Protein AF-0000000068500095 (afdb_homodimer)

Nearest PDB structures (foldseek):
  3lsg-assembly1_A  TM=9.408E-01  e=8.157E-06  Fusobacterium nucleatum subsp. nucleatum
  5u93-assembly1_A  TM=7.236E-01  e=3.414E-07  Bacteria Latreille et al. 1825
  3w6v-assembly1_A  TM=9.310E-01  e=3.282E-05  Streptomyces griseus
  3oio-assembly1_A  TM=9.089E-01  e=2.484E-05  Chromobacterium violaceum
  7zyb-assembly1_A  TM=7.162E-01  e=4.250E-04  Bacteroides eggerthii DSM 20697

Structure (mmCIF, N/CA/C/O backbone):
data_AF-0000000068500095-model_v1
#
loop_
_entity.id
_entity.type
_entity.pdbx_description
1 polymer 'Transcriptional regulator, AraC family'
#
loop_
_atom_site.group_PDB
_atom_site.id
_atom_site.type_symbol
_atom_site.label_atom_id
_atom_site.label_alt_id
_atom_site.label_comp_id
_atom_site.label_asym_id
_atom_site.label_entity_id
_atom_site.label_seq_id
_atom_site.pdbx_PDB_ins_code
_atom_site.Cartn_x
_atom_site.Cartn_y
_atom_site.Cartn_z
_atom_site.occupancy
_atom_site.B_iso_or_equiv
_atom_site.auth_seq_id
_atom_site.auth_comp_id
_atom_site.auth_asym_id
_atom_site.auth_atom_id
_atom_site.pdbx_PDB_model_num
ATOM 1 N N . MET A 1 1 ? 0.725 -33.875 -20.141 1 35.28 1 MET A N 1
ATOM 2 C CA . MET A 1 1 ? -0.373 -33.281 -19.375 1 35.28 1 MET A CA 1
ATOM 3 C C . MET A 1 1 ? -0.597 -31.828 -19.781 1 35.28 1 MET A C 1
ATOM 5 O O . MET A 1 1 ? 0.359 -31.109 -20.078 1 35.28 1 MET A O 1
ATOM 9 N N . ALA A 1 2 ? -1.803 -31.484 -20.266 1 40.31 2 ALA A N 1
ATOM 10 C CA . ALA A 1 2 ? -2.148 -30.172 -20.797 1 40.31 2 ALA A CA 1
ATOM 11 C C . ALA A 1 2 ? -1.886 -29.078 -19.766 1 40.31 2 ALA A C 1
ATOM 13 O O . ALA A 1 2 ? -2.25 -29.219 -18.594 1 40.31 2 ALA A O 1
ATOM 14 N N . ILE A 1 3 ? -0.866 -28.375 -19.922 1 44.25 3 ILE A N 1
ATOM 15 C CA . ILE A 1 3 ? -0.543 -27.234 -19.094 1 44.25 3 ILE A CA 1
ATOM 16 C C . ILE A 1 3 ? -1.496 -26.078 -19.406 1 44.25 3 ILE A C 1
ATOM 18 O O . ILE A 1 3 ? -1.715 -25.75 -20.578 1 44.25 3 ILE A O 1
ATOM 22 N N . TYR A 1 4 ? -2.299 -25.734 -18.312 1 50.62 4 TYR A N 1
ATOM 23 C CA . TYR A 1 4 ? -3.332 -24.734 -18.531 1 50.62 4 TYR A CA 1
ATOM 24 C C . TYR A 1 4 ? -2.896 -23.375 -17.984 1 50.62 4 TYR A C 1
ATOM 26 O O . TYR A 1 4 ? -2.166 -23.312 -17 1 50.62 4 TYR A O 1
ATOM 34 N N . LEU A 1 5 ? -3.074 -22.359 -18.875 1 45.28 5 LEU A N 1
ATOM 35 C CA . LEU A 1 5 ? -2.998 -21 -18.328 1 45.28 5 LEU A CA 1
ATOM 36 C C . LEU A 1 5 ? -4.172 -20.719 -17.406 1 45.28 5 LEU A C 1
ATOM 38 O O . LEU A 1 5 ? -5.332 -20.906 -17.797 1 45.28 5 LEU A O 1
ATOM 42 N N . GLU A 1 6 ? -3.873 -20.5 -16.156 1 61.62 6 GLU A N 1
ATOM 43 C CA . GLU A 1 6 ? -4.879 -20.062 -15.195 1 61.62 6 GLU A CA 1
ATOM 44 C C . GLU A 1 6 ? -4.945 -18.547 -15.109 1 61.62 6 GLU A C 1
ATOM 46 O O . GLU A 1 6 ? -3.916 -17.875 -15.172 1 61.62 6 GLU A O 1
ATOM 51 N N . MET A 1 7 ? -6.098 -17.969 -15.203 1 51.09 7 MET A N 1
ATOM 52 C CA . MET A 1 7 ? -6.305 -16.547 -15.016 1 51.09 7 MET A CA 1
ATOM 53 C C . MET A 1 7 ? -7.082 -16.266 -13.727 1 51.09 7 MET A C 1
ATOM 55 O O . MET A 1 7 ? -8.312 -16.297 -13.719 1 51.09 7 MET A O 1
ATOM 59 N N . PRO A 1 8 ? -6.277 -16.062 -12.719 1 61.53 8 PRO A N 1
ATOM 60 C CA . PRO A 1 8 ? -7 -15.719 -11.492 1 61.53 8 PRO A CA 1
ATOM 61 C C . PRO A 1 8 ? -7.883 -14.484 -11.648 1 61.53 8 PRO A C 1
ATOM 63 O O . PRO A 1 8 ? -7.508 -13.539 -12.352 1 61.53 8 PRO A O 1
ATOM 66 N N . LYS A 1 9 ? -9.062 -14.516 -11.18 1 63.22 9 LYS A N 1
ATOM 67 C CA . LYS A 1 9 ? -9.984 -13.383 -11.219 1 63.22 9 LYS A CA 1
ATOM 68 C C . LYS A 1 9 ? -9.609 -12.344 -10.164 1 63.22 9 LYS A C 1
ATOM 70 O O . LYS A 1 9 ? -9.961 -12.477 -8.992 1 63.22 9 LYS A O 1
ATOM 75 N N . LEU A 1 10 ? -8.805 -11.414 -10.625 1 67.88 10 LEU A N 1
ATOM 76 C CA . LEU A 1 10 ? -8.406 -10.328 -9.734 1 67.88 10 LEU A CA 1
ATOM 77 C C . LEU A 1 10 ? -8.992 -9 -10.211 1 67.88 10 LEU A C 1
ATOM 79 O O . LEU A 1 10 ? -9.086 -8.75 -11.414 1 67.88 10 LEU A O 1
ATOM 83 N N . ILE A 1 11 ? -9.367 -8.258 -9.242 1 67.44 11 ILE A N 1
ATOM 84 C CA . ILE A 1 11 ? -9.82 -6.91 -9.562 1 67.44 11 ILE A CA 1
ATOM 85 C C . ILE A 1 11 ? -8.625 -6 -9.805 1 67.44 11 ILE A C 1
ATOM 87 O O . ILE A 1 11 ? -7.617 -6.086 -9.094 1 67.44 11 ILE A O 1
ATOM 91 N N . HIS A 1 12 ? -8.719 -5.16 -10.75 1 67.44 12 HIS A N 1
ATOM 92 C CA . HIS A 1 12 ? -7.609 -4.348 -11.219 1 67.44 12 HIS A CA 1
ATOM 93 C C . HIS A 1 12 ? -7.086 -3.432 -10.117 1 67.44 12 HIS A C 1
ATOM 95 O O . HIS A 1 12 ? -5.875 -3.258 -9.969 1 67.44 12 HIS A O 1
ATOM 101 N N . GLU A 1 13 ? -7.949 -2.875 -9.359 1 69.38 13 GLU A N 1
ATOM 102 C CA . GLU A 1 13 ? -7.574 -1.912 -8.328 1 69.38 13 GLU A CA 1
ATOM 103 C C . GLU A 1 13 ? -6.98 -2.609 -7.105 1 69.38 13 GLU A C 1
ATOM 105 O O . GLU A 1 13 ? -6.332 -1.973 -6.273 1 69.38 13 GLU A O 1
ATOM 110 N N . PHE A 1 14 ? -7.246 -3.846 -7.082 1 84.88 14 PHE A N 1
ATOM 111 C CA . PHE A 1 14 ? -6.781 -4.676 -5.977 1 84.88 14 PHE A CA 1
ATOM 112 C C . PHE A 1 14 ? -6.473 -6.09 -6.449 1 84.88 14 PHE A C 1
ATOM 114 O O . PHE A 1 14 ? -7.195 -7.035 -6.117 1 84.88 14 PHE A O 1
ATOM 121 N N . PRO A 1 15 ? -5.438 -6.227 -7.238 1 85.25 15 PRO A N 1
ATOM 122 C CA . PRO A 1 15 ? -5.164 -7.496 -7.914 1 85.25 15 PRO A CA 1
ATOM 123 C C . PRO A 1 15 ? -4.602 -8.555 -6.969 1 85.25 15 PRO A C 1
ATOM 125 O O . PRO A 1 15 ? -3.449 -8.969 -7.113 1 85.25 15 PRO A O 1
ATOM 128 N N . PHE A 1 16 ? -5.406 -8.961 -6.094 1 93.38 16 PHE A N 1
ATOM 129 C CA . PHE A 1 16 ? -5.098 -9.922 -5.035 1 93.38 16 PHE A CA 1
ATOM 130 C C . PHE A 1 16 ? -6.312 -10.789 -4.727 1 93.38 16 PHE A C 1
ATOM 132 O O . PHE A 1 16 ? -7.449 -10.32 -4.777 1 93.38 16 PHE A O 1
ATOM 139 N N . ARG A 1 17 ? -6.02 -12.062 -4.387 1 92.12 17 ARG A N 1
ATOM 140 C CA . ARG A 1 17 ? -7.047 -12.922 -3.811 1 92.12 17 ARG A CA 1
ATOM 141 C C . ARG A 1 17 ? -6.43 -14.008 -2.936 1 92.12 17 ARG A C 1
ATOM 143 O O . ARG A 1 17 ? -5.262 -14.367 -3.117 1 92.12 17 ARG A O 1
ATOM 150 N N . SER A 1 18 ? -7.211 -14.438 -1.931 1 94.75 18 SER A N 1
ATOM 151 C CA . SER A 1 18 ? -6.848 -15.602 -1.132 1 94.75 18 SER A CA 1
ATOM 152 C C . SER A 1 18 ? -7.98 -16.625 -1.092 1 94.75 18 SER A C 1
ATOM 154 O O . SER A 1 18 ? -9.148 -16.266 -1.239 1 94.75 18 SER A O 1
ATOM 156 N N . LEU A 1 19 ? -7.637 -17.859 -1.023 1 91.62 19 LEU A N 1
ATOM 157 C CA . LEU A 1 19 ? -8.633 -18.922 -0.931 1 91.62 19 LEU A CA 1
ATOM 158 C C . LEU A 1 19 ? -8.078 -20.109 -0.169 1 91.62 19 LEU A C 1
ATOM 160 O O . LEU A 1 19 ? -6.867 -20.219 0.033 1 91.62 19 LEU A O 1
ATOM 164 N N . SER A 1 20 ? -8.992 -20.859 0.329 1 92.25 20 SER A N 1
ATOM 165 C CA . SER A 1 20 ? -8.648 -22.125 0.963 1 92.25 20 SER A CA 1
ATOM 166 C C . SER A 1 20 ? -8.992 -23.312 0.066 1 92.25 20 SER A C 1
ATOM 168 O O . SER A 1 20 ? -10.078 -23.344 -0.517 1 92.25 20 SER A O 1
ATOM 170 N N . ASN A 1 21 ? -8.008 -24.156 -0.127 1 88.38 21 ASN A N 1
ATOM 171 C CA . ASN A 1 21 ? -8.219 -25.344 -0.943 1 88.38 21 ASN A CA 1
ATOM 172 C C . ASN A 1 21 ? -8.07 -26.625 -0.12 1 88.38 21 ASN A C 1
ATOM 174 O O . ASN A 1 21 ? -7.172 -26.734 0.717 1 88.38 21 ASN A O 1
ATOM 178 N N . GLU A 1 22 ? -9.031 -27.516 -0.402 1 83.06 22 GLU A N 1
ATOM 179 C CA . GLU A 1 22 ? -8.906 -28.859 0.176 1 83.06 22 GLU A CA 1
ATOM 180 C C . GLU A 1 22 ? -8.188 -29.797 -0.782 1 83.06 22 GLU A C 1
ATOM 182 O O . GLU A 1 22 ? -8.211 -29.594 -1.997 1 83.06 22 GLU A O 1
ATOM 187 N N . GLY A 1 23 ? -7.508 -30.75 -0.28 1 73.06 23 GLY A N 1
ATOM 188 C CA . GLY A 1 23 ? -6.535 -31.578 -0.968 1 73.06 23 GLY A CA 1
ATOM 189 C C . GLY A 1 23 ? -7.168 -32.562 -1.931 1 73.06 23 GLY A C 1
ATOM 190 O O . GLY A 1 23 ? -6.465 -33.281 -2.648 1 73.06 23 GLY A O 1
ATOM 191 N N . GLU A 1 24 ? -8.445 -32.594 -1.99 1 63 24 GLU A N 1
ATOM 192 C CA . GLU A 1 24 ? -9.047 -33.625 -2.832 1 63 24 GLU A CA 1
ATOM 193 C C . GLU A 1 24 ? -9.078 -33.188 -4.297 1 63 24 GLU A C 1
ATOM 195 O O . GLU A 1 24 ? -9.195 -34.031 -5.191 1 63 24 GLU A O 1
ATOM 200 N N . VAL A 1 25 ? -8.828 -32 -4.496 1 55.19 25 VAL A N 1
ATOM 201 C CA . VAL A 1 25 ? -8.977 -31.516 -5.859 1 55.19 25 VAL A CA 1
ATOM 202 C C . VAL A 1 25 ? -7.625 -31.516 -6.566 1 55.19 25 VAL A C 1
ATOM 204 O O . VAL A 1 25 ? -6.625 -31.062 -6.012 1 55.19 25 VAL A O 1
ATOM 207 N N . LEU A 1 26 ? -7.555 -32.312 -7.703 1 56.25 26 LEU A N 1
ATOM 208 C CA . LEU A 1 26 ? -6.398 -32.219 -8.586 1 56.25 26 LEU A CA 1
ATOM 209 C C . LEU A 1 26 ? -6.289 -30.844 -9.219 1 56.25 26 LEU A C 1
ATOM 211 O O . LEU A 1 26 ? -7.27 -30.328 -9.75 1 56.25 26 LEU A O 1
ATOM 215 N N . THR A 1 27 ? -5.164 -30.203 -8.891 1 68 27 THR A N 1
ATOM 216 C CA . THR A 1 27 ? -4.875 -29 -9.656 1 68 27 THR A CA 1
ATOM 217 C C . THR A 1 27 ? -4.012 -29.312 -10.867 1 68 27 THR A C 1
ATOM 219 O O . THR A 1 27 ? -2.857 -29.734 -10.727 1 68 27 THR A O 1
ATOM 222 N N . THR A 1 28 ? -4.523 -29.344 -12.094 1 66 28 THR A N 1
ATOM 223 C CA . THR A 1 28 ? -3.82 -29.641 -13.336 1 66 28 THR A CA 1
ATOM 224 C C . THR A 1 28 ? -2.658 -28.672 -13.555 1 66 28 THR A C 1
ATOM 226 O O . THR A 1 28 ? -2.676 -27.562 -13.047 1 66 28 THR A O 1
ATOM 229 N N . PRO A 1 29 ? -1.667 -29.203 -14.195 1 67.62 29 PRO A N 1
ATOM 230 C CA . PRO A 1 29 ? -0.549 -28.297 -14.492 1 67.62 29 PRO A CA 1
ATOM 231 C C . PRO A 1 29 ? -1.001 -26.984 -15.133 1 67.62 29 PRO A C 1
ATOM 233 O O . PRO A 1 29 ? -1.778 -27 -16.094 1 67.62 29 PRO A O 1
ATOM 236 N N . HIS A 1 30 ? -0.596 -25.938 -14.5 1 72.81 30 HIS A N 1
ATOM 237 C CA . HIS A 1 30 ? -0.985 -24.625 -15.008 1 72.81 30 HIS A CA 1
ATOM 238 C C . HIS A 1 30 ? 0.055 -23.562 -14.648 1 72.81 30 HIS A C 1
ATOM 240 O O . HIS A 1 30 ? 0.975 -23.828 -13.875 1 72.81 30 HIS A O 1
ATOM 246 N N . TRP A 1 31 ? -0.087 -22.453 -15.391 1 67.25 31 TRP A N 1
ATOM 247 C CA . TRP A 1 31 ? 0.732 -21.297 -15.055 1 67.25 31 TRP A CA 1
ATOM 248 C C . TRP A 1 31 ? -0.083 -20.016 -15.141 1 67.25 31 TRP A C 1
ATOM 250 O O . TRP A 1 31 ? -1.171 -20 -15.719 1 67.25 31 TRP A O 1
ATOM 260 N N . HIS A 1 32 ? 0.385 -19.016 -14.422 1 73.12 32 HIS A N 1
ATOM 261 C CA . HIS A 1 32 ? -0.17 -17.672 -14.453 1 73.12 32 HIS A CA 1
ATOM 262 C C . HIS A 1 32 ? 0.886 -16.625 -14.094 1 73.12 32 HIS A C 1
ATOM 264 O O . HIS A 1 32 ? 1.952 -16.969 -13.578 1 73.12 32 HIS A O 1
ATOM 270 N N . LYS A 1 33 ? 0.585 -15.367 -14.469 1 75.06 33 LYS A N 1
ATOM 271 C CA . LYS A 1 33 ? 1.554 -14.297 -14.25 1 75.06 33 LYS A CA 1
ATOM 272 C C . LYS A 1 33 ? 1.577 -13.875 -12.781 1 75.06 33 LYS A C 1
ATOM 274 O O . LYS A 1 33 ? 2.545 -13.266 -12.32 1 75.06 33 LYS A O 1
ATOM 279 N N . GLU A 1 34 ? 0.545 -14.156 -12.094 1 86.44 34 GLU A N 1
ATOM 280 C CA . GLU A 1 34 ? 0.456 -13.797 -10.68 1 86.44 34 GLU A CA 1
ATOM 281 C C . GLU A 1 34 ? 1.438 -14.609 -9.836 1 86.44 34 GLU A C 1
ATOM 283 O O . GLU A 1 34 ? 1.695 -15.773 -10.133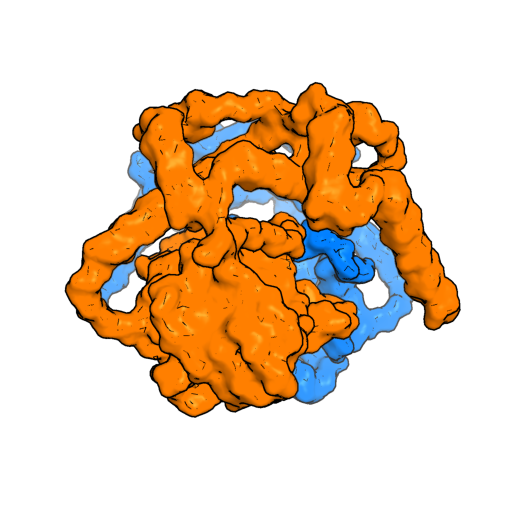 1 86.44 34 GLU A O 1
ATOM 288 N N . ILE A 1 35 ? 1.965 -13.984 -8.906 1 92.06 35 ILE A N 1
ATOM 289 C CA . ILE A 1 35 ? 2.707 -14.703 -7.879 1 92.06 35 I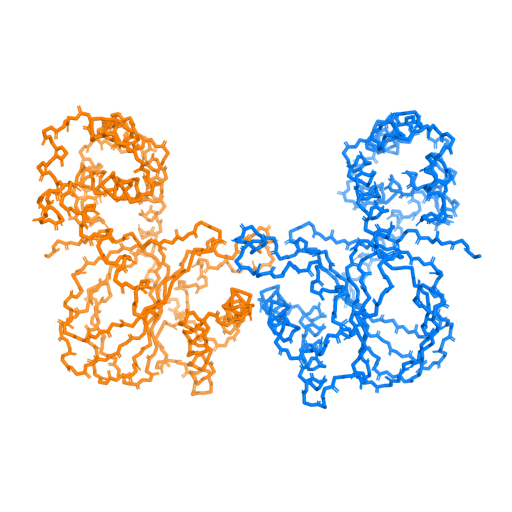LE A CA 1
ATOM 290 C C . ILE A 1 35 ? 1.736 -15.461 -6.98 1 92.06 35 ILE A C 1
ATOM 292 O O . ILE A 1 35 ? 0.631 -14.984 -6.707 1 92.06 35 ILE A O 1
ATOM 296 N N . GLU A 1 36 ? 2.158 -16.641 -6.617 1 95.12 36 GLU A N 1
ATOM 297 C CA . GLU A 1 36 ? 1.323 -17.453 -5.75 1 95.12 36 GLU A CA 1
ATOM 298 C C . GLU A 1 36 ? 2.094 -17.906 -4.512 1 95.12 36 GLU A C 1
ATOM 300 O O . GLU A 1 36 ? 3.256 -18.312 -4.613 1 95.12 36 GLU A O 1
ATOM 305 N N . ILE A 1 37 ? 1.501 -17.703 -3.338 1 97.88 37 ILE A N 1
ATOM 306 C CA . ILE A 1 37 ? 2.045 -18.219 -2.086 1 97.88 37 ILE A CA 1
ATOM 307 C C . ILE A 1 37 ? 1.128 -19.312 -1.529 1 97.88 37 ILE A C 1
ATOM 309 O O . ILE A 1 37 ? -0.087 -19.109 -1.437 1 97.88 37 ILE A O 1
ATOM 313 N N . LEU A 1 38 ? 1.692 -20.438 -1.212 1 97.12 38 LEU A N 1
ATOM 314 C CA . LEU A 1 38 ? 0.948 -21.516 -0.581 1 97.12 38 LEU A CA 1
ATOM 315 C C . LEU A 1 38 ? 1.361 -21.688 0.878 1 97.12 38 LEU A C 1
ATOM 317 O O . LEU A 1 38 ? 2.553 -21.688 1.194 1 97.12 38 LEU A O 1
ATOM 321 N N . LEU A 1 39 ? 0.423 -21.75 1.728 1 98.5 39 LEU A N 1
ATOM 322 C CA . LEU A 1 39 ? 0.614 -22.109 3.129 1 98.5 39 LEU A CA 1
ATOM 323 C C . LEU A 1 39 ? -0.143 -23.391 3.477 1 98.5 39 LEU A C 1
ATOM 325 O O . LEU A 1 39 ? -1.376 -23.406 3.445 1 98.5 39 LEU A O 1
ATOM 329 N N . ILE A 1 40 ? 0.589 -24.406 3.863 1 96.94 40 ILE A N 1
ATOM 330 C CA . ILE A 1 40 ? -0.045 -25.672 4.199 1 96.94 40 ILE A CA 1
ATOM 331 C C . ILE A 1 40 ? -0.557 -25.625 5.637 1 96.94 40 ILE A C 1
ATOM 333 O O . ILE A 1 40 ? 0.22 -25.422 6.574 1 96.94 40 ILE A O 1
ATOM 337 N N . THR A 1 41 ? -1.849 -25.812 5.766 1 96.88 41 THR A N 1
ATOM 338 C CA . THR A 1 41 ? -2.439 -25.672 7.094 1 96.88 41 THR A CA 1
ATOM 339 C C . THR A 1 41 ? -2.752 -27.047 7.691 1 96.88 41 THR A C 1
ATOM 341 O O . THR A 1 41 ? -2.941 -27.172 8.898 1 96.88 41 THR A O 1
ATOM 344 N N . GLU A 1 42 ? -2.869 -28.031 6.824 1 95.81 42 GLU A N 1
ATOM 345 C CA . GLU A 1 42 ? -3.105 -29.406 7.277 1 95.81 42 GLU A CA 1
ATOM 346 C C . GLU A 1 42 ? -2.52 -30.422 6.297 1 95.81 42 GLU A C 1
ATOM 348 O O . GLU A 1 42 ? -2.535 -30.203 5.082 1 95.81 42 GLU A O 1
ATOM 353 N N . GLY A 1 43 ? -1.982 -31.531 6.816 1 93.62 43 GLY A N 1
ATOM 354 C CA . GLY A 1 43 ? -1.585 -32.656 6 1 93.62 43 GLY A CA 1
ATOM 355 C C . GLY A 1 43 ? -0.329 -32.406 5.188 1 93.62 43 GLY A C 1
ATOM 356 O O . GLY A 1 43 ? 0.572 -31.688 5.637 1 93.62 43 GLY A O 1
ATOM 357 N N . VAL A 1 44 ? -0.294 -33.25 4.078 1 89.69 44 VAL A N 1
ATOM 358 C CA . VAL A 1 44 ? 0.867 -33.219 3.195 1 89.69 44 VAL A CA 1
ATOM 359 C C . VAL A 1 44 ? 0.422 -32.906 1.77 1 89.69 44 VAL A C 1
ATOM 361 O O . VAL A 1 44 ? -0.573 -33.438 1.288 1 89.69 44 VAL A O 1
ATOM 364 N N . VAL A 1 45 ? 1.167 -31.984 1.148 1 89.94 45 VAL A N 1
ATOM 365 C CA . VAL A 1 45 ? 0.855 -31.578 -0.222 1 89.94 45 VAL A CA 1
ATOM 366 C C . VAL A 1 45 ? 2.031 -31.922 -1.137 1 89.94 45 VAL A C 1
ATOM 368 O O . VAL A 1 45 ? 3.18 -31.609 -0.822 1 89.94 45 VAL A O 1
ATOM 371 N N . ASN A 1 46 ? 1.702 -32.625 -2.211 1 85.56 46 ASN A N 1
ATOM 372 C CA . ASN A 1 46 ? 2.697 -32.906 -3.238 1 85.56 46 ASN A CA 1
ATOM 373 C C . ASN A 1 46 ? 2.609 -31.922 -4.402 1 85.56 46 ASN A C 1
ATOM 375 O O . ASN A 1 46 ? 1.731 -32.062 -5.258 1 85.56 46 ASN A O 1
ATOM 379 N N . LEU A 1 47 ? 3.613 -31.062 -4.406 1 88.19 47 LEU A N 1
ATOM 380 C CA . LEU A 1 47 ? 3.646 -29.969 -5.363 1 88.19 47 LEU A CA 1
ATOM 381 C C . LEU A 1 47 ? 4.754 -30.172 -6.391 1 88.19 47 LEU A C 1
ATOM 383 O O . LEU A 1 47 ? 5.84 -30.641 -6.051 1 88.19 47 LEU A O 1
ATOM 387 N N . PHE A 1 48 ? 4.383 -29.891 -7.602 1 80.88 48 PHE A N 1
ATOM 388 C CA . PHE A 1 48 ? 5.379 -29.859 -8.664 1 80.88 48 PHE A CA 1
ATOM 389 C C . PHE A 1 48 ? 5.523 -28.453 -9.234 1 80.88 48 PHE A C 1
ATOM 391 O O . PHE A 1 48 ? 4.527 -27.797 -9.539 1 80.88 48 PHE A O 1
ATOM 398 N N . ILE A 1 49 ? 6.75 -27.969 -9.25 1 84.75 49 ILE A N 1
ATOM 399 C CA . ILE A 1 49 ? 7.059 -26.703 -9.898 1 84.75 49 ILE A CA 1
ATOM 400 C C . ILE A 1 49 ? 8.094 -26.922 -11 1 84.75 49 ILE A C 1
ATOM 402 O O . ILE A 1 49 ? 9.211 -27.375 -10.727 1 84.75 49 ILE A O 1
ATOM 406 N N . ASN A 1 50 ? 7.711 -26.594 -12.164 1 76.56 50 ASN A N 1
ATOM 407 C CA . ASN A 1 50 ? 8.578 -26.828 -13.312 1 76.56 50 ASN A CA 1
ATOM 408 C C . ASN A 1 50 ? 9.141 -28.25 -13.305 1 76.56 50 ASN A C 1
ATOM 410 O O . ASN A 1 50 ? 10.352 -28.438 -13.43 1 76.56 50 ASN A O 1
ATOM 414 N N . ASP A 1 51 ? 8.266 -29.141 -12.984 1 68.56 51 ASP A N 1
ATOM 415 C CA . ASP A 1 51 ? 8.484 -30.578 -13.047 1 68.56 51 ASP A CA 1
ATOM 416 C C . ASP A 1 51 ? 9.43 -31.047 -11.938 1 68.56 51 ASP A C 1
ATOM 418 O O . ASP A 1 51 ? 9.961 -32.156 -11.992 1 68.56 51 ASP A O 1
ATOM 422 N N . LYS A 1 52 ? 9.781 -30.188 -11.07 1 77.75 52 LYS A N 1
ATOM 423 C CA . LYS A 1 52 ? 10.516 -30.594 -9.875 1 77.75 52 LYS A CA 1
ATOM 424 C C . LYS A 1 52 ? 9.57 -30.812 -8.703 1 77.75 52 LYS A C 1
ATOM 426 O O . LYS A 1 52 ? 8.789 -29.938 -8.344 1 77.75 52 LYS A O 1
ATOM 431 N N . PRO A 1 53 ? 9.672 -31.984 -8.172 1 81.5 53 PRO A N 1
ATOM 432 C CA . PRO A 1 53 ? 8.742 -32.312 -7.086 1 81.5 53 PRO A CA 1
ATOM 433 C C . PRO A 1 53 ? 9.164 -31.719 -5.75 1 81.5 53 PRO A C 1
ATOM 435 O O . PRO A 1 53 ? 10.359 -31.578 -5.48 1 81.5 53 PRO A O 1
ATOM 438 N N . MET A 1 54 ? 8.172 -31.391 -4.949 1 88.75 54 MET A N 1
ATOM 439 C CA . MET A 1 54 ? 8.359 -30.891 -3.588 1 88.75 54 MET A CA 1
ATOM 440 C C . MET A 1 54 ? 7.195 -31.312 -2.693 1 88.75 54 MET A C 1
ATOM 442 O O . MET A 1 54 ? 6.031 -31.109 -3.053 1 88.75 54 MET A O 1
ATOM 446 N N . GLN A 1 55 ? 7.562 -31.922 -1.647 1 89.62 55 GLN A N 1
ATOM 447 C CA . GLN A 1 55 ? 6.539 -32.25 -0.664 1 89.62 55 GLN A CA 1
ATOM 448 C C . GLN A 1 55 ? 6.5 -31.234 0.466 1 89.62 55 GLN A C 1
ATOM 450 O O . GLN A 1 55 ? 7.535 -30.906 1.043 1 89.62 55 GLN A O 1
ATOM 455 N N . LEU A 1 56 ? 5.309 -30.734 0.76 1 94 56 LEU A N 1
ATOM 456 C CA . LEU A 1 56 ? 5.137 -29.734 1.806 1 94 56 LEU A CA 1
ATOM 457 C C . LEU A 1 56 ? 4.258 -30.266 2.932 1 94 56 LEU A C 1
ATOM 459 O O . LEU A 1 56 ? 3.275 -30.969 2.678 1 94 56 LEU A O 1
ATOM 463 N N . LYS A 1 57 ? 4.617 -29.875 4.129 1 94.62 57 LYS A N 1
ATOM 464 C CA . LYS A 1 57 ? 3.879 -30.297 5.316 1 94.62 57 LYS A CA 1
ATOM 465 C C . LYS A 1 57 ? 3.254 -29.094 6.027 1 94.62 57 LYS A C 1
ATOM 467 O O . LYS A 1 57 ? 3.543 -27.953 5.684 1 94.62 57 LYS A O 1
ATOM 472 N N . LYS A 1 58 ? 2.453 -29.453 7.039 1 96.75 58 LYS A N 1
ATOM 473 C CA . LYS A 1 58 ? 1.769 -28.438 7.824 1 96.75 58 LYS A CA 1
ATOM 474 C C . LYS A 1 58 ? 2.75 -27.375 8.32 1 96.75 58 LYS A C 1
ATOM 476 O O . LYS A 1 58 ? 3.803 -27.703 8.875 1 96.75 58 LYS A O 1
ATOM 481 N N . GLY A 1 59 ? 2.352 -26.125 8.023 1 97.12 59 GLY A N 1
ATOM 482 C CA . GLY A 1 59 ? 3.15 -25 8.508 1 97.12 59 GLY A CA 1
ATOM 483 C C . GLY A 1 59 ? 4.148 -24.5 7.484 1 97.12 59 GLY A C 1
ATOM 484 O O . GLY A 1 59 ? 4.691 -23.406 7.625 1 97.12 59 GLY A O 1
ATOM 485 N N . GLU A 1 60 ? 4.375 -25.266 6.457 1 97.12 60 GLU A N 1
ATOM 486 C CA . GLU A 1 60 ? 5.363 -24.875 5.461 1 97.12 60 GLU A CA 1
ATOM 487 C C . GLU A 1 60 ? 4.75 -23.953 4.414 1 97.12 60 GLU A C 1
ATOM 489 O O . GLU A 1 60 ? 3.547 -24 4.16 1 97.12 60 GLU A O 1
ATOM 494 N N . ILE A 1 61 ? 5.637 -23.031 3.92 1 98.56 61 ILE A N 1
ATOM 495 C CA . ILE A 1 61 ? 5.25 -22 2.967 1 98.56 61 ILE A CA 1
ATOM 496 C C . ILE A 1 61 ? 6.109 -22.125 1.708 1 98.56 61 ILE A C 1
ATOM 498 O O . ILE A 1 61 ? 7.312 -22.359 1.791 1 98.56 61 ILE A O 1
ATOM 502 N N . VAL A 1 62 ? 5.496 -21.938 0.541 1 97.88 62 VAL A N 1
ATOM 503 C CA . VAL A 1 62 ? 6.262 -21.875 -0.7 1 97.88 62 VAL A CA 1
ATOM 504 C C . VAL A 1 62 ? 5.766 -20.719 -1.561 1 97.88 62 VAL A C 1
ATOM 506 O O . VAL A 1 62 ? 4.562 -20.453 -1.623 1 97.88 62 VAL A O 1
ATOM 509 N N . ILE A 1 63 ? 6.688 -20 -2.125 1 97.31 63 ILE A N 1
ATOM 510 C CA . ILE A 1 63 ? 6.387 -18.922 -3.061 1 97.31 63 ILE A CA 1
ATOM 511 C C . ILE A 1 63 ? 6.602 -19.406 -4.492 1 97.31 63 ILE A C 1
ATOM 513 O O . ILE A 1 63 ? 7.672 -19.922 -4.824 1 97.31 63 ILE A O 1
ATOM 517 N N . ILE A 1 64 ? 5.602 -19.297 -5.289 1 92.94 64 ILE A N 1
ATOM 518 C CA . ILE A 1 64 ? 5.668 -19.672 -6.699 1 92.94 64 ILE A CA 1
ATOM 519 C C . ILE A 1 64 ? 5.703 -18.406 -7.559 1 92.94 64 ILE A C 1
ATOM 521 O O . ILE A 1 64 ? 4.766 -17.609 -7.535 1 92.94 64 ILE A O 1
ATOM 525 N N . LYS A 1 65 ? 6.777 -18.281 -8.227 1 87.56 65 LYS A N 1
ATOM 526 C CA . LYS A 1 65 ? 6.957 -17.109 -9.094 1 87.56 65 LYS A CA 1
ATOM 527 C C . LYS A 1 65 ? 5.965 -17.141 -10.25 1 87.56 65 LYS A C 1
ATOM 529 O O . LYS A 1 65 ? 5.562 -18.203 -10.719 1 87.56 65 LYS A O 1
ATOM 534 N N . GLY A 1 66 ? 5.602 -15.898 -10.609 1 81.44 66 GLY A N 1
ATOM 535 C CA . GLY A 1 66 ? 4.812 -15.836 -11.828 1 81.44 66 GLY A CA 1
ATOM 536 C C . GLY A 1 66 ? 5.508 -16.469 -13.023 1 81.44 66 GLY A C 1
ATOM 537 O O . GLY A 1 66 ? 6.715 -16.312 -13.203 1 81.44 66 GLY A O 1
ATOM 538 N N . GLY A 1 67 ? 4.672 -17.281 -13.75 1 73.12 67 GLY A N 1
ATOM 539 C CA . GLY A 1 67 ? 5.219 -17.906 -14.938 1 73.12 67 GLY A CA 1
ATOM 540 C C . GLY A 1 67 ? 5.656 -19.344 -14.703 1 73.12 67 GLY A C 1
ATOM 541 O O . GLY A 1 67 ? 5.828 -20.109 -15.648 1 73.12 67 GLY A O 1
ATOM 542 N N . ASP A 1 68 ? 5.887 -19.734 -13.5 1 79.06 68 ASP A N 1
ATOM 543 C CA . ASP A 1 68 ? 6.266 -21.109 -13.195 1 79.06 68 ASP A CA 1
ATOM 544 C C . ASP A 1 68 ? 5.082 -22.062 -13.375 1 79.06 68 ASP A C 1
ATOM 546 O O . ASP A 1 68 ? 3.979 -21.781 -12.906 1 79.06 68 ASP A O 1
ATOM 550 N N . ILE A 1 69 ? 5.32 -23.094 -14.094 1 73.25 69 ILE A N 1
ATOM 551 C CA . ILE A 1 69 ? 4.316 -24.141 -14.219 1 73.25 69 ILE A CA 1
ATOM 552 C C . ILE A 1 69 ? 4.246 -24.953 -12.922 1 73.25 69 ILE A C 1
ATOM 554 O O . ILE A 1 69 ? 5.277 -25.328 -12.359 1 73.25 69 ILE A O 1
ATOM 558 N N . HIS A 1 70 ? 2.988 -25.109 -12.438 1 83.88 70 HIS A N 1
ATOM 559 C CA . HIS A 1 70 ? 2.881 -25.875 -11.195 1 83.88 70 HIS A CA 1
ATOM 560 C C . HIS A 1 70 ? 1.552 -26.609 -11.125 1 83.88 70 HIS A C 1
ATOM 562 O O . HIS A 1 70 ? 0.603 -26.281 -11.836 1 83.88 70 HIS A O 1
ATOM 568 N N . TYR A 1 71 ? 1.613 -27.719 -10.453 1 77.62 71 TYR A N 1
ATOM 569 C CA . TYR A 1 71 ? 0.421 -28.516 -10.18 1 77.62 71 TYR A CA 1
ATOM 570 C C . TYR A 1 71 ? 0.562 -29.266 -8.867 1 77.62 71 TYR A C 1
ATOM 572 O O . TYR A 1 71 ? 1.665 -29.391 -8.328 1 77.62 71 TYR A O 1
ATOM 580 N N . ILE A 1 72 ? -0.595 -29.562 -8.336 1 82.44 72 ILE A N 1
ATOM 581 C CA . ILE A 1 72 ? -0.657 -30.281 -7.062 1 82.44 72 ILE A CA 1
ATOM 582 C C . ILE A 1 72 ? -1.369 -31.609 -7.262 1 82.44 72 ILE A C 1
ATOM 584 O O . ILE A 1 72 ? -2.457 -31.656 -7.844 1 82.44 72 ILE A O 1
ATOM 588 N N . LEU A 1 73 ? -0.705 -32.625 -6.855 1 76.38 73 LEU A N 1
ATOM 589 C CA . LEU A 1 73 ? -1.342 -33.938 -6.887 1 76.38 73 LEU A CA 1
ATOM 590 C C . LEU A 1 73 ? -2.393 -34.062 -5.789 1 76.38 73 LEU A C 1
ATOM 592 O O . LEU A 1 73 ? -2.289 -33.406 -4.75 1 76.38 73 LEU A O 1
ATOM 596 N N . PRO A 1 74 ? -3.436 -34.906 -6.074 1 68.94 74 PRO A N 1
ATOM 597 C CA . PRO A 1 74 ? -4.422 -35.125 -5.012 1 68.94 74 PRO A CA 1
ATOM 598 C C . PRO A 1 74 ? -3.785 -35.531 -3.689 1 68.94 74 PRO A C 1
ATOM 600 O O . PRO A 1 74 ? -2.943 -36.438 -3.662 1 68.94 74 PRO A O 1
ATOM 603 N N . SER A 1 75 ? -4.039 -34.812 -2.637 1 75.44 75 SER A N 1
ATOM 604 C CA . SER A 1 75 ? -3.516 -35 -1.287 1 75.44 75 SER A CA 1
ATOM 605 C C . SER A 1 75 ? -4.645 -35.062 -0.261 1 75.44 75 SER A C 1
ATOM 607 O O . SER A 1 75 ? -4.906 -34.094 0.437 1 75.44 75 SER A O 1
ATOM 609 N N . PRO A 1 76 ? -5.246 -36.219 -0.172 1 77.56 76 PRO A N 1
ATOM 610 C CA . PRO A 1 76 ? -6.379 -36.312 0.751 1 77.56 76 PRO A CA 1
ATOM 611 C C . PRO A 1 76 ? -6.016 -35.906 2.178 1 77.56 76 PRO A C 1
ATOM 613 O O . PRO A 1 76 ? -4.926 -36.219 2.656 1 77.56 76 PRO A O 1
ATOM 616 N N . GLY A 1 77 ? -6.91 -35.156 2.834 1 86.25 77 GLY A N 1
ATOM 617 C CA . GLY A 1 77 ? -6.719 -34.75 4.211 1 86.25 77 GLY A CA 1
ATOM 618 C C . GLY A 1 77 ? -5.852 -33.5 4.34 1 86.25 77 GLY A C 1
ATOM 619 O O . GLY A 1 77 ? -5.543 -33.062 5.449 1 86.25 77 GLY A O 1
ATOM 620 N N . SER A 1 78 ? -5.496 -33.031 3.184 1 89.75 78 SER A N 1
ATOM 621 C CA . SER A 1 78 ? -4.652 -31.828 3.23 1 89.75 78 SER A CA 1
ATOM 622 C C . SER A 1 78 ? -5.477 -30.562 3.025 1 89.75 78 SER A C 1
ATOM 624 O O . SER A 1 78 ? -6.578 -30.609 2.475 1 89.75 78 SER A O 1
ATOM 626 N N . GLU A 1 79 ? -5.027 -29.469 3.645 1 94.12 79 GLU A N 1
ATOM 627 C CA . GLU A 1 79 ? -5.586 -28.141 3.451 1 94.12 79 GLU A CA 1
ATOM 628 C C . GLU A 1 79 ? -4.488 -27.094 3.238 1 94.12 79 GLU A C 1
ATOM 630 O O . GLU A 1 79 ? -3.414 -27.188 3.838 1 94.12 79 GLU A O 1
ATOM 635 N N . ARG A 1 80 ? -4.785 -26.219 2.342 1 94.38 80 ARG A N 1
ATOM 636 C CA . ARG A 1 80 ? -3.812 -25.156 2.08 1 94.38 80 ARG A CA 1
ATOM 637 C C . ARG A 1 80 ? -4.508 -23.828 1.835 1 94.38 80 ARG A C 1
ATOM 639 O O . ARG A 1 80 ? -5.633 -23.797 1.327 1 94.38 80 ARG A O 1
ATOM 646 N N . LEU A 1 81 ? -3.857 -22.766 2.281 1 96.94 81 LEU A N 1
ATOM 647 C CA . LEU A 1 81 ? -4.242 -21.422 1.886 1 96.94 81 LEU A CA 1
ATOM 648 C C . LEU A 1 81 ? -3.447 -20.969 0.666 1 96.94 81 LEU A C 1
ATOM 650 O O . LEU A 1 81 ? -2.244 -21.219 0.574 1 96.94 81 LEU A O 1
ATOM 654 N N . VAL A 1 82 ? -4.18 -20.391 -0.304 1 94.94 82 VAL A N 1
ATOM 655 C CA . VAL A 1 82 ? -3.586 -19.906 -1.547 1 94.94 82 VAL A CA 1
ATOM 656 C C . VAL A 1 82 ? -3.721 -18.391 -1.63 1 94.94 82 VAL A C 1
ATOM 658 O O . VAL A 1 82 ? -4.812 -17.844 -1.453 1 94.94 82 VAL A O 1
ATOM 661 N N . PHE A 1 83 ? -2.6 -17.75 -1.786 1 96.81 83 PHE A N 1
ATOM 662 C CA . PHE A 1 83 ? -2.57 -16.312 -2.012 1 96.81 83 PHE A CA 1
ATOM 663 C C . PHE A 1 83 ? -2.043 -15.992 -3.406 1 96.81 83 PHE A C 1
ATOM 665 O O . PHE A 1 83 ? -0.932 -16.391 -3.762 1 96.81 83 PHE A O 1
ATOM 672 N N . GLN A 1 84 ? -2.848 -15.312 -4.246 1 94.31 84 GLN A N 1
ATOM 673 C CA . GLN A 1 84 ? -2.447 -14.93 -5.594 1 94.31 84 GLN A CA 1
ATOM 674 C C . GLN A 1 84 ? -2.504 -13.422 -5.777 1 94.31 84 GLN A C 1
ATOM 676 O O . GLN A 1 84 ? -3.459 -12.773 -5.34 1 94.31 84 GLN A O 1
ATOM 681 N N . PHE A 1 85 ? -1.446 -12.844 -6.34 1 92.94 85 PHE A N 1
ATOM 682 C CA . PHE A 1 85 ? -1.455 -11.406 -6.59 1 92.94 85 PHE A CA 1
ATOM 683 C C . PHE A 1 85 ? -0.584 -11.055 -7.793 1 92.94 85 PHE A C 1
ATOM 685 O O . PHE A 1 85 ? 0.395 -11.75 -8.078 1 92.94 85 PHE A O 1
ATOM 692 N N . ASP A 1 86 ? -1.006 -10.008 -8.445 1 86.12 86 ASP A N 1
ATOM 693 C CA . ASP A 1 86 ? -0.204 -9.43 -9.523 1 86.12 86 ASP A CA 1
ATOM 694 C C . ASP A 1 86 ? 0.838 -8.461 -8.969 1 86.12 86 ASP A C 1
ATOM 696 O O . ASP A 1 86 ? 0.58 -7.75 -7.996 1 86.12 86 ASP A O 1
ATOM 700 N N . ILE A 1 87 ? 1.967 -8.422 -9.617 1 85.06 87 ILE A N 1
ATOM 701 C CA . ILE A 1 87 ? 3.047 -7.555 -9.164 1 85.06 87 ILE A CA 1
ATOM 702 C C . ILE A 1 87 ? 2.576 -6.102 -9.172 1 85.06 87 ILE A C 1
ATOM 704 O O . ILE A 1 87 ? 3.082 -5.277 -8.406 1 85.06 87 ILE A O 1
ATOM 708 N N . SER A 1 88 ? 1.604 -5.785 -9.977 1 80.38 88 SER A N 1
ATOM 709 C CA . SER A 1 88 ? 1.052 -4.434 -10.055 1 80.38 88 SER A CA 1
ATOM 710 C C . SER A 1 88 ? 0.339 -4.055 -8.766 1 80.38 88 SER A C 1
ATOM 712 O O . SER A 1 88 ? 0.015 -2.883 -8.547 1 80.38 88 SER A O 1
ATOM 714 N N . PHE A 1 89 ? 0.101 -4.98 -7.941 1 88.94 89 PHE A N 1
ATOM 715 C CA . PHE A 1 89 ? -0.423 -4.734 -6.602 1 88.94 89 PHE A CA 1
ATOM 716 C C . PHE A 1 89 ? 0.456 -3.742 -5.852 1 88.94 89 PHE A C 1
ATOM 718 O O . PHE A 1 89 ? -0.025 -3.02 -4.977 1 88.94 89 PHE A O 1
ATOM 725 N N . PHE A 1 90 ? 1.739 -3.646 -6.281 1 86.81 90 PHE A N 1
ATOM 726 C CA . PHE A 1 90 ? 2.723 -2.779 -5.641 1 86.81 90 PHE A CA 1
ATOM 727 C C . PHE A 1 90 ? 3.131 -1.644 -6.574 1 86.81 90 PHE A C 1
ATOM 729 O O . PHE A 1 90 ? 4.199 -1.051 -6.402 1 86.81 90 PHE A O 1
ATOM 736 N N . ASN A 1 91 ? 2.439 -1.273 -7.516 1 74.75 91 ASN A N 1
ATOM 737 C CA . ASN A 1 91 ? 2.795 -0.387 -8.617 1 74.75 91 ASN A CA 1
ATOM 738 C C . ASN A 1 91 ? 3.23 0.986 -8.117 1 74.75 91 ASN A C 1
ATOM 740 O O . ASN A 1 91 ? 4.121 1.61 -8.695 1 74.75 91 ASN A O 1
ATOM 744 N N . ASP A 1 92 ? 2.67 1.45 -7.125 1 67.69 92 ASP A N 1
ATOM 745 C CA . ASP A 1 92 ? 3 2.789 -6.648 1 67.69 92 ASP A CA 1
ATOM 746 C C . ASP A 1 92 ? 4.496 2.92 -6.375 1 67.69 92 ASP A C 1
ATOM 748 O O . ASP A 1 92 ? 5.094 3.965 -6.641 1 67.69 92 ASP A O 1
ATOM 752 N N . LEU A 1 93 ? 5.078 1.85 -6 1 71.31 93 LEU A N 1
ATOM 753 C CA . LEU A 1 93 ? 6.469 1.939 -5.574 1 71.31 93 LEU A CA 1
ATOM 754 C C . LEU A 1 93 ? 7.406 1.455 -6.676 1 71.31 93 LEU A C 1
ATOM 756 O O . LEU A 1 93 ? 8.578 1.831 -6.711 1 71.31 93 LEU A O 1
ATOM 760 N N . ILE A 1 94 ? 6.836 0.69 -7.488 1 62 94 ILE A N 1
ATOM 761 C CA . ILE A 1 94 ? 7.664 0.223 -8.594 1 62 94 ILE A CA 1
ATOM 762 C C . ILE A 1 94 ? 8.148 1.415 -9.414 1 62 94 ILE A C 1
ATOM 764 O O . ILE A 1 94 ? 9.297 1.452 -9.852 1 62 94 ILE A O 1
ATOM 768 N N . LEU A 1 95 ? 7.355 2.383 -9.352 1 55.69 95 LEU A N 1
ATOM 769 C CA . LEU A 1 95 ? 7.668 3.566 -10.148 1 55.69 95 LEU A CA 1
ATOM 770 C C . LEU A 1 95 ? 8.711 4.43 -9.445 1 55.69 95 LEU A C 1
ATOM 772 O O . LEU A 1 95 ? 9.414 5.211 -10.094 1 55.69 95 LEU A O 1
ATOM 776 N N . LEU A 1 96 ? 8.781 4.258 -8.164 1 63.41 96 LEU A N 1
ATOM 777 C CA . LEU A 1 96 ? 9.773 5.004 -7.398 1 63.41 96 LEU A CA 1
ATOM 778 C C . LEU A 1 96 ? 11.18 4.48 -7.676 1 63.41 96 LEU A C 1
ATOM 780 O O . LEU A 1 96 ? 12.133 5.258 -7.715 1 63.41 96 LEU A O 1
ATOM 784 N N . ASN A 1 97 ? 11.312 3.23 -8.109 1 60.53 97 ASN A N 1
ATOM 785 C CA . ASN A 1 97 ? 12.539 2.555 -8.523 1 60.53 97 ASN A CA 1
ATOM 786 C C . ASN A 1 97 ? 13.695 2.854 -7.578 1 60.53 97 ASN A C 1
ATOM 788 O O . ASN A 1 97 ? 14.789 3.209 -8.023 1 60.53 97 ASN A O 1
ATOM 792 N N . GLU A 1 98 ? 13.477 2.785 -6.316 1 70.12 98 GLU A N 1
ATOM 793 C CA . GLU A 1 98 ? 14.516 3.115 -5.344 1 70.12 98 GLU A CA 1
ATOM 794 C C . GLU A 1 98 ? 15.305 1.876 -4.934 1 70.12 98 GLU A C 1
ATOM 796 O O . GLU A 1 98 ? 16.406 1.985 -4.406 1 70.12 98 GLU A O 1
ATOM 801 N N . GLU A 1 99 ? 14.781 0.746 -5.285 1 76.94 99 GLU A N 1
ATOM 802 C CA . GLU A 1 99 ? 15.43 -0.482 -4.844 1 76.94 99 GLU A CA 1
ATOM 803 C C . GLU A 1 99 ? 16.453 -0.961 -5.871 1 76.94 99 GLU A C 1
ATOM 805 O O . GLU A 1 99 ? 16.234 -0.863 -7.078 1 76.94 99 GLU A O 1
ATOM 810 N N . LYS A 1 100 ? 17.484 -1.377 -5.395 1 75.88 100 LYS A N 1
ATOM 811 C CA . LYS A 1 100 ? 18.531 -1.927 -6.262 1 75.88 100 LYS A CA 1
ATOM 812 C C . LYS A 1 100 ? 18.016 -3.145 -7.027 1 75.88 100 LYS A C 1
ATOM 814 O O . LYS A 1 100 ? 18.344 -3.326 -8.203 1 75.88 100 LYS A O 1
ATOM 819 N N . GLU A 1 101 ? 17.281 -3.896 -6.391 1 82.19 101 GLU A N 1
ATOM 820 C CA . GLU A 1 101 ? 16.688 -5.094 -6.98 1 82.19 101 GLU A CA 1
ATOM 821 C C . GLU A 1 101 ? 15.188 -4.934 -7.164 1 82.19 101 GLU A C 1
ATOM 823 O O . GLU A 1 101 ? 14.477 -4.594 -6.219 1 82.19 101 GLU A O 1
ATOM 828 N N . SER A 1 102 ? 14.758 -5.164 -8.352 1 83.44 102 SER A N 1
ATOM 829 C CA . SER A 1 102 ? 13.328 -5.09 -8.625 1 83.44 102 SER A CA 1
ATOM 830 C C . SER A 1 102 ? 12.57 -6.207 -7.918 1 83.44 102 SER A C 1
ATOM 832 O O . SER A 1 102 ? 13.164 -7.219 -7.531 1 83.44 102 SER A O 1
ATOM 834 N N . LEU A 1 103 ? 11.305 -6.008 -7.84 1 87.94 103 LEU A N 1
ATOM 835 C CA . LEU A 1 103 ? 10.484 -7.039 -7.215 1 87.94 103 LEU A CA 1
ATOM 836 C C . LEU A 1 103 ? 10.547 -8.336 -8.016 1 87.94 103 LEU A C 1
ATOM 838 O O . LEU A 1 103 ? 10.57 -9.422 -7.434 1 87.94 103 LEU A O 1
ATOM 842 N N . ILE A 1 104 ? 10.492 -8.172 -9.273 1 80.31 104 ILE A N 1
ATOM 843 C CA . ILE A 1 104 ? 10.547 -9.344 -10.141 1 80.31 104 ILE A CA 1
ATOM 844 C C . ILE A 1 104 ? 11.828 -10.125 -9.859 1 80.31 104 ILE A C 1
ATOM 846 O O . ILE A 1 104 ? 11.789 -11.352 -9.688 1 80.31 104 ILE A O 1
ATOM 850 N N . ASN A 1 105 ? 12.906 -9.445 -9.773 1 83.06 105 ASN A N 1
ATOM 851 C CA . ASN A 1 105 ? 14.188 -10.086 -9.484 1 83.06 105 ASN A CA 1
ATOM 852 C C . ASN A 1 105 ? 14.227 -10.656 -8.07 1 83.06 105 ASN A C 1
ATOM 854 O O . ASN A 1 105 ? 14.812 -11.711 -7.836 1 83.06 105 ASN A O 1
ATOM 858 N N . LEU A 1 106 ? 13.633 -9.93 -7.18 1 90.81 106 LEU A N 1
ATOM 859 C CA . LEU A 1 106 ? 13.562 -10.406 -5.801 1 90.81 106 LEU A CA 1
ATOM 860 C C . LEU A 1 106 ? 12.883 -11.766 -5.727 1 90.81 106 LEU A C 1
ATOM 862 O O . LEU A 1 106 ? 13.445 -12.719 -5.176 1 90.81 106 LEU A O 1
ATOM 866 N N . PHE A 1 107 ? 11.789 -11.883 -6.344 1 90.56 107 PHE A N 1
ATOM 867 C CA . PHE A 1 107 ? 11.008 -13.117 -6.289 1 90.56 107 PHE A CA 1
ATOM 868 C C . PHE A 1 107 ? 11.703 -14.242 -7.043 1 90.56 107 PHE A C 1
ATOM 870 O O . PHE A 1 107 ? 11.422 -15.414 -6.816 1 90.56 107 PHE A O 1
ATOM 877 N N . SER A 1 108 ? 12.594 -13.828 -7.855 1 84.44 108 SER A N 1
ATOM 878 C CA . SER A 1 108 ? 13.336 -14.836 -8.609 1 84.44 108 SER A CA 1
ATOM 879 C C . SER A 1 108 ? 14.562 -15.305 -7.832 1 84.44 108 SER A C 1
ATOM 881 O O . SER A 1 108 ? 15.016 -16.438 -8 1 84.44 108 SER A O 1
ATOM 883 N N . SER A 1 109 ? 15.07 -14.531 -6.965 1 89 109 SER A N 1
ATOM 884 C CA . SER A 1 109 ? 16.391 -14.789 -6.414 1 89 109 SER A CA 1
ATOM 885 C C . SER A 1 109 ? 16.312 -15.336 -4.992 1 89 109 SER A C 1
ATOM 887 O O . SER A 1 109 ? 17.281 -15.883 -4.469 1 89 109 SER A O 1
ATOM 889 N N . ILE A 1 110 ? 15.219 -15.219 -4.367 1 94 110 ILE A N 1
ATOM 890 C CA . ILE A 1 110 ? 15.109 -15.656 -2.979 1 94 110 ILE A CA 1
ATOM 891 C C . ILE A 1 110 ? 14.867 -17.156 -2.926 1 94 110 ILE A C 1
ATOM 893 O O . ILE A 1 110 ? 14.383 -17.75 -3.895 1 94 110 ILE A O 1
ATOM 897 N N . LYS A 1 111 ? 15.258 -17.781 -1.798 1 94.19 111 LYS A N 1
ATOM 898 C CA . LYS A 1 111 ? 14.82 -19.156 -1.524 1 94.19 111 LYS A CA 1
ATOM 899 C C . LYS A 1 111 ? 13.312 -19.219 -1.296 1 94.19 111 LYS A C 1
ATOM 901 O O . LYS A 1 111 ? 12.812 -18.688 -0.304 1 94.19 111 LYS A O 1
ATOM 906 N N . LYS A 1 112 ? 12.609 -19.953 -2.061 1 94.19 112 LYS A N 1
ATOM 907 C CA . LYS A 1 112 ? 11.156 -19.875 -2.178 1 94.19 112 LYS A CA 1
ATOM 908 C C . LYS A 1 112 ? 10.477 -20.75 -1.132 1 94.19 112 LYS A C 1
ATOM 910 O O . LYS A 1 112 ? 9.289 -20.562 -0.835 1 94.19 112 LYS A O 1
ATOM 915 N N . CYS A 1 113 ? 11.125 -21.703 -0.634 1 96.19 113 CYS A N 1
ATOM 916 C CA . CYS A 1 113 ? 10.539 -22.625 0.336 1 96.19 113 CYS A CA 1
ATOM 917 C C . CYS A 1 113 ? 10.945 -22.25 1.756 1 96.19 113 CYS A C 1
ATOM 919 O O . CYS A 1 113 ? 12.133 -22.062 2.037 1 96.19 113 CYS A O 1
ATOM 921 N N . SER A 1 114 ? 10.031 -22.234 2.674 1 97.38 114 SER A N 1
ATOM 922 C CA . SER A 1 114 ? 10.25 -21.75 4.031 1 97.38 114 SER A CA 1
ATOM 923 C C . SER A 1 114 ? 11.18 -22.672 4.805 1 97.38 114 SER A C 1
ATOM 925 O O . SER A 1 114 ? 11.703 -22.297 5.859 1 97.38 114 SER A O 1
ATOM 927 N N . ARG A 1 115 ? 11.422 -23.875 4.301 1 95.31 115 ARG A N 1
ATOM 928 C CA . ARG A 1 115 ? 12.367 -24.781 4.941 1 95.31 115 ARG A CA 1
ATOM 929 C C . ARG A 1 115 ? 13.766 -24.172 4.98 1 95.31 115 ARG A C 1
ATOM 931 O O . ARG A 1 115 ? 14.562 -24.5 5.867 1 95.31 115 ARG A O 1
ATOM 938 N N . ASP A 1 116 ? 14.008 -23.344 4.047 1 95.94 116 ASP A N 1
ATOM 939 C CA . ASP A 1 116 ? 15.328 -22.719 3.934 1 95.94 116 ASP A CA 1
ATOM 940 C C . ASP A 1 116 ? 15.398 -21.422 4.723 1 95.94 116 ASP A C 1
ATOM 942 O O . ASP A 1 116 ? 16.422 -20.719 4.695 1 95.94 116 ASP A O 1
ATOM 946 N N . TRP A 1 117 ? 14.305 -21.016 5.371 1 97.31 117 TRP A N 1
ATOM 947 C CA . TRP A 1 117 ? 14.25 -19.797 6.16 1 97.31 117 TRP A CA 1
ATOM 948 C C . TRP A 1 117 ? 14.562 -20.078 7.629 1 97.31 117 TRP A C 1
ATOM 950 O O . TRP A 1 117 ? 14.445 -21.219 8.086 1 97.31 117 TRP A O 1
ATOM 960 N N . SER A 1 118 ? 14.977 -19.062 8.367 1 96.94 118 SER A N 1
ATOM 961 C CA . SER A 1 118 ? 15.086 -19.234 9.812 1 96.94 118 SER A CA 1
ATOM 962 C C . SER A 1 118 ? 13.711 -19.469 10.445 1 96.94 118 SER A C 1
ATOM 964 O O . SER A 1 118 ? 12.695 -19.016 9.914 1 96.94 118 SER A O 1
ATOM 966 N N . ALA A 1 119 ? 13.672 -20.125 11.57 1 96.44 119 ALA A N 1
ATOM 967 C CA . ALA A 1 119 ? 12.422 -20.422 12.273 1 96.44 119 ALA A CA 1
ATOM 968 C C . ALA A 1 119 ? 11.672 -19.141 12.609 1 96.44 119 ALA A C 1
ATOM 970 O O . ALA A 1 119 ? 10.445 -19.078 12.492 1 96.44 119 ALA A O 1
ATOM 971 N N . LYS A 1 120 ? 12.406 -18.172 12.961 1 97.44 120 LYS A N 1
ATOM 972 C CA . LYS A 1 120 ? 11.812 -16.891 13.328 1 97.44 120 LYS A CA 1
ATOM 973 C C . LYS A 1 120 ? 11.109 -16.234 12.141 1 97.44 120 LYS A C 1
ATOM 975 O O . LYS A 1 120 ? 9.977 -15.766 12.266 1 97.44 120 LYS A O 1
ATOM 980 N N . ILE A 1 121 ? 11.742 -16.344 11.055 1 97.5 121 ILE A N 1
ATOM 981 C CA . ILE A 1 121 ? 11.211 -15.711 9.852 1 97.5 121 ILE A CA 1
ATOM 982 C C . ILE A 1 121 ? 10.008 -16.5 9.344 1 97.5 121 ILE A C 1
ATOM 984 O O . ILE A 1 121 ? 8.984 -15.922 8.961 1 97.5 121 ILE A O 1
ATOM 988 N N . ARG A 1 122 ? 10.141 -17.75 9.398 1 97.44 122 ARG A N 1
ATOM 989 C CA . ARG A 1 122 ? 9.023 -18.609 9 1 97.44 122 ARG A CA 1
ATOM 990 C C . ARG A 1 122 ? 7.781 -18.312 9.82 1 97.44 122 ARG A C 1
ATOM 992 O O . ARG A 1 122 ? 6.68 -18.203 9.273 1 97.44 122 ARG A O 1
ATOM 999 N N . LYS A 1 123 ? 7.949 -18.203 11.047 1 97.81 123 LYS A N 1
ATOM 1000 C CA . LYS A 1 123 ? 6.832 -17.906 11.938 1 97.81 123 LYS A CA 1
ATOM 1001 C C . LYS A 1 123 ? 6.23 -16.547 11.633 1 97.81 123 LYS A C 1
ATOM 1003 O O . LYS A 1 123 ? 5.004 -16.391 11.602 1 97.81 123 LYS A O 1
ATOM 1008 N N . SER A 1 124 ? 7.074 -15.57 11.414 1 97.62 124 SER A N 1
ATOM 1009 C CA . SER A 1 124 ? 6.617 -14.219 11.109 1 97.62 124 SER A CA 1
ATOM 1010 C C . SER A 1 124 ? 5.781 -14.195 9.836 1 97.62 124 SER A C 1
ATOM 1012 O O . SER A 1 124 ? 4.695 -13.609 9.805 1 97.62 124 SER A O 1
ATOM 1014 N N . VAL A 1 125 ? 6.293 -14.867 8.805 1 98.5 125 VAL A N 1
ATOM 1015 C CA . VAL A 1 125 ? 5.582 -14.898 7.531 1 98.5 125 VAL A CA 1
ATOM 1016 C C . VAL A 1 125 ? 4.285 -15.688 7.68 1 98.5 125 VAL A C 1
ATOM 1018 O O . VAL A 1 125 ? 3.242 -15.281 7.152 1 98.5 125 VAL A O 1
ATOM 1021 N N . PHE A 1 126 ? 4.332 -16.75 8.43 1 98.5 126 PHE A N 1
ATOM 1022 C CA . PHE A 1 126 ? 3.141 -17.531 8.719 1 98.5 126 PHE A CA 1
ATOM 1023 C C . PHE A 1 126 ? 2.059 -16.672 9.352 1 98.5 126 PHE A C 1
ATOM 1025 O O . PHE A 1 126 ? 0.914 -16.672 8.891 1 98.5 126 PHE A O 1
ATOM 1032 N N . ASP A 1 127 ? 2.398 -15.953 10.312 1 98.31 127 ASP A N 1
ATOM 1033 C CA . ASP A 1 127 ? 1.445 -15.117 11.031 1 98.31 127 ASP A CA 1
ATOM 1034 C C . ASP A 1 127 ? 0.857 -14.047 10.125 1 98.31 127 ASP A C 1
ATOM 1036 O O . ASP A 1 127 ? -0.343 -13.766 10.172 1 98.31 127 ASP A O 1
ATOM 1040 N N . ILE A 1 128 ? 1.695 -13.469 9.336 1 98.56 128 ILE A N 1
ATOM 1041 C CA . ILE A 1 128 ? 1.248 -12.43 8.414 1 98.56 128 ILE A CA 1
ATOM 1042 C C . ILE A 1 128 ? 0.234 -13.008 7.434 1 98.56 128 ILE A C 1
ATOM 1044 O O . ILE A 1 128 ? -0.817 -12.414 7.188 1 98.56 128 ILE A O 1
ATOM 1048 N N . LEU A 1 129 ? 0.536 -14.164 6.895 1 98.62 129 LEU A N 1
ATOM 1049 C CA . LEU A 1 129 ? -0.343 -14.789 5.914 1 98.62 129 LEU A CA 1
ATOM 1050 C C . LEU A 1 129 ? -1.681 -15.164 6.547 1 98.62 129 LEU A C 1
ATOM 1052 O O . LEU A 1 129 ? -2.732 -14.992 5.926 1 98.62 129 LEU A O 1
ATOM 1056 N N . ILE A 1 130 ? -1.634 -15.656 7.738 1 98.56 130 ILE A N 1
ATOM 1057 C CA . ILE A 1 130 ? -2.865 -15.992 8.445 1 98.56 130 ILE A CA 1
ATOM 1058 C C . ILE A 1 130 ? -3.705 -14.734 8.641 1 98.56 130 ILE A C 1
ATOM 1060 O O . ILE A 1 130 ? -4.918 -14.75 8.422 1 98.56 130 ILE A O 1
ATOM 1064 N N . ASP A 1 131 ? -3.078 -13.688 9.039 1 98.31 131 ASP A N 1
ATOM 1065 C CA . ASP A 1 131 ? -3.783 -12.422 9.219 1 98.31 131 ASP A CA 1
ATOM 1066 C C . ASP A 1 131 ? -4.414 -11.953 7.914 1 98.31 131 ASP A C 1
ATOM 1068 O O . ASP A 1 131 ? -5.547 -11.477 7.902 1 98.31 131 ASP A O 1
ATOM 1072 N N . ILE A 1 132 ? -3.646 -12.07 6.867 1 98.5 132 ILE A N 1
ATOM 1073 C CA . ILE A 1 132 ? -4.145 -11.664 5.555 1 98.5 132 ILE A CA 1
ATOM 1074 C C . ILE A 1 132 ? -5.387 -12.469 5.203 1 98.5 132 ILE A C 1
ATOM 1076 O O . ILE A 1 132 ? -6.402 -11.906 4.781 1 98.5 132 ILE A O 1
ATOM 1080 N N . TYR A 1 133 ? -5.281 -13.711 5.387 1 98.25 133 TYR A N 1
ATOM 1081 C CA . TYR A 1 133 ? -6.406 -14.578 5.066 1 98.25 133 TYR A CA 1
ATOM 1082 C C . TYR A 1 133 ? -7.637 -14.203 5.891 1 98.25 133 TYR A C 1
ATOM 1084 O O . TYR A 1 133 ? -8.742 -14.133 5.359 1 98.25 133 TYR A O 1
ATOM 1092 N N . ASN A 1 134 ? -7.465 -13.969 7.102 1 97.88 134 ASN A N 1
ATOM 1093 C CA . ASN A 1 134 ? -8.57 -13.609 7.98 1 97.88 134 ASN A CA 1
ATOM 1094 C C . ASN A 1 134 ? -9.203 -12.273 7.574 1 97.88 134 ASN A C 1
ATOM 1096 O O . ASN A 1 134 ? -10.422 -12.133 7.598 1 97.88 134 ASN A O 1
ATOM 1100 N N . GLU A 1 135 ? -8.359 -11.328 7.289 1 97.25 135 GLU A N 1
ATOM 1101 C CA . GLU A 1 135 ? -8.883 -10.055 6.809 1 97.25 135 GLU A CA 1
ATOM 1102 C C . GLU A 1 135 ? -9.75 -10.25 5.566 1 97.25 135 GLU A C 1
ATOM 1104 O O . GLU A 1 135 ? -10.805 -9.625 5.434 1 97.25 135 GLU A O 1
ATOM 1109 N N . ASP A 1 136 ? -9.234 -11.047 4.688 1 94.88 136 ASP A N 1
ATOM 1110 C CA . ASP A 1 136 ? -9.938 -11.281 3.426 1 94.88 136 ASP A CA 1
ATOM 1111 C C . ASP A 1 136 ? -11.227 -12.07 3.652 1 94.88 136 ASP A C 1
ATOM 1113 O O . ASP A 1 136 ? -12.219 -11.859 2.951 1 94.88 136 ASP A O 1
ATOM 1117 N N . LEU A 1 137 ? -11.195 -12.945 4.57 1 94.5 137 LEU A N 1
ATOM 1118 C CA . LEU A 1 137 ? -12.328 -13.82 4.863 1 94.5 137 LEU A CA 1
ATOM 1119 C C . LEU A 1 137 ? -13.445 -13.047 5.559 1 94.5 137 LEU A C 1
ATOM 1121 O O . LEU A 1 137 ? -14.609 -13.141 5.16 1 94.5 137 LEU A O 1
ATOM 1125 N N . TYR A 1 138 ? -13.109 -12.266 6.543 1 95.25 138 TYR A N 1
ATOM 1126 C CA . TYR A 1 138 ? -14.117 -11.648 7.391 1 95.25 138 TYR A CA 1
ATOM 1127 C C . TYR A 1 138 ? -14.461 -10.25 6.902 1 95.25 138 TYR A C 1
ATOM 1129 O O . TYR A 1 138 ? -15.516 -9.711 7.234 1 95.25 138 TYR A O 1
ATOM 1137 N N . LYS A 1 139 ? -13.547 -9.617 6.27 1 93.75 139 LYS A N 1
ATOM 1138 C CA . LYS A 1 139 ? -13.742 -8.32 5.633 1 93.75 139 LYS A CA 1
ATOM 1139 C C . LYS A 1 139 ? -14.273 -7.293 6.629 1 93.75 139 LYS A C 1
ATOM 1141 O O . LYS A 1 139 ? -15.242 -6.586 6.344 1 93.75 139 LYS A O 1
ATOM 1146 N N . ILE A 1 140 ? -13.633 -7.281 7.777 1 93.81 140 ILE A N 1
ATOM 1147 C CA . ILE A 1 140 ? -13.945 -6.27 8.781 1 93.81 140 ILE A CA 1
ATOM 1148 C C . ILE A 1 140 ? -13.539 -4.891 8.266 1 93.81 140 ILE A C 1
ATOM 1150 O O . ILE A 1 140 ? -12.656 -4.773 7.41 1 93.81 140 ILE A O 1
ATOM 1154 N N . GLU A 1 141 ? -14.156 -3.84 8.734 1 94 141 GLU A N 1
ATOM 1155 C CA . 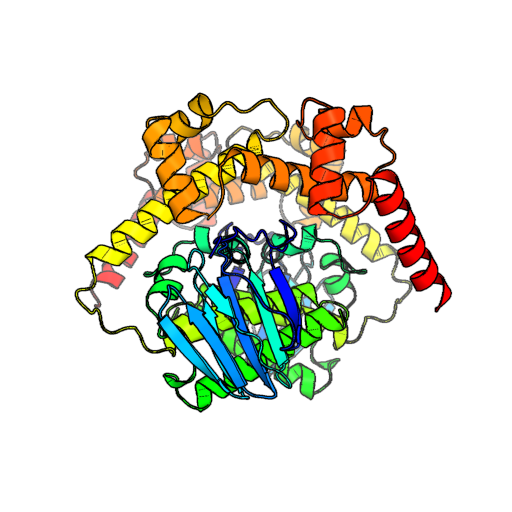GLU A 1 141 ? -13.914 -2.475 8.281 1 94 141 GLU A CA 1
ATOM 1156 C C . GLU A 1 141 ? -12.414 -2.188 8.172 1 94 141 GLU A C 1
ATOM 1158 O O . GLU A 1 141 ? -11.656 -2.459 9.109 1 94 141 GLU A O 1
ATOM 1163 N N . GLY A 1 142 ? -12.031 -1.681 6.988 1 94.44 142 GLY A N 1
ATOM 1164 C CA . GLY A 1 142 ? -10.633 -1.368 6.723 1 94.44 142 GLY A CA 1
ATOM 1165 C C . GLY A 1 142 ? -9.836 -2.566 6.25 1 94.44 142 GLY A C 1
ATOM 1166 O O . GLY A 1 142 ? -8.602 -2.52 6.211 1 94.44 142 GLY A O 1
ATOM 1167 N N . TYR A 1 143 ? -10.484 -3.637 5.883 1 94.81 143 TYR A N 1
ATOM 1168 C CA . TYR A 1 143 ? -9.789 -4.883 5.594 1 94.81 143 TYR A CA 1
ATOM 1169 C C . TYR A 1 143 ? -8.883 -4.73 4.375 1 94.81 143 TYR A C 1
ATOM 1171 O O . TYR A 1 143 ? -7.805 -5.328 4.32 1 94.81 143 TYR A O 1
ATOM 1179 N N . SER A 1 144 ? -9.32 -3.967 3.352 1 93.44 144 SER A N 1
ATOM 1180 C CA . SER A 1 144 ? -8.484 -3.803 2.166 1 93.44 144 SER A CA 1
ATOM 1181 C C . SER A 1 144 ? -7.168 -3.111 2.51 1 93.44 144 SER A C 1
ATOM 1183 O O . SER A 1 144 ? -6.109 -3.498 2.008 1 93.44 144 SER A O 1
ATOM 1185 N N . TYR A 1 145 ? -7.223 -2.148 3.432 1 94.38 145 TYR A N 1
ATOM 1186 C CA . TYR A 1 145 ? -6.012 -1.489 3.908 1 94.38 145 TYR A CA 1
ATOM 1187 C C . TYR A 1 145 ? -5.141 -2.453 4.703 1 94.38 145 TYR A C 1
ATOM 1189 O O . TYR A 1 145 ? -3.916 -2.443 4.578 1 94.38 145 TYR A O 1
ATOM 1197 N N . ALA A 1 146 ? -5.805 -3.234 5.488 1 96.62 146 ALA A N 1
ATOM 1198 C CA . ALA A 1 146 ? -5.074 -4.207 6.301 1 96.62 146 ALA A CA 1
ATOM 1199 C C . ALA A 1 146 ? -4.328 -5.207 5.418 1 96.62 146 ALA A C 1
ATOM 1201 O O . ALA A 1 146 ? -3.15 -5.484 5.648 1 96.62 146 ALA A O 1
ATOM 1202 N N . ILE A 1 147 ? -5.016 -5.688 4.461 1 96.62 147 ILE A N 1
ATOM 1203 C CA . ILE A 1 147 ? -4.398 -6.645 3.547 1 96.62 147 ILE A CA 1
ATOM 1204 C C . ILE A 1 147 ? -3.232 -5.98 2.816 1 96.62 147 ILE A C 1
ATOM 1206 O O . ILE A 1 147 ? -2.133 -6.535 2.756 1 96.62 147 ILE A O 1
ATOM 1210 N N . LYS A 1 148 ? -3.475 -4.824 2.246 1 94.69 148 LYS A N 1
ATOM 1211 C CA . LYS A 1 148 ? -2.416 -4.102 1.549 1 94.69 148 LYS A CA 1
ATOM 1212 C C . LYS A 1 148 ? -1.219 -3.863 2.465 1 94.69 148 LYS A C 1
ATOM 1214 O O . LYS A 1 148 ? -0.074 -4.098 2.072 1 94.69 148 LYS A O 1
ATOM 1219 N N . GLY A 1 149 ? -1.528 -3.438 3.666 1 96.81 149 GLY A N 1
ATOM 1220 C CA . GLY A 1 149 ? -0.462 -3.201 4.625 1 96.81 149 GLY A CA 1
ATOM 1221 C C . GLY A 1 149 ? 0.365 -4.438 4.918 1 96.81 149 GLY A C 1
ATOM 1222 O O . GLY A 1 149 ? 1.597 -4.387 4.91 1 96.81 149 GLY A O 1
ATOM 1223 N N . LYS A 1 150 ? -0.282 -5.469 5.188 1 98 150 LYS A N 1
ATOM 1224 C CA . LYS A 1 150 ? 0.404 -6.715 5.527 1 98 150 LYS A CA 1
ATOM 1225 C C . LYS A 1 150 ? 1.179 -7.258 4.328 1 98 150 LYS A C 1
ATOM 1227 O O . LYS A 1 150 ? 2.289 -7.773 4.48 1 98 150 LYS A O 1
ATOM 1232 N N . MET A 1 151 ? 0.653 -7.105 3.15 1 97.06 151 MET A N 1
ATOM 1233 C CA . MET A 1 151 ? 1.356 -7.5 1.933 1 97.06 151 MET A CA 1
ATOM 1234 C C . MET A 1 151 ? 2.615 -6.664 1.734 1 97.06 151 MET A C 1
ATOM 1236 O O . MET A 1 151 ? 3.678 -7.195 1.414 1 97.06 151 MET A O 1
ATOM 1240 N N . TYR A 1 152 ? 2.449 -5.41 1.909 1 95.75 152 TYR A N 1
ATOM 1241 C CA . TYR A 1 152 ? 3.607 -4.531 1.787 1 95.75 152 TYR A CA 1
ATOM 1242 C C . TYR A 1 152 ? 4.668 -4.879 2.826 1 95.75 152 TYR A C 1
ATOM 1244 O O . TYR A 1 152 ? 5.867 -4.82 2.545 1 95.75 152 TYR A O 1
ATOM 1252 N N . ASN A 1 153 ? 4.254 -5.242 3.959 1 97 153 ASN A N 1
ATOM 1253 C CA . ASN A 1 153 ? 5.184 -5.562 5.035 1 97 153 ASN A CA 1
ATOM 1254 C C . ASN A 1 153 ? 5.941 -6.855 4.758 1 97 153 ASN A C 1
ATOM 1256 O O . ASN A 1 153 ? 6.996 -7.102 5.348 1 97 153 ASN A O 1
ATOM 1260 N N . LEU A 1 154 ? 5.457 -7.699 3.885 1 97.5 154 LEU A N 1
ATOM 1261 C CA . LEU A 1 154 ? 6.156 -8.922 3.5 1 97.5 154 LEU A CA 1
ATOM 1262 C C . LEU A 1 154 ? 7.406 -8.594 2.688 1 97.5 154 LEU A C 1
ATOM 1264 O O . LEU A 1 154 ? 8.406 -9.312 2.762 1 97.5 154 LEU A O 1
ATOM 1268 N N . ILE A 1 155 ? 7.367 -7.516 1.969 1 96.19 155 ILE A N 1
ATOM 1269 C CA . ILE A 1 155 ? 8.375 -7.242 0.952 1 96.19 155 ILE A CA 1
ATOM 1270 C C . ILE A 1 155 ? 9.727 -6.965 1.621 1 96.19 155 ILE A C 1
ATOM 1272 O O . ILE A 1 155 ? 10.742 -7.547 1.243 1 96.19 155 ILE A O 1
ATOM 1276 N N . PRO A 1 156 ? 9.758 -6.172 2.721 1 96.5 156 PRO A N 1
ATOM 1277 C CA . PRO A 1 156 ? 11.055 -5.992 3.383 1 96.5 156 PRO A CA 1
ATOM 1278 C C . PRO A 1 156 ? 11.586 -7.285 3.996 1 96.5 156 PRO A C 1
ATOM 1280 O O . PRO A 1 156 ? 12.805 -7.488 4.055 1 96.5 156 PRO A O 1
ATOM 1283 N N . ILE A 1 157 ? 10.727 -8.125 4.465 1 97.56 157 ILE A N 1
ATOM 1284 C CA . ILE A 1 157 ? 11.164 -9.422 4.973 1 97.56 157 ILE A CA 1
ATOM 1285 C C . ILE A 1 157 ? 11.867 -10.203 3.865 1 97.56 157 ILE A C 1
ATOM 1287 O O . ILE A 1 157 ? 12.938 -10.773 4.078 1 97.56 157 ILE A O 1
ATOM 1291 N N . LEU A 1 158 ? 11.297 -10.203 2.686 1 96.56 158 LEU A N 1
ATOM 1292 C CA . LEU A 1 158 ? 11.875 -10.906 1.546 1 96.56 158 LEU A CA 1
ATOM 1293 C C . LEU A 1 158 ? 13.227 -10.305 1.161 1 96.56 158 LEU A C 1
ATOM 1295 O O . LEU A 1 158 ? 14.18 -11.031 0.869 1 96.56 158 LEU A O 1
ATOM 1299 N N . TYR A 1 159 ? 13.289 -9.047 1.224 1 95.44 159 TYR A N 1
ATOM 1300 C CA . TYR A 1 159 ? 14.516 -8.352 0.837 1 95.44 159 TYR A CA 1
ATOM 1301 C C . TYR A 1 159 ? 15.633 -8.617 1.835 1 95.44 159 TYR A C 1
ATOM 1303 O O . TYR A 1 159 ? 16.781 -8.82 1.443 1 95.44 159 TYR A O 1
ATOM 1311 N N . ARG A 1 160 ? 15.25 -8.57 3.096 1 96.69 160 ARG A N 1
ATOM 1312 C CA . ARG A 1 160 ? 16.266 -8.414 4.125 1 96.69 160 ARG A CA 1
ATOM 1313 C C . ARG A 1 160 ? 16.594 -9.75 4.781 1 96.69 160 ARG A C 1
ATOM 1315 O O . ARG A 1 160 ? 17.719 -9.945 5.273 1 96.69 160 ARG A O 1
ATOM 1322 N N . GLN A 1 161 ? 15.68 -10.68 4.773 1 97.06 161 GLN A N 1
ATOM 1323 C CA . GLN A 1 161 ? 15.852 -11.75 5.746 1 97.06 161 GLN A CA 1
ATOM 1324 C C . GLN A 1 161 ? 15.766 -13.117 5.078 1 97.06 161 GLN A C 1
ATOM 1326 O O . GLN A 1 161 ? 16.172 -14.125 5.66 1 97.06 161 GLN A O 1
ATOM 1331 N N . ILE A 1 162 ? 15.227 -13.195 3.91 1 96.75 162 ILE A N 1
ATOM 1332 C CA . ILE A 1 162 ? 15.148 -14.477 3.211 1 96.75 162 ILE A CA 1
ATOM 1333 C C . ILE A 1 162 ? 16.453 -14.727 2.443 1 96.75 162 ILE A C 1
ATOM 1335 O O . ILE A 1 162 ? 16.922 -13.852 1.706 1 96.75 162 ILE A O 1
ATOM 1339 N N . PRO A 1 163 ? 17.047 -15.922 2.645 1 96.12 163 PRO A N 1
ATOM 1340 C CA . PRO A 1 163 ? 18.281 -16.219 1.922 1 96.12 163 PRO A CA 1
ATOM 1341 C C . PRO A 1 163 ? 18.094 -16.234 0.407 1 96.12 163 PRO A C 1
ATOM 1343 O O . PRO A 1 163 ? 16.984 -16.453 -0.081 1 96.12 163 PRO A O 1
ATOM 1346 N N . ARG A 1 164 ? 19.219 -15.977 -0.235 1 93.81 164 ARG A N 1
ATOM 1347 C CA . ARG A 1 164 ? 19.203 -15.938 -1.693 1 93.81 164 ARG A CA 1
ATOM 1348 C C . ARG A 1 164 ? 19.609 -17.281 -2.281 1 93.81 164 ARG A C 1
ATOM 1350 O O . ARG A 1 164 ? 20.359 -18.047 -1.647 1 93.81 164 ARG A O 1
ATOM 1357 N N . GLU A 1 165 ? 19.031 -17.531 -3.453 1 87 165 GLU A N 1
ATOM 1358 C CA . GLU A 1 165 ? 19.469 -18.703 -4.191 1 87 165 GLU A CA 1
ATOM 1359 C C . GLU A 1 165 ? 20.922 -18.578 -4.637 1 87 165 GLU A C 1
ATOM 1361 O O . GLU A 1 165 ? 21.359 -17.484 -5 1 87 165 GLU A O 1
ATOM 1366 N N . ILE A 1 166 ? 21.828 -19.359 -4.211 1 69.62 166 ILE A N 1
ATOM 1367 C CA . ILE A 1 166 ? 23.219 -19.359 -4.66 1 69.62 166 ILE A CA 1
ATOM 1368 C C . ILE A 1 166 ? 23.266 -19.391 -6.188 1 69.62 166 ILE A C 1
ATOM 1370 O O . ILE A 1 166 ? 22.516 -20.125 -6.824 1 69.62 166 ILE A O 1
ATOM 1374 N N . GLU A 1 167 ? 23.766 -18.219 -6.855 1 55.75 167 GLU A N 1
ATOM 1375 C CA . GLU A 1 167 ? 23.922 -18.125 -8.305 1 55.75 167 GLU A CA 1
ATOM 1376 C C . GLU A 1 167 ? 24.297 -19.469 -8.914 1 55.75 167 GLU A C 1
ATOM 1378 O O . GLU A 1 167 ? 25.406 -19.969 -8.719 1 55.75 167 GLU A O 1
ATOM 1383 N N . GLU A 1 168 ? 23.75 -20.453 -8.703 1 45.41 168 GLU A N 1
ATOM 1384 C CA . GLU A 1 168 ? 24.203 -21.5 -9.617 1 45.41 168 GLU A CA 1
ATOM 1385 C C . GLU A 1 168 ? 24.141 -21.016 -11.062 1 45.41 168 GLU A C 1
ATOM 1387 O O . GLU A 1 168 ? 23.344 -20.156 -11.414 1 45.41 168 GLU A O 1
ATOM 1392 N N . ASN A 1 169 ? 25.281 -21.203 -11.859 1 38.84 169 ASN A N 1
ATOM 1393 C CA . ASN A 1 169 ? 25.469 -21.062 -13.297 1 38.84 169 ASN A CA 1
ATOM 1394 C C . ASN A 1 169 ? 24.172 -21.375 -14.055 1 38.84 169 ASN A C 1
ATOM 1396 O O . ASN A 1 169 ? 24.188 -22.172 -15 1 38.84 169 ASN A O 1
ATOM 1400 N N . THR A 1 170 ? 23.203 -21.5 -13.516 1 42.12 170 THR A N 1
ATOM 1401 C CA . THR A 1 170 ? 22.047 -21.922 -14.297 1 42.12 170 THR A CA 1
ATOM 1402 C C . THR A 1 170 ? 21.516 -20.766 -15.141 1 42.12 170 THR A C 1
ATOM 1404 O O . THR A 1 170 ? 20.547 -20.109 -14.758 1 42.12 170 THR A O 1
ATOM 1407 N N . VAL A 1 171 ? 22.281 -19.891 -15.656 1 41.69 171 VAL A N 1
ATOM 1408 C CA . VAL A 1 171 ? 22.109 -18.781 -16.578 1 41.69 171 VAL A CA 1
ATOM 1409 C C . VAL A 1 171 ? 21.109 -19.156 -17.672 1 41.69 171 VAL A C 1
ATOM 1411 O O . VAL A 1 171 ? 20.328 -18.328 -18.125 1 41.69 171 VAL A O 1
ATOM 1414 N N . GLU A 1 172 ? 21.312 -20.25 -18.266 1 39.25 172 GLU A N 1
ATOM 1415 C CA . GLU A 1 172 ? 20.672 -20.562 -19.547 1 39.25 172 GLU A CA 1
ATOM 1416 C C . GLU A 1 172 ? 19.156 -20.672 -19.391 1 39.25 172 GLU A C 1
ATOM 1418 O O . GLU A 1 172 ? 18.406 -20.156 -20.219 1 39.25 172 GLU A O 1
ATOM 1423 N N . TYR A 1 173 ? 18.703 -21.297 -18.375 1 38.16 173 TYR A N 1
ATOM 1424 C CA . TYR A 1 173 ? 17.281 -21.594 -18.281 1 38.16 173 TYR A CA 1
ATOM 1425 C C . TYR A 1 173 ? 16.5 -20.359 -17.844 1 38.16 173 TYR A C 1
ATOM 1427 O O . TYR A 1 173 ? 15.352 -20.172 -18.266 1 38.16 173 TYR A O 1
ATOM 1435 N N . GLU A 1 174 ? 17.109 -19.438 -17.141 1 44.81 174 GLU A N 1
ATOM 1436 C CA . GLU A 1 174 ? 16.453 -18.25 -16.609 1 44.81 174 GLU A CA 1
ATOM 1437 C C . GLU A 1 174 ? 16.188 -17.219 -17.703 1 44.81 174 GLU A C 1
ATOM 1439 O O . GLU A 1 174 ? 15.148 -16.562 -17.719 1 44.81 174 GLU A O 1
ATOM 1444 N N . ILE A 1 175 ? 17.25 -17.031 -18.578 1 44.34 175 ILE A N 1
ATOM 1445 C CA . ILE A 1 175 ? 17.109 -16.109 -19.703 1 44.34 175 ILE A CA 1
ATOM 1446 C C . ILE A 1 175 ? 15.906 -16.516 -20.562 1 44.34 175 ILE A C 1
ATOM 1448 O O . ILE A 1 175 ? 15.086 -15.672 -20.938 1 44.34 175 ILE A O 1
ATOM 1452 N N . ASN A 1 176 ? 15.805 -17.797 -20.828 1 50.84 176 ASN A N 1
ATOM 1453 C CA . ASN A 1 176 ? 14.734 -18.312 -21.672 1 50.84 176 ASN A CA 1
ATOM 1454 C C . ASN A 1 176 ? 13.367 -18.141 -21.016 1 50.84 176 ASN A C 1
ATOM 1456 O O . ASN A 1 176 ? 12.406 -17.734 -21.688 1 50.84 176 ASN A O 1
ATOM 1460 N N . SER A 1 177 ? 13.477 -18.172 -19.703 1 54.53 177 SER A N 1
ATOM 1461 C CA . SER A 1 177 ? 12.195 -18.094 -19.016 1 54.53 177 SER A CA 1
ATOM 1462 C C . SER A 1 177 ? 11.695 -16.641 -18.953 1 54.53 177 SER A C 1
ATOM 1464 O O . SER A 1 177 ? 10.508 -16.391 -19.156 1 54.53 177 SER A O 1
ATOM 1466 N N . LYS A 1 178 ? 12.641 -15.766 -18.781 1 56.47 178 LYS A N 1
ATOM 1467 C CA . LYS A 1 178 ? 12.266 -14.359 -18.75 1 56.47 178 LYS A CA 1
ATOM 1468 C C . LYS A 1 178 ? 11.734 -13.891 -20.094 1 56.47 178 LYS A C 1
ATOM 1470 O O . LYS A 1 178 ? 10.742 -13.164 -20.172 1 56.47 178 LYS A O 1
ATOM 1475 N N . GLU A 1 179 ? 12.539 -14.211 -21.109 1 61.97 179 GLU A N 1
ATOM 1476 C CA . GLU A 1 179 ? 12.117 -13.859 -22.469 1 61.97 179 GLU A CA 1
ATOM 1477 C C . GLU A 1 179 ? 10.758 -14.477 -22.797 1 61.97 179 GLU A C 1
ATOM 1479 O O . GLU A 1 179 ? 9.906 -13.828 -23.406 1 61.97 179 GLU A O 1
ATOM 1484 N N . ILE A 1 180 ? 10.617 -15.641 -22.391 1 62.56 180 ILE A N 1
ATOM 1485 C CA . ILE A 1 180 ? 9.352 -16.344 -22.625 1 62.56 180 ILE A CA 1
ATOM 1486 C C . ILE A 1 180 ? 8.227 -15.617 -21.891 1 62.56 180 ILE A C 1
ATOM 1488 O O . ILE A 1 180 ? 7.168 -15.359 -22.469 1 62.56 180 ILE A O 1
ATOM 1492 N N . LEU A 1 181 ? 8.547 -15.219 -20.703 1 59.69 181 LEU A N 1
ATOM 1493 C CA . LEU A 1 181 ? 7.527 -14.539 -19.906 1 59.69 181 LEU A CA 1
ATOM 1494 C C . LEU A 1 181 ? 7.188 -13.18 -20.516 1 59.69 181 LEU A C 1
ATOM 1496 O O . LEU A 1 181 ? 6.02 -12.789 -20.547 1 59.69 181 LEU A O 1
ATOM 1500 N N . GLU A 1 182 ? 8.172 -12.539 -20.891 1 66.94 182 GLU A N 1
ATOM 1501 C CA . GLU A 1 182 ? 7.945 -11.242 -21.516 1 66.94 182 GLU A CA 1
ATOM 1502 C C . GLU A 1 182 ? 7.094 -11.375 -22.781 1 66.94 182 GLU A C 1
ATOM 1504 O O . GLU A 1 182 ? 6.195 -10.57 -23.016 1 66.94 182 GLU A O 1
ATOM 1509 N N . ARG A 1 183 ? 7.418 -12.352 -23.578 1 70.69 183 ARG A N 1
ATOM 1510 C CA . ARG A 1 183 ? 6.656 -12.578 -24.797 1 70.69 183 ARG A CA 1
ATOM 1511 C C . ARG A 1 183 ? 5.215 -12.969 -24.484 1 70.69 183 ARG A C 1
ATOM 1513 O O . ARG A 1 183 ? 4.281 -12.461 -25.109 1 70.69 183 ARG A O 1
ATOM 1520 N N . LEU A 1 184 ? 5.094 -13.742 -23.484 1 73.19 184 LEU A N 1
ATOM 1521 C CA . LEU A 1 184 ? 3.746 -14.148 -23.094 1 73.19 184 LEU A CA 1
ATOM 1522 C C . LEU A 1 184 ? 2.959 -12.961 -22.547 1 73.19 184 LEU A C 1
ATOM 1524 O O . LEU A 1 184 ? 1.782 -12.789 -22.875 1 73.19 184 LEU A O 1
ATOM 1528 N N . ASN A 1 185 ? 3.605 -12.188 -21.766 1 67.69 185 ASN A N 1
ATOM 1529 C CA . ASN A 1 185 ? 2.941 -11 -21.25 1 67.69 185 ASN A CA 1
ATOM 1530 C C . ASN A 1 185 ? 2.461 -10.086 -22.375 1 67.69 185 ASN A C 1
ATOM 1532 O O . ASN A 1 185 ? 1.369 -9.516 -22.297 1 67.69 185 ASN A O 1
ATOM 1536 N N . ASN A 1 186 ? 3.232 -9.93 -23.359 1 74 186 ASN A N 1
ATOM 1537 C CA . ASN A 1 186 ? 2.842 -9.133 -24.5 1 74 186 ASN A CA 1
ATOM 1538 C C . ASN A 1 186 ? 1.621 -9.719 -25.203 1 74 186 ASN A C 1
ATOM 1540 O O . ASN A 1 186 ? 0.734 -8.984 -25.641 1 74 186 ASN A O 1
ATOM 1544 N N . ILE A 1 187 ? 1.605 -10.992 -25.297 1 78.81 187 ILE A N 1
ATOM 1545 C CA . ILE A 1 187 ? 0.48 -11.68 -25.922 1 78.81 187 ILE A CA 1
ATOM 1546 C C . ILE A 1 187 ? -0.783 -11.461 -25.094 1 78.81 187 ILE A C 1
ATOM 1548 O O . ILE A 1 187 ? -1.843 -11.141 -25.641 1 78.81 187 ILE A O 1
ATOM 1552 N N . PHE A 1 188 ? -0.599 -11.555 -23.844 1 72.25 188 PHE A N 1
ATOM 1553 C CA . PHE A 1 188 ? -1.749 -11.406 -22.953 1 72.25 188 PHE A CA 1
ATOM 1554 C C . PHE A 1 188 ? -2.289 -9.984 -23.016 1 72.25 188 PHE A C 1
ATOM 1556 O O . PHE A 1 188 ? -3.502 -9.773 -23.078 1 72.25 188 PHE A O 1
ATOM 1563 N N . LYS A 1 189 ? -1.404 -9.102 -22.984 1 73.19 189 LYS A N 1
ATOM 1564 C CA . LYS A 1 189 ? -1.81 -7.703 -23.109 1 73.19 189 LYS A CA 1
ATOM 1565 C C . LYS A 1 189 ? -2.545 -7.461 -24.422 1 73.19 189 LYS A C 1
ATOM 1567 O O . LYS A 1 189 ? -3.537 -6.73 -24.453 1 73.19 189 LYS A O 1
ATOM 1572 N N . TYR A 1 190 ? -2.043 -7.992 -25.453 1 81.69 190 TYR A N 1
ATOM 1573 C CA . TYR A 1 190 ? -2.678 -7.883 -26.766 1 81.69 190 TYR A CA 1
ATOM 1574 C C . TYR A 1 190 ? -4.105 -8.414 -26.734 1 81.69 190 TYR A C 1
ATOM 1576 O O . TYR A 1 190 ? -5.027 -7.781 -27.25 1 81.69 190 TYR A O 1
ATOM 1584 N N . VAL A 1 191 ? -4.258 -9.508 -26.141 1 81.62 191 VAL A N 1
ATOM 1585 C CA . VAL A 1 191 ? -5.574 -10.133 -26.047 1 81.62 191 VAL A CA 1
ATOM 1586 C C . VAL A 1 191 ? -6.508 -9.25 -25.219 1 81.62 191 VAL A C 1
ATOM 1588 O O . VAL A 1 191 ? -7.66 -9.031 -25.594 1 81.62 191 VAL A O 1
ATOM 1591 N N . GLU A 1 192 ? -5.965 -8.812 -24.141 1 76.69 192 GLU A N 1
ATOM 1592 C CA . GLU A 1 192 ? -6.766 -7.965 -23.266 1 76.69 192 GLU A CA 1
ATOM 1593 C C . GLU A 1 192 ? -7.285 -6.738 -24 1 76.69 192 GLU A C 1
ATOM 1595 O O . GLU A 1 192 ? -8.438 -6.336 -23.812 1 76.69 192 GLU A O 1
ATOM 1600 N N . LYS A 1 193 ? -6.484 -6.297 -24.812 1 79.81 193 LYS A N 1
ATOM 1601 C CA . LYS A 1 193 ? -6.809 -5.062 -25.516 1 79.81 193 LYS A CA 1
ATOM 1602 C C . LYS A 1 193 ? -7.691 -5.34 -26.734 1 79.81 193 LYS A C 1
ATOM 1604 O O . LYS A 1 193 ? -8.5 -4.492 -27.125 1 79.81 193 LYS A O 1
ATOM 1609 N N . ASN A 1 194 ? -7.652 -6.559 -27.297 1 86.19 194 ASN A N 1
ATOM 1610 C CA . ASN A 1 194 ? -8.203 -6.734 -28.625 1 86.19 194 ASN A CA 1
ATOM 1611 C C . ASN A 1 194 ? -9.211 -7.883 -28.672 1 86.19 194 ASN A C 1
ATOM 1613 O O . ASN A 1 194 ? -9.75 -8.195 -29.734 1 86.19 194 ASN A O 1
ATOM 1617 N N . TYR A 1 195 ? -9.586 -8.453 -27.562 1 85.38 195 TYR A N 1
ATOM 1618 C CA . TYR A 1 195 ? -10.328 -9.711 -27.562 1 85.38 195 TYR A CA 1
ATOM 1619 C C . TYR A 1 195 ? -11.727 -9.516 -28.141 1 85.38 195 TYR A C 1
ATOM 1621 O O . TYR A 1 195 ? -12.375 -10.477 -28.547 1 85.38 195 TYR A O 1
ATOM 1629 N N . LYS A 1 196 ? -12.172 -8.336 -28.156 1 89 196 LYS A N 1
ATOM 1630 C CA . LYS A 1 196 ? -13.531 -8.07 -28.625 1 89 196 LYS A CA 1
ATOM 1631 C C . LYS A 1 196 ? -13.625 -8.164 -30.141 1 89 196 LYS A C 1
ATOM 1633 O O . LYS A 1 196 ? -14.719 -8.25 -30.703 1 89 196 LYS A O 1
ATOM 1638 N N . GLN A 1 197 ? -12.531 -8.062 -30.844 1 89.12 197 GLN A N 1
ATOM 1639 C CA . GLN A 1 197 ? -12.461 -8.141 -32.312 1 89.12 197 GLN A CA 1
ATOM 1640 C C . GLN A 1 197 ? -11.867 -9.477 -32.75 1 89.12 197 GLN A C 1
ATOM 1642 O O . GLN A 1 197 ? -11.219 -10.172 -31.969 1 89.12 197 GLN A O 1
ATOM 1647 N N . PRO A 1 198 ? -12.227 -9.805 -34.094 1 88.06 198 PRO A N 1
ATOM 1648 C CA . PRO A 1 198 ? -11.555 -11.008 -34.594 1 88.06 198 PRO A CA 1
ATOM 1649 C C . PRO A 1 198 ? -10.031 -10.883 -34.562 1 88.06 198 PRO A C 1
ATOM 1651 O O . PRO A 1 198 ? -9.484 -9.859 -34.969 1 88.06 198 PRO A O 1
ATOM 1654 N N . ILE A 1 199 ? -9.43 -11.883 -33.906 1 88.69 199 ILE A N 1
ATOM 1655 C CA . ILE A 1 199 ? -7.973 -11.922 -33.844 1 88.69 199 ILE A CA 1
ATOM 1656 C C . ILE A 1 199 ? -7.449 -13.078 -34.688 1 88.69 199 ILE A C 1
ATOM 1658 O O . ILE A 1 199 ? -7.793 -14.234 -34.469 1 88.69 199 ILE A O 1
ATOM 1662 N N . LYS A 1 200 ? -6.629 -12.695 -35.688 1 88.69 200 LYS A N 1
ATOM 1663 C CA . LYS A 1 200 ? -5.973 -13.711 -36.5 1 88.69 200 LYS A CA 1
ATOM 1664 C C . LYS A 1 200 ? -4.617 -14.094 -35.906 1 88.69 200 LYS A C 1
ATOM 1666 O O . LYS A 1 200 ? -3.965 -13.273 -35.281 1 88.69 200 LYS A O 1
ATOM 1671 N N . LEU A 1 201 ? -4.301 -15.414 -36.094 1 90.31 201 LEU A N 1
ATOM 1672 C CA . LEU A 1 201 ? -3.01 -15.883 -35.625 1 90.31 201 LEU A CA 1
ATOM 1673 C C . LEU A 1 201 ? -1.873 -15.031 -36.156 1 90.31 201 LEU A C 1
ATOM 1675 O O . LEU A 1 201 ? -0.889 -14.773 -35.469 1 90.31 201 LEU A O 1
ATOM 1679 N N . GLU A 1 202 ? -2.051 -14.539 -37.375 1 90.75 202 GLU A N 1
ATOM 1680 C CA . GLU A 1 202 ? -1.041 -13.703 -38.031 1 90.75 202 GLU A CA 1
ATOM 1681 C C . GLU A 1 202 ? -0.826 -12.398 -37.281 1 90.75 202 GLU A C 1
ATOM 1683 O O . GLU A 1 202 ? 0.31 -11.945 -37.125 1 90.75 202 GLU A O 1
ATOM 1688 N N . ASP A 1 203 ? -1.894 -11.883 -36.812 1 87.88 203 ASP A N 1
ATOM 1689 C CA . ASP A 1 203 ? -1.835 -10.602 -36.125 1 87.88 203 ASP A CA 1
ATOM 1690 C C . ASP A 1 203 ? -1.065 -10.719 -34.812 1 87.88 203 ASP A C 1
ATOM 1692 O O . ASP A 1 203 ? -0.18 -9.914 -34.531 1 87.88 203 ASP A O 1
ATOM 1696 N N . VAL A 1 204 ? -1.404 -11.727 -34.062 1 86.75 204 VAL A N 1
ATOM 1697 C CA . VAL A 1 204 ? -0.798 -11.875 -32.75 1 86.75 204 VAL A CA 1
ATOM 1698 C C . VAL A 1 204 ? 0.645 -12.352 -32.875 1 86.75 204 VAL A C 1
ATOM 1700 O O . VAL A 1 204 ? 1.519 -11.945 -32.125 1 86.75 204 VAL A O 1
ATOM 1703 N N . SER A 1 205 ? 0.903 -13.188 -33.844 1 89.88 205 SER A N 1
ATOM 1704 C CA . SER A 1 205 ? 2.264 -13.656 -34.062 1 89.88 205 SER A CA 1
ATOM 1705 C C . SER A 1 205 ? 3.189 -12.5 -34.438 1 89.88 205 SER A C 1
ATOM 1707 O O . SER A 1 205 ? 4.316 -12.422 -33.969 1 89.88 205 SER A O 1
ATOM 1709 N N . TYR A 1 206 ? 2.68 -11.656 -35.25 1 86.5 206 TYR A N 1
ATOM 1710 C CA . TYR A 1 206 ? 3.451 -10.492 -35.656 1 86.5 206 TYR A CA 1
ATOM 1711 C C . TYR A 1 206 ? 3.754 -9.578 -34.469 1 86.5 206 TYR A C 1
ATOM 1713 O O . TYR A 1 206 ? 4.852 -9.023 -34.375 1 86.5 206 TYR A O 1
ATOM 1721 N N . GLU A 1 207 ? 2.797 -9.516 -33.625 1 79.56 207 GLU A N 1
ATOM 1722 C CA . GLU A 1 207 ? 2.947 -8.656 -32.438 1 79.56 207 GLU A CA 1
ATOM 1723 C C . GLU A 1 207 ? 4.148 -9.078 -31.609 1 79.56 207 GLU A C 1
ATOM 1725 O O . GLU A 1 207 ? 4.812 -8.234 -31 1 79.56 207 GLU A O 1
ATOM 1730 N N . VAL A 1 208 ? 4.492 -10.359 -31.641 1 78.12 208 VAL A N 1
ATOM 1731 C CA . VAL A 1 208 ? 5.578 -10.844 -30.781 1 78.12 208 VAL A CA 1
ATOM 1732 C C . VAL A 1 208 ? 6.781 -11.211 -31.656 1 78.12 208 VAL A C 1
ATOM 1734 O O . VAL A 1 208 ? 7.738 -11.82 -31.156 1 78.12 208 VAL A O 1
ATOM 1737 N N . GLY A 1 209 ? 6.699 -10.914 -32.969 1 85.44 209 GLY A N 1
ATOM 1738 C CA . GLY A 1 209 ? 7.816 -11.094 -33.875 1 85.44 209 GLY A CA 1
ATOM 1739 C C . GLY A 1 209 ? 8.031 -12.531 -34.312 1 85.44 209 GLY A C 1
ATOM 1740 O O . GLY A 1 209 ? 9.156 -12.938 -34.594 1 85.44 209 GLY A O 1
ATOM 1741 N N . PHE A 1 210 ? 7.027 -13.281 -34.219 1 83.38 210 PHE A N 1
ATOM 1742 C CA . PHE A 1 210 ? 7.121 -14.688 -34.562 1 83.38 210 PHE A CA 1
ATOM 1743 C C . PHE A 1 210 ? 6.426 -14.961 -35.906 1 83.38 210 PHE A C 1
ATOM 1745 O O . PHE A 1 210 ? 5.539 -14.203 -36.312 1 83.38 210 PHE A O 1
ATOM 1752 N N . SER A 1 211 ? 6.898 -15.938 -36.656 1 88.12 211 SER A N 1
ATOM 1753 C CA . SER A 1 211 ? 6.043 -16.547 -37.688 1 88.12 211 SER A CA 1
ATOM 1754 C C . SER A 1 211 ? 4.852 -17.25 -37.031 1 88.12 211 SER A C 1
ATOM 1756 O O . SER A 1 211 ? 4.875 -17.578 -35.844 1 88.12 211 SER A O 1
ATOM 1758 N N . VAL A 1 212 ? 3.842 -17.438 -37.844 1 90.62 212 VAL A N 1
ATOM 1759 C CA . VAL A 1 212 ? 2.641 -18.109 -37.344 1 90.62 212 VAL A CA 1
ATOM 1760 C C . VAL A 1 212 ? 3 -19.484 -36.812 1 90.62 212 VAL A C 1
ATOM 1762 O O . VAL A 1 212 ? 2.504 -19.906 -35.75 1 90.62 212 VAL A O 1
ATOM 1765 N N . TYR A 1 213 ? 3.893 -20.125 -37.531 1 87.25 213 TYR A N 1
ATOM 1766 C CA . TYR A 1 213 ? 4.32 -21.469 -37.156 1 87.25 213 TYR A CA 1
ATOM 1767 C C . TYR A 1 213 ? 5.008 -21.438 -35.781 1 87.25 213 TYR A C 1
ATOM 1769 O O . TYR A 1 213 ? 4.629 -22.172 -34.875 1 87.25 213 TYR A O 1
ATOM 1777 N N . TYR A 1 214 ? 5.953 -20.609 -35.625 1 86.12 214 TYR A N 1
ATOM 1778 C CA . TYR A 1 214 ? 6.711 -20.516 -34.406 1 86.12 214 TYR A CA 1
ATOM 1779 C C . TYR A 1 214 ? 5.824 -20.062 -33.25 1 86.12 214 TYR A C 1
ATOM 1781 O O . TYR A 1 214 ? 5.957 -20.547 -32.125 1 86.12 214 TYR A O 1
ATOM 1789 N N . PHE A 1 215 ? 4.938 -19.203 -33.562 1 89.5 215 PHE A N 1
ATOM 1790 C CA . PHE A 1 215 ? 4.02 -18.688 -32.562 1 89.5 215 PHE A CA 1
ATOM 1791 C C . PHE A 1 215 ? 3.166 -19.828 -32 1 89.5 215 PHE A C 1
ATOM 1793 O O . PHE A 1 215 ? 3.045 -19.969 -30.781 1 89.5 215 PHE A O 1
ATOM 1800 N N . THR A 1 216 ? 2.568 -20.547 -32.906 1 86.19 216 THR A N 1
ATOM 1801 C CA . THR A 1 216 ? 1.675 -21.609 -32.469 1 86.19 216 THR A CA 1
ATOM 1802 C C . THR A 1 216 ? 2.41 -22.625 -31.594 1 86.19 216 THR A C 1
ATOM 1804 O O . THR A 1 216 ? 1.886 -23.047 -30.562 1 86.19 216 THR A O 1
ATOM 1807 N N . LYS A 1 217 ? 3.641 -22.969 -31.922 1 81.5 217 LYS A N 1
ATOM 1808 C CA . LYS A 1 217 ? 4.441 -23.906 -31.141 1 81.5 217 LYS A CA 1
ATOM 1809 C C . LYS A 1 217 ? 4.852 -23.312 -29.812 1 81.5 217 LYS A C 1
ATOM 1811 O O . LYS A 1 217 ? 4.738 -23.953 -28.766 1 81.5 217 LYS A O 1
ATOM 1816 N N . PHE A 1 218 ? 5.293 -22.109 -29.891 1 78.75 218 PHE A N 1
ATOM 1817 C CA . PHE A 1 218 ? 5.73 -21.375 -28.719 1 78.75 218 PHE A CA 1
ATOM 1818 C C . PHE A 1 218 ? 4.605 -21.266 -27.688 1 78.75 218 PHE A C 1
ATOM 1820 O O . PHE A 1 218 ? 4.805 -21.562 -26.516 1 78.75 218 PHE A O 1
ATOM 1827 N N . PHE A 1 219 ? 3.434 -20.781 -28.219 1 81.38 219 PHE A N 1
ATOM 1828 C CA . PHE A 1 219 ? 2.309 -20.531 -27.328 1 81.38 219 PHE A CA 1
ATOM 1829 C C . PHE A 1 219 ? 1.827 -21.828 -26.688 1 81.38 219 PHE A C 1
ATOM 1831 O O . PHE A 1 219 ? 1.646 -21.891 -25.469 1 81.38 219 PHE A O 1
ATOM 1838 N N . LYS A 1 220 ? 1.672 -22.844 -27.469 1 76.81 220 LYS A N 1
ATOM 1839 C CA . LYS A 1 220 ? 1.197 -24.125 -26.953 1 76.81 220 LYS A CA 1
ATOM 1840 C C . LYS A 1 220 ? 2.199 -24.734 -25.984 1 76.81 220 LYS A C 1
ATOM 1842 O O . LYS A 1 220 ? 1.816 -25.234 -24.922 1 76.81 220 LYS A O 1
ATOM 1847 N N . LYS A 1 221 ? 3.424 -24.594 -26.344 1 69.19 221 LYS A N 1
ATOM 1848 C CA . LYS A 1 221 ? 4.488 -25.125 -25.5 1 69.19 221 LYS A CA 1
ATOM 1849 C C . LYS A 1 221 ? 4.477 -24.469 -24.125 1 69.19 221 LYS A C 1
ATOM 1851 O O . LYS A 1 221 ? 4.684 -25.141 -23.109 1 69.19 221 LYS A O 1
ATOM 1856 N N . ASN A 1 222 ? 4.133 -23.219 -24.156 1 65.31 222 ASN A N 1
ATOM 1857 C CA . ASN A 1 222 ? 4.336 -22.453 -22.938 1 65.31 222 ASN A CA 1
ATOM 1858 C C . ASN A 1 222 ? 3.031 -22.266 -22.172 1 65.31 222 ASN A C 1
ATOM 1860 O O . ASN A 1 222 ? 3.043 -21.844 -21.016 1 65.31 222 ASN A O 1
ATOM 1864 N N . THR A 1 223 ? 1.885 -22.484 -22.891 1 65.81 223 THR A N 1
ATOM 1865 C CA . THR A 1 223 ? 0.614 -22.266 -22.203 1 65.81 223 THR A CA 1
ATOM 1866 C C . THR A 1 223 ? -0.169 -23.578 -22.094 1 65.81 223 THR A C 1
ATOM 1868 O O . THR A 1 223 ? -1.128 -23.672 -21.328 1 65.81 223 THR A O 1
ATOM 1871 N N . GLY A 1 224 ? 0.213 -24.547 -22.875 1 62.69 224 GLY A N 1
ATOM 1872 C CA . GLY A 1 224 ? -0.439 -25.844 -22.844 1 62.69 224 GLY A CA 1
ATOM 1873 C C . GLY A 1 224 ? -1.669 -25.906 -23.734 1 62.69 224 GLY A C 1
ATOM 1874 O O . GLY A 1 224 ? -2.311 -26.953 -23.844 1 62.69 224 GLY A O 1
ATOM 1875 N N . LYS A 1 225 ? -1.998 -24.797 -24.328 1 69.19 225 LYS A N 1
ATOM 1876 C CA . LYS A 1 225 ? -3.164 -24.766 -25.203 1 69.19 225 LYS A CA 1
ATOM 1877 C C . LYS A 1 225 ? -2.9 -23.906 -26.438 1 69.19 225 LYS A C 1
ATOM 1879 O O . LYS A 1 225 ? -1.912 -23.172 -26.5 1 69.19 225 LYS A O 1
ATOM 1884 N N . THR A 1 226 ? -3.727 -24.109 -27.453 1 82.88 226 THR A N 1
ATOM 1885 C CA . THR A 1 226 ? -3.619 -23.281 -28.641 1 82.88 226 THR A CA 1
ATOM 1886 C C . THR A 1 226 ? -4.066 -21.844 -28.344 1 82.88 226 THR A C 1
ATOM 1888 O O . THR A 1 226 ? -4.82 -21.609 -27.391 1 82.88 226 THR A O 1
ATOM 1891 N N . PHE A 1 227 ? -3.582 -20.953 -29.125 1 86.44 227 PHE A N 1
ATOM 1892 C CA . PHE A 1 227 ? -3.963 -19.562 -28.938 1 86.44 227 PHE A CA 1
ATOM 1893 C C . PHE A 1 227 ? -5.473 -19.391 -29.078 1 86.44 227 PHE A C 1
ATOM 1895 O O . PHE A 1 227 ? -6.09 -18.656 -28.297 1 86.44 227 PHE A O 1
ATOM 1902 N N . ILE A 1 228 ? -6.051 -20.094 -29.984 1 86.94 228 ILE A N 1
ATOM 1903 C CA . ILE A 1 228 ? -7.48 -19.953 -30.219 1 86.94 228 ILE A CA 1
ATOM 1904 C C . ILE A 1 228 ? -8.258 -20.438 -29 1 86.94 228 ILE A C 1
ATOM 1906 O O . ILE A 1 228 ? -9.227 -19.797 -28.578 1 86.94 228 ILE A O 1
ATOM 1910 N N . THR A 1 229 ? -7.82 -21.562 -28.438 1 82.5 229 THR A N 1
ATOM 1911 C CA . THR A 1 229 ? -8.453 -22.062 -27.219 1 82.5 229 THR A CA 1
ATOM 1912 C C . THR A 1 229 ? -8.328 -21.047 -26.078 1 82.5 229 THR A C 1
ATOM 1914 O O . THR A 1 229 ? -9.305 -20.766 -25.391 1 82.5 229 THR A O 1
ATOM 1917 N N . PHE A 1 230 ? -7.133 -20.5 -26 1 81.69 230 PHE A N 1
ATOM 1918 C CA . PHE A 1 230 ? -6.871 -19.5 -24.969 1 81.69 230 PHE A CA 1
ATOM 1919 C C . PHE A 1 230 ? -7.773 -18.281 -25.172 1 81.69 230 PHE A C 1
ATOM 1921 O O . PHE A 1 230 ? -8.398 -17.812 -24.219 1 81.69 230 PHE A O 1
ATOM 1928 N N . LEU A 1 231 ? -7.848 -17.781 -26.375 1 85.38 231 LEU A N 1
ATOM 1929 C CA . LEU A 1 231 ? -8.656 -16.625 -26.719 1 85.38 231 LEU A CA 1
ATOM 1930 C C . LEU A 1 231 ? -10.125 -16.859 -26.391 1 85.38 231 LEU A C 1
ATOM 1932 O O . LEU A 1 231 ? -10.781 -16.016 -25.797 1 85.38 231 LEU A O 1
ATOM 1936 N N . ASN A 1 232 ? -10.602 -17.969 -26.672 1 84.69 232 ASN A N 1
ATOM 1937 C CA . ASN A 1 232 ? -12 -18.297 -26.422 1 84.69 232 ASN A CA 1
ATOM 1938 C C . ASN A 1 232 ? -12.297 -18.391 -24.922 1 84.69 232 ASN A C 1
ATOM 1940 O O . ASN A 1 232 ? -13.359 -17.969 -24.469 1 84.69 232 ASN A O 1
ATOM 1944 N N . GLU A 1 233 ? -11.359 -18.969 -24.25 1 79.56 233 GLU A N 1
ATOM 1945 C CA . GLU A 1 233 ? -11.547 -19.047 -22.812 1 79.56 233 GLU A CA 1
ATOM 1946 C C . GLU A 1 233 ? -11.57 -17.672 -22.172 1 79.56 233 GLU A C 1
ATOM 1948 O O . GLU A 1 233 ? -12.352 -17.406 -21.25 1 79.56 233 GLU A O 1
ATOM 1953 N N . TYR A 1 234 ? -10.68 -16.844 -22.625 1 78.5 234 TYR A N 1
ATOM 1954 C CA . TYR A 1 234 ? -10.656 -15.469 -22.156 1 78.5 234 TYR A CA 1
ATOM 1955 C C . TYR A 1 234 ? -11.992 -14.781 -22.406 1 78.5 234 TYR A C 1
ATOM 1957 O O . TYR A 1 234 ? -12.562 -14.156 -21.516 1 78.5 234 TYR A O 1
ATOM 1965 N N . ARG A 1 235 ? -12.477 -14.93 -23.594 1 83 235 ARG A N 1
ATOM 1966 C CA . ARG A 1 235 ? -13.75 -14.344 -24 1 83 235 ARG A CA 1
ATOM 1967 C C . ARG A 1 235 ? -14.898 -14.922 -23.188 1 83 235 ARG A C 1
ATOM 1969 O O . ARG A 1 235 ? -15.828 -14.203 -22.812 1 83 235 ARG A O 1
ATOM 1976 N N . LEU A 1 236 ? -14.773 -16.172 -22.891 1 81.44 236 LEU A N 1
ATOM 1977 C CA . LEU A 1 236 ? -15.805 -16.844 -22.109 1 81.44 236 LEU A CA 1
ATOM 1978 C C . LEU A 1 236 ? -15.883 -16.266 -20.688 1 81.44 236 LEU A C 1
ATOM 1980 O O . LEU A 1 236 ? -16.969 -16.078 -20.156 1 81.44 236 LEU A O 1
ATOM 1984 N N . GLU A 1 237 ? -14.766 -16.047 -20.172 1 73.12 237 GLU A N 1
ATOM 1985 C CA . GLU A 1 237 ? -14.742 -15.469 -18.844 1 73.12 237 GLU A CA 1
ATOM 1986 C C . GLU A 1 237 ? -15.375 -14.086 -18.828 1 73.12 237 GLU A C 1
ATOM 1988 O O . GLU A 1 237 ? -16.125 -13.75 -17.906 1 73.12 237 GLU A O 1
ATOM 1993 N N . LYS A 1 238 ? -15.078 -13.336 -19.781 1 76.12 238 LYS A N 1
ATOM 1994 C CA . LYS A 1 238 ? -15.695 -12.023 -19.922 1 76.12 238 LYS A CA 1
ATOM 1995 C C . LYS A 1 238 ? -17.203 -12.148 -20.094 1 76.12 238 LYS A C 1
ATOM 1997 O O . LYS A 1 238 ? -17.969 -11.367 -19.516 1 76.12 238 LYS A O 1
ATOM 2002 N N . ALA A 1 239 ? -17.578 -13.125 -20.781 1 81.12 239 ALA A N 1
ATOM 2003 C CA . ALA A 1 239 ? -18.984 -13.359 -21.031 1 81.12 239 ALA A CA 1
ATOM 2004 C C . ALA A 1 239 ? -19.734 -13.703 -19.75 1 81.12 239 ALA A C 1
ATOM 2006 O O . ALA A 1 239 ? -20.828 -13.203 -19.5 1 81.12 239 ALA A O 1
ATOM 2007 N N . LYS A 1 240 ? -19.078 -14.516 -19.031 1 73.5 240 LYS A N 1
ATOM 2008 C CA . LYS A 1 240 ? -19.688 -14.891 -17.75 1 73.5 240 LYS A CA 1
ATOM 2009 C C . LYS A 1 240 ? -19.938 -13.664 -16.891 1 73.5 240 LYS A C 1
ATOM 2011 O O . LYS A 1 240 ? -21.016 -13.516 -16.297 1 73.5 240 LYS A O 1
ATOM 2016 N N . TRP A 1 241 ? -18.969 -12.883 -16.859 1 67.19 241 TRP A N 1
ATOM 2017 C CA . TRP A 1 241 ? -19.078 -11.664 -16.062 1 67.19 241 TRP A CA 1
ATOM 2018 C C . TRP A 1 241 ? -20.203 -10.773 -16.562 1 67.19 241 TRP A C 1
ATOM 2020 O O . TRP A 1 241 ? -21 -10.273 -15.773 1 67.19 241 TRP A O 1
ATOM 2030 N N . ILE A 1 242 ? -20.266 -10.648 -17.844 1 74.81 242 ILE A N 1
ATOM 2031 C CA . ILE A 1 242 ? -21.266 -9.789 -18.453 1 74.81 242 ILE A CA 1
ATOM 2032 C C . ILE A 1 242 ? -22.656 -10.391 -18.219 1 74.81 242 ILE A C 1
ATOM 2034 O O . ILE A 1 242 ? -23.609 -9.672 -17.906 1 74.81 242 ILE A O 1
ATOM 2038 N N . LEU A 1 243 ? -22.734 -11.648 -18.297 1 77.5 243 LEU A N 1
ATOM 2039 C CA . LEU A 1 243 ? -24 -12.352 -18.125 1 77.5 243 LEU A CA 1
ATOM 2040 C C . LEU A 1 243 ? -24.547 -12.156 -16.719 1 77.5 243 LEU A C 1
ATOM 2042 O O . LEU A 1 243 ? -25.766 -12.039 -16.531 1 77.5 243 LEU A O 1
ATOM 2046 N N . LEU A 1 244 ? -23.641 -12.047 -15.805 1 66.81 244 LEU A N 1
ATOM 2047 C CA . LEU A 1 244 ? -24.047 -11.992 -14.406 1 66.81 244 LEU A CA 1
ATOM 2048 C C . LEU A 1 244 ? -24.344 -10.555 -13.984 1 66.81 244 LEU A C 1
ATOM 2050 O O . LEU A 1 244 ? -25.109 -10.328 -13.039 1 66.81 244 LEU A O 1
ATOM 2054 N N . ASN A 1 245 ? -23.844 -9.641 -14.742 1 62.5 245 ASN A N 1
ATOM 2055 C CA . ASN A 1 245 ? -23.906 -8.273 -14.234 1 62.5 245 ASN A CA 1
ATOM 2056 C C . ASN A 1 245 ? -24.703 -7.359 -15.148 1 62.5 245 ASN A C 1
ATOM 2058 O O . ASN A 1 245 ? -25 -6.215 -14.797 1 62.5 245 ASN A O 1
ATOM 2062 N N . ASN A 1 246 ? -25 -7.879 -16.297 1 69.19 246 ASN A N 1
ATOM 2063 C CA . ASN A 1 246 ? -25.719 -7.078 -17.281 1 69.19 246 ASN A CA 1
ATOM 2064 C C . ASN A 1 246 ? -26.938 -7.816 -17.828 1 69.19 246 ASN A C 1
ATOM 2066 O O . ASN A 1 246 ? -27 -9.047 -17.766 1 69.19 246 ASN A O 1
ATOM 2070 N N . ASN A 1 247 ? -27.969 -6.988 -18.141 1 79.19 247 ASN A N 1
ATOM 2071 C CA . ASN A 1 247 ? -29.094 -7.527 -18.891 1 79.19 247 ASN A CA 1
ATOM 2072 C C . ASN A 1 247 ? -28.875 -7.41 -20.391 1 79.19 247 ASN A C 1
ATOM 2074 O O . ASN A 1 247 ? -29.203 -6.391 -21 1 79.19 247 ASN A O 1
ATOM 2078 N N . ILE A 1 248 ? -28.234 -8.375 -21 1 82.5 248 ILE A N 1
ATOM 2079 C CA . ILE A 1 248 ? -27.828 -8.344 -22.391 1 82.5 248 ILE A CA 1
ATOM 2080 C C . ILE A 1 248 ? -28.297 -9.617 -23.094 1 82.5 248 ILE A C 1
ATOM 2082 O O . ILE A 1 248 ? -28.344 -10.688 -22.5 1 82.5 248 ILE A O 1
ATOM 2086 N N . SER A 1 249 ? -28.781 -9.367 -24.312 1 87.88 249 SER A N 1
ATOM 2087 C CA . SER A 1 249 ? -29.125 -10.555 -25.109 1 87.88 249 SER A CA 1
ATOM 2088 C C . SER A 1 249 ? -27.875 -11.375 -25.438 1 87.88 249 SER A C 1
ATOM 2090 O O . SER A 1 249 ? -26.766 -10.836 -25.5 1 87.88 249 SER A O 1
ATOM 2092 N N . ILE A 1 250 ? -28.062 -12.648 -25.656 1 88.56 250 ILE A N 1
ATOM 2093 C CA . ILE A 1 250 ? -26.938 -13.531 -25.953 1 88.56 250 ILE A CA 1
ATOM 2094 C C . ILE A 1 250 ? -26.266 -13.094 -27.266 1 88.56 250 ILE A C 1
ATOM 2096 O O . ILE A 1 250 ? -25.047 -13.133 -27.391 1 88.56 250 ILE A O 1
ATOM 2100 N N . VAL A 1 251 ? -27.109 -12.648 -28.156 1 89.31 251 VAL A N 1
ATOM 2101 C CA . VAL A 1 251 ? -26.594 -12.211 -29.453 1 89.31 251 VAL A CA 1
ATOM 2102 C C . VAL A 1 251 ? -25.672 -11.008 -29.25 1 89.31 251 VAL A C 1
ATOM 2104 O O . VAL A 1 251 ? -24.562 -10.961 -29.812 1 89.31 251 VAL A O 1
ATOM 2107 N N . ASP A 1 252 ? -26.078 -10.125 -28.484 1 91.31 252 ASP A N 1
ATOM 2108 C CA . ASP A 1 252 ? -25.281 -8.93 -28.188 1 91.31 252 ASP A CA 1
ATOM 2109 C C . ASP A 1 252 ? -24.031 -9.281 -27.391 1 91.31 252 ASP A C 1
ATOM 2111 O O . ASP A 1 252 ? -22.969 -8.711 -27.609 1 91.31 252 ASP A O 1
ATOM 2115 N N . LEU A 1 253 ? -24.234 -10.188 -26.469 1 90.38 253 LEU A N 1
ATOM 2116 C CA . LEU A 1 253 ? -23.125 -10.641 -25.641 1 90.38 253 LEU A CA 1
ATOM 2117 C C . LEU A 1 253 ? -22.031 -11.25 -26.484 1 90.38 253 LEU A C 1
ATOM 2119 O O . LEU A 1 253 ? -20.844 -10.922 -26.312 1 90.38 253 LEU A O 1
ATOM 2123 N N . VAL A 1 254 ? -22.406 -12.055 -27.406 1 91.94 254 VAL A N 1
ATOM 2124 C CA . VAL A 1 254 ? -21.469 -12.766 -28.281 1 91.94 254 VAL A CA 1
ATOM 2125 C C . VAL A 1 254 ? -20.672 -11.758 -29.109 1 91.94 254 VAL A C 1
ATOM 2127 O O . VAL A 1 254 ? -19.469 -11.906 -29.266 1 91.94 254 VAL A O 1
ATOM 2130 N N . GLU A 1 255 ? -21.344 -10.766 -29.531 1 89.12 255 GLU A N 1
ATOM 2131 C CA . GLU A 1 255 ? -20.688 -9.711 -30.281 1 89.12 255 GLU A CA 1
ATOM 2132 C C . GLU A 1 255 ? -19.766 -8.891 -29.391 1 89.12 255 GLU A C 1
ATOM 2134 O O . GLU A 1 255 ? -18.641 -8.547 -29.797 1 89.12 255 GLU A O 1
ATOM 2139 N N . GLU A 1 256 ? -20.172 -8.664 -28.25 1 88.31 256 GLU A N 1
ATOM 2140 C CA . GLU A 1 256 ? -19.453 -7.809 -27.312 1 88.31 256 GLU A CA 1
ATOM 2141 C C . GLU A 1 256 ? -18.141 -8.461 -26.875 1 88.31 256 GLU A C 1
ATOM 2143 O O . GLU A 1 256 ? -17.125 -7.773 -26.703 1 88.31 256 GLU A O 1
ATOM 2148 N N . VAL A 1 257 ? -18.234 -9.742 -26.828 1 87.56 257 VAL A N 1
ATOM 2149 C CA . VAL A 1 257 ? -17.047 -10.406 -26.297 1 87.56 257 VAL A CA 1
ATOM 2150 C C . VAL A 1 257 ? -16.188 -10.938 -27.438 1 87.56 257 VAL A C 1
ATOM 2152 O O . VAL A 1 257 ? -15.102 -11.477 -27.203 1 87.56 257 VAL A O 1
ATOM 2155 N N . GLY A 1 258 ? -16.656 -10.938 -28.688 1 90.06 258 GLY A N 1
ATOM 2156 C CA . GLY A 1 258 ? -15.805 -11.164 -29.844 1 90.06 258 GLY A CA 1
ATOM 2157 C C . GLY A 1 258 ? -15.836 -12.594 -30.344 1 90.06 258 GLY A C 1
ATOM 2158 O O . GLY A 1 258 ? -14.938 -13.023 -31.062 1 90.06 258 GLY A O 1
ATOM 2159 N N . PHE A 1 259 ? -16.719 -13.438 -30 1 88.75 259 PHE A N 1
ATOM 2160 C CA . PHE A 1 259 ? -16.797 -14.805 -30.5 1 88.75 259 PHE A CA 1
ATOM 2161 C C . PHE A 1 259 ? -17.156 -14.82 -31.984 1 88.75 259 PHE A C 1
ATOM 2163 O O . PHE A 1 259 ? -16.734 -15.711 -32.719 1 88.75 259 PHE A O 1
ATOM 2170 N N . GLY A 1 260 ? -17.844 -13.93 -32.469 1 79.5 260 GLY A N 1
ATOM 2171 C CA . GLY A 1 260 ? -18.203 -13.805 -33.844 1 79.5 260 GLY A CA 1
ATOM 2172 C C . GLY A 1 260 ? -19.328 -14.742 -34.281 1 79.5 260 GLY A C 1
ATOM 2173 O O . GLY A 1 260 ? -19.969 -14.531 -35.281 1 79.5 260 GLY A O 1
ATOM 2174 N N . SER A 1 261 ? -19.5 -15.797 -33.625 1 87.44 261 SER A N 1
ATOM 2175 C CA . SER A 1 261 ? -20.547 -16.766 -33.938 1 87.44 261 SER A CA 1
ATOM 2176 C C . SER A 1 261 ? -21.266 -17.25 -32.688 1 87.44 261 SER A C 1
ATOM 2178 O O . SER A 1 261 ? -20.641 -17.766 -31.766 1 87.44 261 SER A O 1
ATOM 2180 N N . THR A 1 262 ? -22.656 -17.109 -32.781 1 89.5 262 THR A N 1
ATOM 2181 C CA . THR A 1 262 ? -23.469 -17.578 -31.656 1 89.5 262 THR A CA 1
ATOM 2182 C C . THR A 1 262 ? -23.359 -19.094 -31.5 1 89.5 262 THR A C 1
ATOM 2184 O O . THR A 1 262 ? -23.328 -19.609 -30.391 1 89.5 262 THR A O 1
ATOM 2187 N N . LYS A 1 263 ? -23.234 -19.656 -32.625 1 90.31 263 LYS A N 1
ATOM 2188 C CA . LYS A 1 263 ? -23.094 -21.109 -32.625 1 90.31 263 LYS A CA 1
ATOM 2189 C C . LYS A 1 263 ? -21.828 -21.531 -31.891 1 90.31 263 LYS A C 1
ATOM 2191 O O . LYS A 1 263 ? -21.859 -22.406 -31.016 1 90.31 263 LYS A O 1
ATOM 2196 N N . THR A 1 264 ? -20.781 -20.953 -32.219 1 87.38 264 THR A N 1
ATOM 2197 C CA . THR A 1 264 ? -19.484 -21.25 -31.625 1 87.38 264 THR A CA 1
ATOM 2198 C C . THR A 1 264 ? -19.516 -20.938 -30.125 1 87.38 264 THR A C 1
ATOM 2200 O O . THR A 1 264 ? -18.984 -21.688 -29.312 1 87.38 264 THR A O 1
ATOM 2203 N N . PHE A 1 265 ? -20.156 -19.875 -29.828 1 92.44 265 PHE A N 1
ATOM 2204 C CA . PHE A 1 265 ? -20.25 -19.453 -28.438 1 92.44 265 PHE A CA 1
ATOM 2205 C C . PHE A 1 265 ? -20.984 -20.5 -27.609 1 92.44 265 PHE A C 1
ATOM 2207 O O . PHE A 1 265 ? -20.484 -20.922 -26.562 1 92.44 265 PHE A O 1
ATOM 2214 N N . TYR A 1 266 ? -22.078 -20.906 -28.078 1 89.31 266 TYR A N 1
ATOM 2215 C CA . TYR A 1 266 ? -22.875 -21.875 -27.344 1 89.31 266 TYR A CA 1
ATOM 2216 C C . TYR A 1 266 ? -22.094 -23.188 -27.172 1 89.31 266 TYR A C 1
ATOM 2218 O O . TYR A 1 266 ? -22.109 -23.781 -26.078 1 89.31 266 TYR A O 1
ATOM 2226 N N . ARG A 1 267 ? -21.438 -23.562 -28.203 1 88.44 267 ARG A N 1
ATOM 2227 C CA . ARG A 1 267 ? -20.672 -24.797 -28.156 1 88.44 267 ARG A CA 1
ATOM 2228 C C . ARG A 1 267 ? -19.547 -24.719 -27.141 1 88.44 267 ARG A C 1
ATOM 2230 O O . ARG A 1 267 ? -19.406 -25.594 -26.281 1 88.44 267 ARG A O 1
ATOM 2237 N N . VAL A 1 268 ? -18.812 -23.688 -27.203 1 85.5 268 VAL A N 1
ATOM 2238 C CA . VAL A 1 268 ? -17.672 -23.516 -26.328 1 85.5 268 VAL A CA 1
ATOM 2239 C C . VAL A 1 268 ? -18.141 -23.344 -24.891 1 85.5 268 VAL A C 1
ATOM 2241 O O . VAL A 1 268 ? -17.547 -23.891 -23.953 1 85.5 268 VAL A O 1
ATOM 2244 N N . PHE A 1 269 ? -19.188 -22.562 -24.672 1 87.56 269 PHE A N 1
ATOM 2245 C CA . PHE A 1 269 ? -19.734 -22.328 -23.344 1 87.56 269 PHE A CA 1
ATOM 2246 C C . PHE A 1 269 ? -20.172 -23.641 -22.703 1 87.56 269 PHE A C 1
ATOM 2248 O O . PHE A 1 269 ? -19.812 -23.938 -21.547 1 87.56 269 PHE A O 1
ATOM 2255 N N . LYS A 1 270 ? -20.812 -24.438 -23.484 1 84.31 270 LYS A N 1
ATOM 2256 C CA . LYS A 1 270 ? -21.297 -25.719 -22.984 1 84.31 270 LYS A CA 1
ATOM 2257 C C . LYS A 1 270 ? -20.141 -26.672 -22.688 1 84.31 270 LYS A C 1
ATOM 2259 O O . LYS A 1 270 ? -20.141 -27.359 -21.672 1 84.31 270 LYS A O 1
ATOM 2264 N N . GLU A 1 271 ? -19.281 -26.688 -23.547 1 81.31 271 GLU A N 1
ATOM 2265 C CA . GLU A 1 271 ? -18.109 -27.562 -23.406 1 81.31 271 GLU A CA 1
ATOM 2266 C C . GLU A 1 271 ? -17.312 -27.188 -22.156 1 81.31 271 GLU A C 1
ATOM 2268 O O . GLU A 1 271 ? -16.859 -28.078 -21.422 1 81.31 271 GLU A O 1
ATOM 2273 N N . LYS A 1 272 ? -17.234 -25.953 -21.906 1 74.44 272 LYS A N 1
ATOM 2274 C CA . LYS A 1 272 ? -16.328 -25.484 -20.844 1 74.44 272 LYS A CA 1
ATOM 2275 C C . LYS A 1 272 ? -17.062 -25.359 -19.516 1 74.44 272 LYS A C 1
ATOM 2277 O O . LYS A 1 272 ? -16.5 -25.625 -18.453 1 74.44 272 LYS A O 1
ATOM 2282 N N . ILE A 1 273 ? -18.344 -24.906 -19.5 1 70.94 273 ILE A N 1
ATOM 2283 C CA . ILE A 1 273 ? -19.078 -24.594 -18.266 1 70.94 273 ILE A CA 1
ATOM 2284 C C . ILE A 1 273 ? -20.016 -25.75 -17.938 1 70.94 273 ILE A C 1
ATOM 2286 O O . ILE A 1 273 ? -20.406 -25.922 -16.781 1 70.94 273 ILE A O 1
ATOM 2290 N N . GLY A 1 274 ? -20.344 -26.484 -18.953 1 75.56 274 GLY A N 1
ATOM 2291 C CA . GLY A 1 274 ? -21.172 -27.656 -18.75 1 75.56 274 GLY A CA 1
ATOM 2292 C C . GLY A 1 274 ? -22.656 -27.375 -18.891 1 75.56 274 GLY A C 1
ATOM 2293 O O . GLY A 1 274 ? -23.469 -28.297 -18.953 1 75.56 274 GLY A O 1
ATOM 2294 N N . VAL A 1 275 ? -23 -26.109 -18.844 1 78.06 275 VAL A N 1
ATOM 2295 C CA . VAL A 1 275 ? -24.406 -25.719 -19 1 78.06 275 VAL A CA 1
ATOM 2296 C C . VAL A 1 275 ? -24.5 -24.594 -20.031 1 78.06 275 VAL A C 1
ATOM 2298 O O . VAL A 1 275 ? -23.484 -24 -20.406 1 78.06 275 VAL A O 1
ATOM 2301 N N . SER A 1 276 ? -25.781 -24.344 -20.453 1 86.06 276 SER A N 1
ATOM 2302 C CA . SER A 1 276 ? -25.984 -23.25 -21.391 1 86.06 276 SER A CA 1
ATOM 2303 C C . SER A 1 276 ? -25.859 -21.906 -20.703 1 86.06 276 SER A C 1
ATOM 2305 O O . SER A 1 276 ? -26 -21.812 -19.484 1 86.06 276 SER A O 1
ATOM 2307 N N . PRO A 1 277 ? -25.531 -20.828 -21.484 1 85 277 PRO A N 1
ATOM 2308 C CA . PRO A 1 277 ? -25.422 -19.5 -20.906 1 85 277 PRO A CA 1
ATOM 2309 C C . PRO A 1 277 ? -26.656 -19.094 -20.109 1 85 277 PRO A C 1
ATOM 2311 O O . PRO A 1 277 ? -26.531 -18.516 -19.016 1 85 277 PRO A O 1
ATOM 2314 N N . LEU A 1 278 ? -27.797 -19.375 -20.594 1 81.94 278 LEU A N 1
ATOM 2315 C CA . LEU A 1 278 ? -29.031 -19.016 -19.922 1 81.94 278 LEU A CA 1
ATOM 2316 C C . LEU A 1 278 ? -29.203 -19.797 -18.625 1 81.94 278 LEU A C 1
ATOM 2318 O O . LEU A 1 278 ? -29.625 -19.25 -17.609 1 81.94 278 LEU A O 1
ATOM 2322 N N . GLU A 1 279 ? -28.828 -21.031 -18.672 1 80.62 279 GLU A N 1
ATOM 2323 C CA . GLU A 1 279 ? -28.875 -21.859 -17.469 1 80.62 279 GLU A CA 1
ATOM 2324 C C . GLU A 1 279 ? -27.875 -21.375 -16.422 1 80.62 279 GLU A C 1
ATOM 2326 O O . GLU A 1 279 ? -28.172 -21.375 -15.227 1 80.62 279 GLU A O 1
ATOM 2331 N N . PHE A 1 280 ? -26.719 -21.094 -16.906 1 79.56 280 PHE A N 1
ATOM 2332 C CA . PHE A 1 280 ? -25.688 -20.547 -16.031 1 79.56 280 PHE A CA 1
ATOM 2333 C C . PHE A 1 280 ? -26.188 -19.312 -15.289 1 79.56 280 PHE A C 1
ATOM 2335 O O . PHE A 1 280 ? -26.031 -19.203 -14.078 1 79.56 280 PHE A O 1
ATOM 2342 N N . LYS A 1 281 ? -26.75 -18.391 -15.984 1 77.12 281 LYS A N 1
ATOM 2343 C CA . LYS A 1 281 ? -27.297 -17.156 -15.422 1 77.12 281 LYS A CA 1
ATOM 2344 C C . LYS A 1 281 ? -28.391 -17.453 -14.398 1 77.12 281 LYS A C 1
ATOM 2346 O O . LYS A 1 281 ? -28.422 -16.844 -13.32 1 77.12 281 LYS A O 1
ATOM 2351 N N . LYS A 1 282 ? -29.219 -18.359 -14.656 1 74.81 282 LYS A N 1
ATOM 2352 C CA . LYS A 1 282 ? -30.312 -18.766 -13.773 1 74.81 282 LYS A CA 1
ATOM 2353 C C . LYS A 1 282 ? -29.781 -19.359 -12.477 1 74.81 282 LYS A C 1
ATOM 2355 O O . LYS A 1 282 ? -30.266 -19.031 -11.391 1 74.81 282 LYS A O 1
ATOM 2360 N N . ARG A 1 283 ? -28.828 -20.156 -12.609 1 67.44 283 ARG A N 1
ATOM 2361 C CA . ARG A 1 283 ? -28.25 -20.828 -11.453 1 67.44 283 ARG A CA 1
ATOM 2362 C C . ARG A 1 283 ? -27.562 -19.828 -10.531 1 67.44 283 ARG A C 1
ATOM 2364 O O . ARG A 1 283 ? -27.656 -19.938 -9.305 1 67.44 283 ARG A O 1
ATOM 2371 N N . TYR A 1 284 ? -26.859 -19 -11.117 1 61.22 284 TYR A N 1
ATOM 2372 C CA . TYR A 1 284 ? -26.141 -18 -10.336 1 61.22 284 TYR A CA 1
ATOM 2373 C C . TYR A 1 284 ? -27.109 -17.047 -9.633 1 61.22 284 TYR A C 1
ATOM 2375 O O . TYR A 1 284 ? -26.906 -16.703 -8.469 1 61.22 284 TYR A O 1
ATOM 2383 N N . ASN A 1 285 ? -28.109 -16.609 -10.352 1 59.94 285 ASN A N 1
ATOM 2384 C CA . ASN A 1 285 ? -29.125 -15.758 -9.766 1 59.94 285 ASN A CA 1
ATOM 2385 C C . ASN A 1 285 ? -29.875 -16.469 -8.641 1 59.94 285 ASN A C 1
ATOM 2387 O O . ASN A 1 285 ? -30.281 -15.852 -7.66 1 59.94 285 ASN A O 1
ATOM 2391 N N . SER A 1 286 ? -30.016 -17.656 -8.836 1 58.53 286 SER A N 1
ATOM 2392 C CA . SER A 1 286 ? -30.688 -18.438 -7.797 1 58.53 286 SER A CA 1
ATOM 2393 C C . SER A 1 286 ? -29.812 -18.578 -6.551 1 58.53 286 SER A C 1
ATOM 2395 O O . SER A 1 286 ? -30.328 -18.578 -5.43 1 58.53 286 SER A O 1
ATOM 2397 N N . LEU A 1 287 ? -28.641 -18.656 -6.746 1 50.38 287 LEU A N 1
ATOM 2398 C CA . LEU A 1 287 ? -27.719 -18.75 -5.625 1 50.38 287 LEU A CA 1
ATOM 2399 C C . LEU A 1 287 ? -27.609 -17.422 -4.887 1 50.38 287 LEU A C 1
ATOM 2401 O O . LEU A 1 287 ? -27.531 -17.391 -3.658 1 50.38 287 LEU A O 1
ATOM 2405 N N . GLU A 1 288 ? -27.453 -16.422 -5.566 1 48.75 288 GLU A N 1
ATOM 2406 C CA . GLU A 1 288 ? -27.453 -15.102 -4.941 1 48.75 288 GLU A CA 1
ATOM 2407 C C . GLU A 1 288 ? -28.75 -14.836 -4.191 1 48.75 288 GLU A C 1
ATOM 2409 O O . GLU A 1 288 ? -28.75 -14.227 -3.121 1 48.75 288 GLU A O 1
ATOM 2414 N N . LYS A 1 289 ? -29.875 -15.234 -4.73 1 46.84 289 LYS A N 1
ATOM 2415 C CA . LYS A 1 289 ? -31.141 -15.102 -4.023 1 46.84 289 LYS A CA 1
ATOM 2416 C C . LYS A 1 289 ? -31.172 -15.984 -2.781 1 46.84 289 LYS A C 1
ATOM 2418 O O . LYS A 1 289 ? -31.719 -15.594 -1.747 1 46.84 289 LYS A O 1
ATOM 2423 N N . LYS A 1 290 ? -30.734 -17.156 -2.76 1 45.81 290 LYS A N 1
ATOM 2424 C CA . LYS A 1 290 ? -30.734 -18.016 -1.579 1 45.81 290 LYS A CA 1
ATOM 2425 C C . LYS A 1 290 ? -29.75 -17.5 -0.531 1 45.81 290 LYS A C 1
ATOM 2427 O O . LYS A 1 290 ? -29.906 -17.766 0.663 1 45.81 290 LYS A O 1
ATOM 2432 N N . GLY A 1 291 ? -28.75 -16.969 -0.934 1 39.5 291 GLY A N 1
ATOM 2433 C CA . GLY A 1 291 ? -27.859 -16.344 0.042 1 39.5 291 GLY A CA 1
ATOM 2434 C C . GLY A 1 291 ? -28.469 -15.125 0.693 1 39.5 291 GLY A C 1
ATOM 2435 O O . GLY A 1 291 ? -28 -14.664 1.732 1 39.5 291 GLY A O 1
ATOM 2436 N N . SER A 1 292 ? -29.281 -14.422 0.061 1 38.41 292 SER A N 1
ATOM 2437 C CA . SER A 1 292 ? -30.016 -13.32 0.67 1 38.41 292 SER A CA 1
ATOM 2438 C C . SER A 1 292 ? -31.109 -13.828 1.596 1 38.41 292 SER A C 1
ATOM 2440 O O . SER A 1 292 ? -31.656 -13.07 2.404 1 38.41 292 SER A O 1
ATOM 2442 N N . VAL A 1 293 ? -31.719 -14.977 1.282 1 38.94 293 VAL A N 1
ATOM 2443 C CA . VAL A 1 293 ? -32.812 -15.383 2.139 1 38.94 293 VAL A CA 1
ATOM 2444 C C . VAL A 1 293 ? -32.281 -15.961 3.445 1 38.94 293 VAL A C 1
ATOM 2446 O O . VAL A 1 293 ? -33.031 -16.156 4.406 1 38.94 293 VAL A O 1
ATOM 2449 N N . SER A 1 294 ? -31.156 -16.672 3.412 1 31.33 294 SER A N 1
ATOM 2450 C CA . SER A 1 294 ? -30.766 -17.25 4.691 1 31.33 294 SER A CA 1
ATOM 2451 C C . SER A 1 294 ? -30.234 -16.188 5.641 1 31.33 294 SER A C 1
ATOM 2453 O O . SER A 1 294 ? -29.703 -16.5 6.711 1 31.33 294 SER A O 1
ATOM 2455 N N . LYS A 1 295 ? -30.266 -14.883 5.102 1 25.28 295 LYS A N 1
ATOM 2456 C CA . LYS A 1 295 ? -30.266 -14.062 6.309 1 25.28 295 LYS A CA 1
ATOM 2457 C C . LYS A 1 295 ? -31.688 -13.797 6.781 1 25.28 295 LYS A C 1
ATOM 2459 O O . LYS A 1 295 ? -32.562 -13.5 5.973 1 25.28 295 LYS A O 1
ATOM 2464 N N . MET B 1 1 ? -1.716 37.031 13.164 1 34.56 1 MET B N 1
ATOM 2465 C CA . MET B 1 1 ? -0.533 36.281 12.789 1 34.56 1 MET B CA 1
ATOM 2466 C C . MET B 1 1 ? -0.712 35.625 11.422 1 34.56 1 MET B C 1
ATOM 2468 O O . MET B 1 1 ? -1.812 35.188 11.078 1 34.56 1 MET B O 1
ATOM 2472 N N . ALA B 1 2 ? 0.166 35.938 10.438 1 39.97 2 ALA B N 1
ATOM 2473 C CA . ALA B 1 2 ? 0.077 35.5 9.047 1 39.97 2 ALA B CA 1
ATOM 2474 C C . ALA B 1 2 ? 0.017 33.969 8.945 1 39.97 2 ALA B C 1
ATOM 2476 O O . ALA B 1 2 ? 0.797 33.281 9.594 1 39.97 2 ALA B O 1
ATOM 2477 N N . ILE B 1 3 ? -1.113 33.469 8.719 1 44.25 3 ILE B N 1
ATOM 2478 C CA . ILE B 1 3 ? -1.31 32.031 8.484 1 44.25 3 ILE B CA 1
ATOM 2479 C C . ILE B 1 3 ? -0.748 31.656 7.113 1 44.25 3 ILE B C 1
ATOM 2481 O O . ILE B 1 3 ? -1.019 32.312 6.117 1 44.25 3 ILE B O 1
ATOM 2485 N N . TYR B 1 4 ? 0.338 30.781 7.18 1 49.84 4 TYR B N 1
ATOM 2486 C CA . TYR B 1 4 ? 1.039 30.438 5.949 1 49.84 4 TYR B CA 1
ATOM 2487 C C . TYR B 1 4 ? 0.601 29.062 5.434 1 49.84 4 TYR B C 1
ATOM 2489 O O . TYR B 1 4 ? 0.278 28.172 6.223 1 49.84 4 TYR B O 1
ATOM 2497 N N . LEU B 1 5 ? 0.259 29.078 4.121 1 44.44 5 LEU B N 1
ATOM 2498 C CA . LEU B 1 5 ? 0.145 27.781 3.471 1 44.44 5 LEU B CA 1
ATOM 2499 C C . LEU B 1 5 ? 1.508 27.094 3.369 1 44.44 5 LEU B C 1
ATOM 2501 O O . LEU B 1 5 ? 2.457 27.672 2.842 1 44.44 5 LEU B O 1
ATOM 2505 N N . GLU B 1 6 ? 1.642 26 4.055 1 61.44 6 GLU B N 1
ATOM 2506 C CA . GLU B 1 6 ? 2.836 25.156 3.938 1 61.44 6 GLU B CA 1
ATOM 2507 C C . GLU B 1 6 ? 2.666 24.109 2.85 1 61.44 6 GLU B C 1
ATOM 2509 O O . GLU B 1 6 ? 1.588 23.531 2.701 1 61.44 6 GLU B O 1
ATOM 2514 N N . MET B 1 7 ? 3.6 23.969 1.954 1 50.97 7 MET B N 1
ATOM 2515 C CA . MET B 1 7 ? 3.611 22.922 0.943 1 50.97 7 MET B CA 1
ATOM 2516 C C . MET B 1 7 ? 4.73 21.922 1.211 1 50.97 7 MET B C 1
ATOM 2518 O O . MET B 1 7 ? 5.875 22.141 0.805 1 50.97 7 MET B O 1
ATOM 2522 N N . PRO B 1 8 ? 4.293 20.922 1.932 1 61.03 8 PRO B N 1
ATOM 2523 C CA . PRO B 1 8 ? 5.332 19.92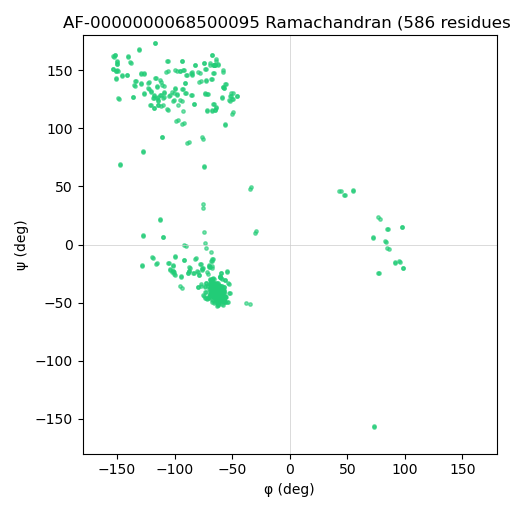2 2.137 1 61.03 8 PRO B CA 1
ATOM 2524 C C . PRO B 1 8 ? 5.883 19.359 0.825 1 61.03 8 PRO B C 1
ATOM 2526 O O . PRO B 1 8 ? 5.129 19.172 -0.136 1 61.03 8 PRO B O 1
ATOM 2529 N N . LYS B 1 9 ? 7.148 19.234 0.697 1 62.28 9 LYS B N 1
ATOM 2530 C CA . LYS B 1 9 ? 7.793 18.656 -0.484 1 62.28 9 LYS B CA 1
ATOM 2531 C C . LYS B 1 9 ? 7.656 17.141 -0.505 1 62.28 9 LYS B C 1
ATOM 2533 O O . LYS B 1 9 ? 8.43 16.438 0.147 1 62.28 9 LYS B O 1
ATOM 2538 N N . LEU B 1 10 ? 6.586 16.734 -1.148 1 67.25 10 LEU B N 1
ATOM 2539 C CA . LEU B 1 10 ? 6.359 15.305 -1.279 1 67.25 10 LEU B CA 1
ATOM 2540 C C . LEU B 1 10 ? 6.504 14.859 -2.732 1 67.25 10 LEU B C 1
ATOM 2542 O O . LEU B 1 10 ? 6.109 15.586 -3.648 1 67.25 10 LEU B O 1
ATOM 2546 N N . ILE B 1 11 ? 7.098 13.742 -2.848 1 67.25 11 ILE B N 1
ATOM 2547 C CA . ILE B 1 11 ? 7.18 13.156 -4.18 1 67.25 11 ILE B CA 1
ATOM 2548 C C . ILE B 1 11 ? 5.832 12.531 -4.555 1 67.25 11 ILE B C 1
ATOM 2550 O O . ILE B 1 11 ? 5.18 11.906 -3.717 1 67.25 11 ILE B O 1
ATOM 2554 N N . HIS B 1 12 ? 5.445 12.68 -5.75 1 67 12 HIS B N 1
ATOM 2555 C CA . HIS B 1 12 ? 4.117 12.305 -6.219 1 67 12 HIS B CA 1
ATOM 2556 C C . HIS B 1 12 ? 3.879 10.805 -6.059 1 67 12 HIS B C 1
ATOM 2558 O O . HIS B 1 12 ? 2.789 10.391 -5.66 1 67 12 HIS B O 1
ATOM 2564 N N . GLU B 1 13 ? 4.852 10.039 -6.32 1 69.25 13 GLU B N 1
ATOM 2565 C CA . GLU B 1 13 ? 4.711 8.586 -6.293 1 69.25 13 GLU B CA 1
ATOM 2566 C C . GLU B 1 13 ? 4.723 8.055 -4.863 1 69.25 13 GLU B C 1
ATOM 2568 O O . GLU B 1 13 ? 4.32 6.918 -4.613 1 69.25 13 GLU B O 1
ATOM 2573 N N . PHE B 1 14 ? 5.18 8.891 -4.035 1 84.69 14 PHE B N 1
ATOM 2574 C CA . PHE B 1 14 ? 5.285 8.555 -2.621 1 84.69 14 PHE B CA 1
ATOM 2575 C C . PHE B 1 14 ? 5.07 9.789 -1.754 1 84.69 14 PHE B C 1
ATOM 2577 O O . PHE B 1 14 ? 6.012 10.289 -1.133 1 84.69 14 PHE B O 1
ATOM 2584 N N . PRO B 1 15 ? 3.861 10.281 -1.742 1 84.94 15 PRO B N 1
ATOM 2585 C CA . PRO B 1 15 ? 3.578 11.57 -1.109 1 84.94 15 PRO B CA 1
ATOM 2586 C C . PRO B 1 15 ? 3.58 11.5 0.416 1 84.94 15 PRO B C 1
ATOM 2588 O O . PRO B 1 15 ? 2.539 11.68 1.048 1 84.94 15 PRO B O 1
ATOM 2591 N N . PHE B 1 16 ? 4.703 11.258 0.934 1 93.12 16 PHE B N 1
ATOM 2592 C CA . PHE B 1 16 ? 4.957 11.07 2.357 1 93.12 16 PHE B CA 1
ATOM 2593 C C . PHE B 1 16 ? 6.328 11.617 2.738 1 93.12 16 PHE B C 1
ATOM 2595 O O . PHE B 1 16 ? 7.277 11.531 1.955 1 93.12 16 PHE B O 1
ATOM 2602 N N . ARG B 1 17 ? 6.387 12.172 3.963 1 92.06 17 ARG B N 1
ATOM 2603 C CA . ARG B 1 17 ? 7.68 12.492 4.559 1 92.06 17 ARG B CA 1
ATOM 2604 C C . ARG B 1 17 ? 7.602 12.477 6.082 1 92.06 17 ARG B C 1
ATOM 2606 O O . ARG B 1 17 ? 6.527 12.656 6.656 1 92.06 17 ARG B O 1
ATOM 2613 N N . SER B 1 18 ? 8.75 12.148 6.699 1 94.75 18 SER B N 1
ATOM 2614 C CA . SER B 1 18 ? 8.898 12.281 8.141 1 94.75 18 SER B CA 1
ATOM 2615 C C . SER B 1 18 ? 10.125 13.117 8.5 1 94.75 18 SER B C 1
ATOM 2617 O O . SER B 1 18 ? 11.086 13.172 7.738 1 94.75 18 SER B O 1
ATOM 2619 N N . LEU B 1 19 ? 10.039 13.836 9.562 1 91.56 19 LEU B N 1
ATOM 2620 C CA . LEU B 1 19 ? 11.164 14.641 10.031 1 91.56 19 LEU B CA 1
ATOM 2621 C C . LEU B 1 19 ? 11.133 14.789 11.547 1 91.56 19 LEU B C 1
ATOM 2623 O O . LEU B 1 19 ? 10.109 14.508 12.18 1 91.56 19 LEU B O 1
ATOM 2627 N N . SER B 1 20 ? 12.281 15.062 12.047 1 92.31 20 SER B N 1
ATOM 2628 C CA . SER B 1 20 ? 12.398 15.383 13.461 1 92.31 20 SER B CA 1
ATOM 2629 C C . SER B 1 20 ? 12.594 16.875 13.68 1 92.31 20 SER B C 1
ATOM 2631 O O . SER B 1 20 ? 13.391 17.516 12.984 1 92.31 20 SER B O 1
ATOM 2633 N N . ASN B 1 21 ? 11.766 17.422 14.539 1 88.38 21 ASN B N 1
ATOM 2634 C CA . ASN B 1 21 ? 11.859 18.844 14.859 1 88.38 21 ASN B CA 1
ATOM 2635 C C . ASN B 1 21 ? 12.234 19.062 16.328 1 88.38 21 ASN B C 1
ATOM 2637 O O . ASN B 1 21 ? 11.719 18.375 17.203 1 88.38 21 ASN B O 1
ATOM 2641 N N . GLU B 1 22 ? 13.164 20 16.469 1 82.88 22 GLU B N 1
ATOM 2642 C CA . GLU B 1 22 ? 13.477 20.438 17.828 1 82.88 22 GLU B CA 1
ATOM 2643 C C . GLU B 1 22 ? 12.633 21.641 18.219 1 82.88 22 GLU B C 1
ATOM 2645 O O . GLU B 1 22 ? 12.172 22.391 17.359 1 82.88 22 GLU B O 1
ATOM 2650 N N . GLY B 1 23 ? 12.359 21.766 19.469 1 73.31 23 GLY B N 1
ATOM 2651 C CA . GLY B 1 23 ? 11.375 22.672 20.031 1 73.31 23 GLY B CA 1
ATOM 2652 C C . GLY B 1 23 ? 11.758 24.141 19.906 1 73.31 23 GLY B C 1
ATOM 2653 O O . GLY B 1 23 ? 10.961 25.031 20.203 1 73.31 23 GLY B O 1
ATOM 2654 N N . GLU B 1 24 ? 12.914 24.391 19.453 1 63 24 GLU B N 1
ATOM 2655 C CA . GLU B 1 24 ? 13.328 25.797 19.406 1 63 24 GLU B CA 1
ATOM 2656 C C . GLU B 1 24 ? 12.773 26.5 18.172 1 63 24 GLU B C 1
ATOM 2658 O O . GLU B 1 24 ? 12.711 27.734 18.125 1 63 24 GLU B O 1
ATOM 2663 N N . VAL B 1 25 ? 12.281 25.766 17.344 1 55.75 25 VAL B N 1
ATOM 2664 C CA . VAL B 1 25 ? 11.828 26.359 16.094 1 55.75 25 VAL B CA 1
ATOM 2665 C C . VAL B 1 25 ? 10.359 26.734 16.188 1 55.75 25 VAL B C 1
ATOM 2667 O O . VAL B 1 25 ? 9.523 25.922 16.594 1 55.75 25 VAL B O 1
ATOM 2670 N N . LEU B 1 26 ? 10.086 28.078 16.109 1 55.88 26 LEU B N 1
ATOM 2671 C CA . LEU B 1 26 ? 8.711 28.547 15.984 1 55.88 26 LEU B CA 1
ATOM 2672 C C . LEU B 1 26 ? 8.109 28.078 14.664 1 55.88 26 LEU B C 1
ATOM 2674 O O . LEU B 1 26 ? 8.711 28.25 13.602 1 55.88 26 LEU B O 1
ATOM 2678 N N . THR B 1 27 ? 7.059 27.266 14.82 1 67.69 27 THR B N 1
ATOM 2679 C CA . THR B 1 27 ? 6.289 26.969 13.617 1 67.69 27 THR B CA 1
ATOM 2680 C C . THR B 1 27 ? 5.117 27.938 13.484 1 67.69 27 THR B C 1
ATOM 2682 O O . THR B 1 27 ? 4.188 27.922 14.297 1 67.69 27 THR B O 1
ATOM 2685 N N . THR B 1 28 ? 5.16 28.953 12.617 1 65.81 28 THR B N 1
ATOM 2686 C CA . THR B 1 28 ? 4.125 29.953 12.383 1 65.81 28 THR B CA 1
ATOM 2687 C C . THR B 1 28 ? 2.814 29.281 11.969 1 65.81 28 THR B C 1
ATOM 2689 O O . THR B 1 28 ? 2.818 28.172 11.43 1 65.81 28 THR B O 1
ATOM 2692 N N . PRO B 1 29 ? 1.765 29.953 12.328 1 67.31 29 PRO B N 1
ATOM 2693 C CA . PRO B 1 29 ? 0.477 29.391 11.906 1 67.31 29 PRO B CA 1
ATOM 2694 C C . PRO B 1 29 ? 0.441 29.062 10.414 1 67.31 29 PRO B C 1
ATOM 2696 O O . PRO B 1 29 ? 0.819 29.906 9.586 1 67.31 29 PRO B O 1
ATOM 2699 N N . HIS B 1 30 ? 0.112 27.844 10.148 1 72.12 30 HIS B N 1
ATOM 2700 C CA . HIS B 1 30 ? 0.07 27.406 8.758 1 72.12 30 HIS B CA 1
ATOM 2701 C C . HIS B 1 30 ? -0.935 26.281 8.57 1 72.12 30 HIS B C 1
ATOM 2703 O O . HIS B 1 30 ? -1.462 25.734 9.547 1 72.12 30 HIS B O 1
ATOM 2709 N N . TRP B 1 31 ? -1.266 26.109 7.27 1 66.81 31 TRP B N 1
ATOM 2710 C CA . TRP B 1 31 ? -2.092 24.969 6.914 1 66.81 31 TRP B CA 1
ATOM 2711 C C . TRP B 1 31 ? -1.59 24.297 5.633 1 66.81 31 TRP B C 1
ATOM 2713 O O . TRP B 1 31 ? -0.8 24.891 4.891 1 66.81 31 TRP B O 1
ATOM 2723 N N . HIS B 1 32 ? -1.931 23.047 5.504 1 72.12 32 HIS B N 1
ATOM 2724 C CA . HIS B 1 32 ? -1.66 22.266 4.297 1 72.12 32 HIS B CA 1
ATOM 2725 C C . HIS B 1 32 ? -2.672 21.141 4.133 1 72.12 32 HIS B C 1
ATOM 2727 O O . HIS B 1 32 ? -3.404 20.812 5.066 1 72.12 32 HIS B O 1
ATOM 2733 N N . LYS B 1 33 ? -2.74 20.625 2.883 1 74.81 33 LYS B N 1
ATOM 2734 C CA . LYS B 1 33 ? -3.729 19.594 2.582 1 74.81 33 LYS B CA 1
ATOM 2735 C C . LYS B 1 33 ? -3.293 18.25 3.137 1 74.81 33 LYS B C 1
ATOM 2737 O O . LYS B 1 33 ? -4.117 17.344 3.309 1 74.81 33 LYS B O 1
ATOM 2742 N N . GLU B 1 34 ? -2.059 18.094 3.367 1 86.12 34 GLU B N 1
ATOM 2743 C CA . GLU B 1 34 ? -1.531 16.844 3.891 1 86.12 34 GLU B CA 1
ATOM 2744 C C . GLU B 1 34 ? -1.995 16.594 5.324 1 86.12 34 GLU B C 1
ATOM 2746 O O . GLU B 1 34 ? -2.141 17.547 6.102 1 86.12 34 GLU B O 1
ATOM 2751 N N . ILE B 1 35 ? -2.25 15.43 5.605 1 91.75 35 ILE B N 1
ATOM 2752 C CA . ILE B 1 35 ? -2.441 15.031 6.996 1 91.75 35 ILE B CA 1
ATOM 2753 C C . ILE B 1 35 ? -1.1 15.031 7.727 1 91.75 35 ILE B C 1
ATOM 2755 O O . ILE B 1 35 ? -0.067 14.703 7.137 1 91.75 35 ILE B O 1
ATOM 2759 N N . GLU B 1 36 ? -1.168 15.477 8.945 1 95 36 GLU B N 1
ATOM 2760 C CA . GLU B 1 36 ? 0.049 15.523 9.75 1 95 36 GLU B CA 1
ATOM 2761 C C . GLU B 1 36 ? -0.141 14.797 11.078 1 95 36 GLU B C 1
ATOM 2763 O O . GLU B 1 36 ? -1.178 14.945 11.727 1 95 36 GLU B O 1
ATOM 2768 N N . ILE B 1 37 ? 0.794 13.906 11.391 1 97.88 37 ILE B N 1
ATOM 2769 C CA . ILE B 1 37 ? 0.828 13.242 12.695 1 97.88 37 ILE B CA 1
ATOM 2770 C C . ILE B 1 37 ? 2.053 13.703 13.477 1 97.88 37 ILE B C 1
ATOM 2772 O O . ILE B 1 37 ? 3.168 13.711 12.953 1 97.88 37 ILE B O 1
ATOM 2776 N N . LEU B 1 38 ? 1.837 14.133 14.695 1 97.06 38 LEU B N 1
ATOM 2777 C CA . LEU B 1 38 ? 2.928 14.516 15.578 1 97.06 38 LEU B CA 1
ATOM 2778 C C . LEU B 1 38 ? 3.1 13.492 16.703 1 97.06 38 LEU B C 1
ATOM 2780 O O . LEU B 1 38 ? 2.119 13.062 17.312 1 97.06 38 LEU B O 1
ATOM 2784 N N . LEU B 1 39 ? 4.281 13.07 16.906 1 98.5 39 LEU B N 1
ATOM 2785 C CA . LEU B 1 39 ? 4.672 12.25 18.047 1 98.5 39 LEU B CA 1
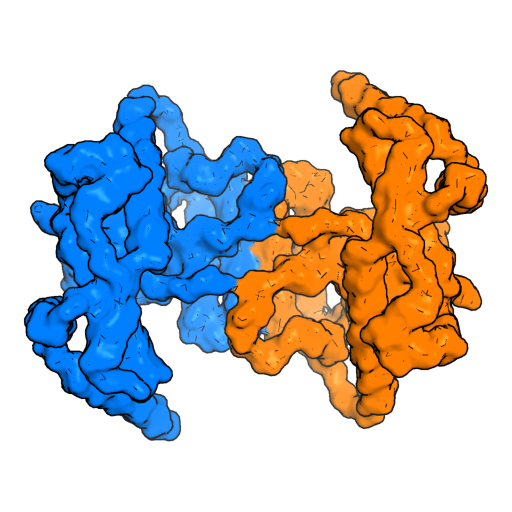ATOM 2786 C C . LEU B 1 39 ? 5.703 12.969 18.906 1 98.5 39 LEU B C 1
ATOM 2788 O O . LEU B 1 39 ? 6.828 13.211 18.469 1 98.5 39 LEU B O 1
ATOM 2792 N N . ILE B 1 40 ? 5.336 13.242 20.141 1 96.88 40 ILE B N 1
ATOM 2793 C CA . ILE B 1 40 ? 6.254 13.945 21.031 1 96.88 40 ILE B CA 1
ATOM 2794 C C . ILE B 1 40 ? 7.23 12.945 21.641 1 96.88 40 ILE B C 1
ATOM 2796 O O . ILE B 1 40 ? 6.82 12 22.328 1 96.88 40 ILE B O 1
ATOM 2800 N N . THR B 1 41 ? 8.5 13.18 21.391 1 96.88 41 THR B N 1
ATOM 2801 C CA . THR B 1 41 ? 9.5 12.219 21.844 1 96.88 41 THR B CA 1
ATOM 2802 C C . THR B 1 41 ? 10.227 12.742 23.078 1 96.88 41 THR B C 1
ATOM 2804 O O . THR B 1 41 ? 10.852 11.977 23.812 1 96.88 41 THR B O 1
ATOM 2807 N N . GLU B 1 42 ? 10.195 14.055 23.266 1 95.81 42 GLU B N 1
ATOM 2808 C CA . GLU B 1 42 ? 10.805 14.672 24.438 1 95.81 42 GLU B CA 1
ATOM 2809 C C . GLU B 1 42 ? 10.086 15.961 24.828 1 95.81 42 GLU B C 1
ATOM 2811 O O . GLU B 1 42 ? 9.633 16.703 23.953 1 95.81 42 GLU B O 1
ATOM 2816 N N . GLY B 1 43 ? 9.953 16.219 26.125 1 93.5 43 GLY B N 1
ATOM 2817 C CA . GLY B 1 43 ? 9.484 17.5 26.625 1 93.5 43 GLY B CA 1
ATOM 2818 C C . GLY B 1 43 ? 8 17.719 26.406 1 93.5 43 GLY B C 1
ATOM 2819 O O . GLY B 1 43 ? 7.215 16.781 26.469 1 93.5 43 GLY B O 1
ATOM 2820 N N . VAL B 1 44 ? 7.703 19.094 26.406 1 89.44 44 VAL B N 1
ATOM 2821 C CA . VAL B 1 44 ? 6.316 19.531 26.281 1 89.44 44 VAL B CA 1
ATOM 2822 C C . VAL B 1 44 ? 6.16 20.438 25.062 1 89.44 44 VAL B C 1
ATOM 2824 O O . VAL B 1 44 ? 6.996 21.312 24.828 1 89.44 44 VAL B O 1
ATOM 2827 N N . VAL B 1 45 ? 5.102 20.156 24.297 1 89.75 45 VAL B N 1
ATOM 2828 C CA . VAL B 1 45 ? 4.832 20.938 23.094 1 89.75 45 VAL B CA 1
ATOM 2829 C C . VAL B 1 45 ? 3.477 21.641 23.234 1 89.75 45 VAL B C 1
ATOM 2831 O O . VAL B 1 45 ? 2.482 21 23.594 1 89.75 45 VAL B O 1
ATOM 2834 N N . ASN B 1 46 ? 3.504 22.938 22.984 1 85.06 46 ASN B N 1
ATOM 2835 C CA . ASN B 1 46 ? 2.27 23.719 22.969 1 85.06 46 ASN B CA 1
ATOM 2836 C C . ASN B 1 46 ? 1.767 23.922 21.531 1 85.06 46 ASN B C 1
ATOM 2838 O O . ASN B 1 46 ? 2.277 24.781 20.812 1 85.06 46 ASN B O 1
ATOM 2842 N N . LEU B 1 47 ? 0.703 23.172 21.266 1 87.81 47 LEU B N 1
ATOM 2843 C CA . LEU B 1 47 ? 0.144 23.125 19.922 1 87.81 47 LEU B CA 1
ATOM 2844 C C . LEU B 1 47 ? -1.207 23.844 19.875 1 87.81 47 LEU B C 1
ATOM 2846 O O . LEU B 1 47 ? -2 23.734 20.812 1 87.81 47 LEU B O 1
ATOM 2850 N N . PHE B 1 48 ? -1.345 24.609 18.844 1 80.81 48 PHE B N 1
ATOM 2851 C CA . PHE B 1 48 ? -2.645 25.203 18.562 1 80.81 48 PHE B CA 1
ATOM 2852 C C . PHE B 1 48 ? -3.217 24.656 17.25 1 80.81 48 PHE B C 1
ATOM 2854 O O . PHE B 1 48 ? -2.521 24.625 16.234 1 80.81 48 PHE B O 1
ATOM 2861 N N . ILE B 1 49 ? -4.441 24.156 17.344 1 84.44 49 ILE B N 1
ATOM 2862 C CA . ILE B 1 49 ? -5.168 23.734 16.156 1 84.44 49 ILE B CA 1
ATOM 2863 C C . ILE B 1 49 ? -6.477 24.516 16.047 1 84.44 49 ILE B C 1
ATOM 2865 O O . ILE B 1 49 ? -7.328 24.438 16.938 1 84.44 49 ILE B O 1
ATOM 2869 N N . ASN B 1 50 ? -6.598 25.203 14.984 1 76.19 50 ASN B N 1
ATOM 2870 C CA . ASN B 1 50 ? -7.762 26.062 14.805 1 76.19 50 ASN B CA 1
ATOM 2871 C C . ASN B 1 50 ? -8.039 26.906 16.047 1 76.19 50 ASN B C 1
ATOM 2873 O O . ASN B 1 50 ? -9.164 26.922 16.547 1 76.19 50 ASN B O 1
ATOM 2877 N N . ASP B 1 51 ? -6.977 27.406 16.562 1 67.38 51 ASP B N 1
ATOM 2878 C CA . ASP B 1 51 ? -6.957 28.375 17.656 1 67.38 51 ASP B CA 1
ATOM 2879 C C . ASP B 1 51 ? -7.348 27.719 18.984 1 67.38 51 ASP B C 1
ATOM 2881 O O . ASP B 1 51 ? -7.668 28.406 19.953 1 67.38 51 ASP B O 1
ATOM 2885 N N . LYS B 1 52 ? -7.512 26.469 18.984 1 77.44 52 LYS B N 1
ATOM 2886 C CA . LYS B 1 52 ? -7.691 25.734 20.234 1 77.44 52 LYS B CA 1
ATOM 2887 C C . LYS B 1 52 ? -6.359 25.188 20.75 1 77.44 52 LYS B C 1
ATOM 2889 O O . LYS B 1 52 ? -5.66 24.469 20.031 1 77.44 52 LYS B O 1
ATOM 2894 N N . PRO B 1 53 ? -6.059 25.562 21.938 1 81.31 53 PRO B N 1
ATOM 2895 C CA . PRO B 1 53 ? -4.762 25.125 22.484 1 81.31 53 PRO B CA 1
ATOM 2896 C C . PRO B 1 53 ? -4.77 23.688 22.969 1 81.31 53 PRO B C 1
ATOM 2898 O O . PRO B 1 53 ? -5.797 23.203 23.453 1 81.31 53 PRO B O 1
ATOM 2901 N N . MET B 1 54 ? -3.619 23.047 22.828 1 88.19 54 MET B N 1
ATOM 2902 C CA . MET B 1 54 ? -3.387 21.688 23.328 1 88.19 54 MET B CA 1
ATOM 2903 C C . MET B 1 54 ? -1.929 21.5 23.734 1 88.19 54 MET B C 1
ATOM 2905 O O . MET B 1 54 ? -1.02 21.812 22.969 1 88.19 54 MET B O 1
ATOM 2909 N N . GLN B 1 55 ? -1.792 21.094 24.922 1 89.31 55 GLN B N 1
ATOM 2910 C CA . GLN B 1 55 ? -0.445 20.781 25.375 1 89.31 55 GLN B CA 1
ATOM 2911 C C . GLN B 1 55 ? -0.174 19.281 25.281 1 89.31 55 GLN B C 1
ATOM 2913 O O . GLN B 1 55 ? -0.976 18.469 25.734 1 89.31 55 GLN B O 1
ATOM 2918 N N . LEU B 1 56 ? 0.946 18.922 24.641 1 93.69 56 LEU B N 1
ATOM 2919 C CA . LEU B 1 56 ? 1.314 17.531 24.469 1 93.69 56 LEU B CA 1
ATOM 2920 C C . LEU B 1 56 ? 2.615 17.203 25.188 1 93.69 56 LEU B C 1
ATOM 2922 O O . LEU B 1 56 ? 3.541 18.016 25.203 1 93.69 56 LEU B O 1
ATOM 2926 N N . LYS B 1 57 ? 2.646 16.016 25.734 1 94.44 57 LYS B N 1
ATOM 2927 C CA . LYS B 1 57 ? 3.822 15.555 26.453 1 94.44 57 LYS B CA 1
ATOM 2928 C C . LYS B 1 57 ? 4.449 14.344 25.781 1 94.44 57 LYS B C 1
ATOM 2930 O O . LYS B 1 57 ? 3.867 13.773 24.844 1 94.44 57 LYS B O 1
ATOM 2935 N N . LYS B 1 58 ? 5.617 13.969 26.344 1 96.62 58 LYS B N 1
ATOM 2936 C CA . LYS B 1 58 ? 6.355 12.828 25.812 1 96.62 58 LYS B CA 1
ATOM 2937 C C . LYS B 1 58 ? 5.453 11.602 25.688 1 96.62 58 LYS B C 1
ATOM 2939 O O . LYS B 1 58 ? 4.738 11.25 26.625 1 96.62 58 LYS B O 1
ATOM 2944 N N . GLY B 1 59 ? 5.504 11.047 24.438 1 97 59 GLY B N 1
ATOM 2945 C CA . GLY B 1 59 ? 4.758 9.82 24.203 1 97 59 GLY B CA 1
ATOM 2946 C C . GLY B 1 59 ? 3.387 10.07 23.594 1 97 59 GLY B C 1
ATOM 2947 O O . GLY B 1 59 ? 2.758 9.148 23.078 1 97 59 GLY B O 1
ATOM 2948 N N . GLU B 1 60 ? 2.938 11.297 23.641 1 97 60 GLU B N 1
ATOM 2949 C CA . GLU B 1 60 ? 1.604 11.594 23.125 1 97 60 GLU B CA 1
ATOM 2950 C C . GLU B 1 60 ? 1.639 11.844 21.625 1 97 60 GLU B C 1
ATOM 2952 O O . GLU B 1 60 ? 2.664 12.258 21.078 1 97 60 GLU B O 1
ATOM 2957 N N . ILE B 1 61 ? 0.496 11.453 20.984 1 98.56 61 ILE B N 1
ATOM 2958 C CA . ILE B 1 61 ? 0.335 11.523 19.547 1 98.56 61 ILE B CA 1
ATOM 2959 C C . ILE B 1 61 ? -0.887 12.375 19.203 1 98.56 61 ILE B C 1
ATOM 2961 O O . ILE B 1 61 ? -1.923 12.273 19.859 1 98.56 61 ILE B O 1
ATOM 2965 N N . VAL B 1 62 ? -0.767 13.227 18.172 1 97.81 62 VAL B N 1
ATOM 2966 C CA . VAL B 1 62 ? -1.925 13.969 17.688 1 97.81 62 VAL B CA 1
ATOM 2967 C C . VAL B 1 62 ? -1.973 13.906 16.172 1 97.81 62 VAL B C 1
ATOM 2969 O O . VAL B 1 62 ? -0.935 13.977 15.5 1 97.81 62 VAL B O 1
ATOM 2972 N N . ILE B 1 63 ? -3.156 13.688 15.648 1 97.25 63 ILE B N 1
ATOM 2973 C CA . ILE B 1 63 ? -3.396 13.703 14.203 1 97.25 63 ILE B CA 1
ATOM 2974 C C . ILE B 1 63 ? -4.031 15.031 13.805 1 97.25 63 ILE B C 1
ATOM 2976 O O . ILE B 1 63 ? -5.047 15.438 14.367 1 97.25 63 ILE B O 1
ATOM 2980 N N . ILE B 1 64 ? -3.412 15.711 12.906 1 92.69 64 ILE B N 1
ATOM 2981 C CA . ILE B 1 64 ? -3.916 16.969 12.375 1 92.69 64 ILE B CA 1
ATOM 2982 C C . ILE B 1 64 ? -4.461 16.766 10.961 1 92.69 64 ILE B C 1
ATOM 2984 O O . ILE B 1 64 ? -3.725 16.375 10.055 1 92.69 64 ILE B O 1
ATOM 2988 N N . LYS B 1 65 ? -5.711 16.984 10.867 1 87.31 65 LYS B N 1
ATOM 2989 C CA . LYS B 1 65 ? -6.375 16.812 9.578 1 87.31 65 LYS B CA 1
ATOM 2990 C C . LYS B 1 65 ? -5.875 17.844 8.562 1 87.31 65 LYS B C 1
ATOM 2992 O O . LYS B 1 65 ? -5.492 18.953 8.93 1 87.31 65 LYS B O 1
ATOM 2997 N N . GLY B 1 66 ? -5.875 17.344 7.32 1 81.12 66 GLY B N 1
ATOM 2998 C CA . GLY B 1 66 ? -5.594 18.328 6.285 1 81.12 66 GLY B CA 1
ATOM 2999 C C . GLY B 1 66 ? -6.555 19.5 6.301 1 81.12 66 GLY B C 1
ATOM 3000 O O . GLY B 1 66 ? -7.758 19.328 6.504 1 81.12 66 GLY B O 1
ATOM 3001 N N . GLY B 1 67 ? -5.914 20.703 6.18 1 72.75 67 GLY B N 1
ATOM 3002 C CA . GLY B 1 67 ? -6.734 21.906 6.148 1 72.75 67 GLY B CA 1
ATOM 3003 C C . GLY B 1 67 ? -6.812 22.609 7.488 1 72.75 67 GLY B C 1
ATOM 3004 O O . GLY B 1 67 ? -7.184 23.781 7.559 1 72.75 67 GLY B O 1
ATOM 3005 N N . ASP B 1 68 ? -6.539 21.953 8.547 1 78.5 68 ASP B N 1
ATOM 3006 C CA . ASP B 1 68 ? -6.543 22.578 9.859 1 78.5 68 ASP B CA 1
ATOM 3007 C C . ASP B 1 68 ? -5.363 23.531 10.023 1 78.5 68 ASP B C 1
ATOM 3009 O O . ASP B 1 68 ? -4.23 23.188 9.688 1 78.5 68 ASP B O 1
ATOM 3013 N N . ILE B 1 69 ? -5.676 24.703 10.453 1 72.69 69 ILE B N 1
ATOM 3014 C CA . ILE B 1 69 ? -4.621 25.656 10.789 1 72.69 69 ILE B CA 1
ATOM 3015 C C . ILE B 1 69 ? -3.955 25.25 12.102 1 72.69 69 ILE B C 1
ATOM 3017 O O . ILE B 1 69 ? -4.641 24.922 13.078 1 72.69 69 ILE B O 1
ATOM 3021 N N . HIS B 1 70 ? -2.602 25.203 12.039 1 83.81 70 HIS B N 1
ATOM 3022 C CA . HIS B 1 70 ? -1.93 24.812 13.273 1 83.81 70 HIS B CA 1
ATOM 3023 C C . HIS B 1 70 ? -0.557 25.469 13.383 1 83.81 70 HIS B C 1
ATOM 3025 O O . HIS B 1 70 ? 0.004 25.906 12.383 1 83.81 70 HIS B O 1
ATOM 3031 N N . TYR B 1 71 ? -0.185 25.703 14.609 1 77.31 71 TYR B N 1
ATOM 3032 C CA . TYR B 1 71 ? 1.143 26.219 14.914 1 77.31 71 TYR B CA 1
ATOM 3033 C C . TYR B 1 71 ? 1.611 25.75 16.281 1 77.31 71 TYR B C 1
ATOM 3035 O O . TYR B 1 71 ? 0.813 25.25 17.078 1 77.31 71 TYR B O 1
ATOM 3043 N N . ILE B 1 72 ? 2.918 25.734 16.375 1 82.38 72 ILE B N 1
ATOM 3044 C CA . ILE B 1 72 ? 3.553 25.297 17.625 1 82.38 72 ILE B CA 1
ATOM 3045 C C . ILE B 1 72 ? 4.359 26.453 18.219 1 82.38 72 ILE B C 1
ATOM 3047 O O . ILE B 1 72 ? 5.152 27.094 17.531 1 82.38 72 ILE B O 1
ATOM 3051 N N . LEU B 1 73 ? 4.062 26.719 19.422 1 75.81 73 LEU B N 1
ATOM 3052 C CA . LEU B 1 73 ? 4.855 27.719 20.141 1 75.81 73 LEU B CA 1
ATOM 3053 C C . LEU B 1 73 ? 6.234 27.172 20.484 1 75.81 73 LEU B C 1
ATOM 3055 O O . LEU B 1 73 ? 6.398 25.953 20.656 1 75.81 73 LEU B O 1
ATOM 3059 N N . PRO B 1 74 ? 7.23 28.109 20.562 1 67.81 74 PRO B N 1
ATOM 3060 C CA . PRO B 1 74 ? 8.547 27.625 20.984 1 67.81 74 PRO B CA 1
ATOM 3061 C C . PRO B 1 74 ? 8.508 26.844 22.297 1 67.81 74 PRO B C 1
ATOM 3063 O O . PRO B 1 74 ? 7.891 27.281 23.266 1 67.81 74 PRO B O 1
ATOM 3066 N N . SER B 1 75 ? 9 25.641 22.297 1 74.81 75 SER B N 1
ATOM 3067 C CA . SER B 1 75 ? 9.031 24.703 23.406 1 74.81 75 SER B CA 1
ATOM 3068 C C . SER B 1 75 ? 10.445 24.172 23.641 1 74.81 75 SER B C 1
ATOM 3070 O O . SER B 1 75 ? 10.766 23.062 23.25 1 74.81 75 SER B O 1
ATOM 3072 N N . PRO B 1 76 ? 11.219 24.984 24.297 1 77.38 76 PRO B N 1
ATOM 3073 C CA . PRO B 1 76 ? 12.609 24.562 24.5 1 77.38 76 PRO B CA 1
ATOM 3074 C C . PRO B 1 76 ? 12.719 23.203 25.172 1 77.38 76 PRO B C 1
ATOM 3076 O O . PRO B 1 76 ? 11.945 22.891 26.078 1 77.38 76 PRO B O 1
ATOM 3079 N N . GLY B 1 77 ? 13.656 22.359 24.688 1 86.12 77 GLY B N 1
ATOM 3080 C CA . GLY B 1 77 ? 13.898 21.047 25.25 1 86.12 77 GLY B CA 1
ATOM 3081 C C . GLY B 1 77 ? 12.945 19.984 24.734 1 86.12 77 GLY B C 1
ATOM 3082 O O . GLY B 1 77 ? 13 18.828 25.156 1 86.12 77 GLY B O 1
ATOM 3083 N N . SER B 1 78 ? 12.125 20.453 23.828 1 89.62 78 SER B N 1
ATOM 3084 C CA . SER B 1 78 ? 11.172 19.484 23.297 1 89.62 78 SER B CA 1
ATOM 3085 C C . SER B 1 78 ? 11.641 18.938 21.953 1 89.62 78 SER B C 1
ATOM 3087 O O . SER B 1 78 ? 12.461 19.547 21.281 1 89.62 78 SER B O 1
ATOM 3089 N N . GLU B 1 79 ? 11.25 17.688 21.688 1 94.19 79 GLU B N 1
ATOM 3090 C CA . GLU B 1 79 ? 11.477 17.031 20.391 1 94.19 79 GLU B CA 1
ATOM 3091 C C . GLU B 1 79 ? 10.211 16.312 19.922 1 94.19 79 GLU B C 1
ATOM 3093 O O . GLU B 1 79 ? 9.461 15.766 20.719 1 94.19 79 GLU B O 1
ATOM 3098 N N . ARG B 1 80 ? 10.031 16.438 18.641 1 94.44 80 ARG B N 1
ATOM 3099 C CA . ARG B 1 80 ? 8.867 15.773 18.062 1 94.44 80 ARG B CA 1
ATOM 3100 C C . ARG B 1 80 ? 9.195 15.18 16.703 1 94.44 80 ARG B C 1
ATOM 3102 O O . ARG B 1 80 ? 10.047 15.711 15.977 1 94.44 80 ARG B O 1
ATOM 3109 N N . LEU B 1 81 ? 8.57 14.055 16.422 1 96.94 81 LEU B N 1
ATOM 3110 C CA . LEU B 1 81 ? 8.562 13.508 15.07 1 96.94 81 LEU B CA 1
ATOM 3111 C C . LEU B 1 81 ? 7.316 13.961 14.312 1 96.94 81 LEU B C 1
ATOM 3113 O O . LEU B 1 81 ? 6.219 13.992 14.875 1 96.94 81 LEU B O 1
ATOM 3117 N N . VAL B 1 82 ? 7.551 14.406 13.062 1 94.94 82 VAL B N 1
ATOM 3118 C CA . VAL B 1 82 ? 6.477 14.891 12.203 1 94.94 82 VAL B CA 1
ATOM 3119 C C . VAL B 1 82 ? 6.32 13.969 11 1 94.94 82 VAL B C 1
ATOM 3121 O O . VAL B 1 82 ? 7.297 13.656 10.312 1 94.94 82 VAL B O 1
ATOM 3124 N N . PHE B 1 83 ? 5.117 13.477 10.852 1 96.75 83 PHE B N 1
ATOM 3125 C CA . PHE B 1 83 ? 4.77 12.68 9.68 1 96.75 83 PHE B CA 1
ATOM 3126 C C . PHE B 1 83 ? 3.732 13.406 8.828 1 96.75 83 PHE B C 1
ATOM 3128 O O . PHE B 1 83 ? 2.652 13.742 9.312 1 96.75 83 PHE B O 1
ATOM 3135 N N . GLN B 1 84 ? 4.066 13.703 7.555 1 94.19 84 GLN B N 1
ATOM 3136 C CA . GLN B 1 84 ? 3.152 14.367 6.633 1 94.19 84 GLN B CA 1
ATOM 3137 C C . GLN B 1 84 ? 2.889 13.508 5.402 1 94.19 84 GLN B C 1
ATOM 3139 O O . GLN B 1 84 ? 3.814 12.914 4.844 1 94.19 84 GLN B O 1
ATOM 3144 N N . PHE B 1 85 ? 1.609 13.352 5.043 1 92.75 85 PHE B N 1
ATOM 3145 C CA . PHE B 1 85 ? 1.289 12.586 3.848 1 92.75 85 PHE B CA 1
ATOM 3146 C C . PHE B 1 85 ? -0.001 13.086 3.209 1 92.75 85 PHE B C 1
ATOM 3148 O O . PHE B 1 85 ? -0.89 13.586 3.904 1 92.75 85 PHE B O 1
ATOM 3155 N N . ASP B 1 86 ? -0.025 12.93 1.909 1 85.94 86 ASP B N 1
ATOM 3156 C CA . ASP B 1 86 ? -1.245 13.203 1.154 1 85.94 86 ASP B CA 1
ATOM 3157 C C . ASP B 1 86 ? -2.166 11.984 1.145 1 85.94 86 ASP B C 1
ATOM 3159 O O . ASP B 1 86 ? -1.697 10.844 1.107 1 85.94 86 ASP B O 1
ATOM 3163 N N . ILE B 1 87 ? -3.438 12.25 1.146 1 84.69 87 ILE B N 1
ATOM 3164 C CA . ILE B 1 87 ? -4.41 11.164 1.165 1 84.69 87 ILE B CA 1
ATOM 3165 C C . ILE B 1 87 ? -4.223 10.281 -0.067 1 84.69 87 ILE B C 1
ATOM 3167 O O . ILE B 1 87 ? -4.547 9.094 -0.042 1 84.69 87 ILE B O 1
ATOM 3171 N N . SER B 1 88 ? -3.664 10.82 -1.114 1 80.25 88 SER B N 1
ATOM 3172 C CA . SER B 1 88 ? -3.408 10.07 -2.342 1 80.25 88 SER B CA 1
ATOM 3173 C C . SER B 1 88 ? -2.352 9 -2.123 1 80.25 88 SER B C 1
ATOM 3175 O O . SER B 1 88 ? -2.17 8.117 -2.967 1 80.25 88 SER B O 1
ATOM 3177 N N . PHE B 1 89 ? -1.701 9.055 -1.06 1 88.69 89 PHE B N 1
ATOM 3178 C CA . PHE B 1 89 ? -0.779 8 -0.648 1 88.69 89 PHE B CA 1
ATOM 3179 C C . PHE B 1 89 ? -1.479 6.645 -0.618 1 88.69 89 PHE B C 1
ATOM 3181 O O . PHE B 1 89 ? -0.842 5.609 -0.813 1 88.69 89 PHE B O 1
ATOM 3188 N N . PHE B 1 90 ? -2.822 6.688 -0.48 1 86.62 90 PHE B N 1
ATOM 3189 C CA . PHE B 1 90 ? -3.639 5.48 -0.384 1 86.62 90 PHE B CA 1
ATOM 3190 C C . PHE B 1 90 ? -4.535 5.336 -1.608 1 86.62 90 PHE B C 1
ATOM 3192 O O . PHE B 1 90 ? -5.555 4.645 -1.559 1 86.62 90 PHE B O 1
ATOM 3199 N N . ASN B 1 91 ? -4.297 5.887 -2.676 1 74.44 91 ASN B N 1
ATOM 3200 C CA . ASN B 1 91 ? -5.168 6.047 -3.836 1 74.44 91 ASN B CA 1
ATOM 3201 C C . ASN B 1 91 ? -5.617 4.699 -4.391 1 74.44 91 ASN B C 1
ATOM 3203 O O . ASN B 1 91 ? -6.746 4.562 -4.867 1 74.44 91 ASN B O 1
ATOM 3207 N N . ASP B 1 92 ? -4.832 3.766 -4.359 1 67.38 92 ASP B N 1
ATOM 3208 C CA . ASP B 1 92 ? -5.184 2.475 -4.941 1 67.38 92 ASP B CA 1
ATOM 3209 C C . ASP B 1 92 ? -6.477 1.935 -4.332 1 67.38 92 ASP B C 1
ATOM 3211 O O . ASP B 1 92 ? -7.297 1.336 -5.035 1 67.38 92 ASP B O 1
ATOM 3215 N N . LEU B 1 93 ? -6.699 2.27 -3.127 1 71.31 93 LEU B N 1
ATOM 3216 C CA . LEU B 1 93 ? -7.836 1.666 -2.441 1 71.31 93 LEU B CA 1
ATOM 3217 C C . LEU B 1 93 ? -9.016 2.631 -2.391 1 71.31 93 LEU B C 1
ATOM 3219 O O . LEU B 1 93 ? -10.164 2.207 -2.25 1 71.31 93 LEU B O 1
ATOM 3223 N N . ILE B 1 94 ? -8.656 3.834 -2.516 1 62.12 94 ILE B N 1
ATOM 3224 C CA . ILE B 1 94 ? -9.742 4.809 -2.521 1 62.12 94 ILE B CA 1
ATOM 3225 C C . ILE B 1 94 ? -10.68 4.527 -3.695 1 62.12 94 ILE B C 1
ATOM 3227 O O . ILE B 1 94 ? -11.898 4.617 -3.559 1 62.12 94 ILE B O 1
ATOM 3231 N N . LEU B 1 95 ? -10.102 3.982 -4.656 1 55.88 95 LEU B N 1
ATOM 3232 C CA . LEU B 1 95 ? -10.867 3.713 -5.863 1 55.88 95 LEU B CA 1
ATOM 3233 C C . LEU B 1 95 ? -11.711 2.453 -5.703 1 55.88 95 LEU B C 1
ATOM 3235 O O . LEU B 1 95 ? -12.727 2.285 -6.387 1 55.88 95 LEU B O 1
ATOM 3239 N N . LEU B 1 96 ? -11.273 1.619 -4.816 1 63.56 96 LEU B N 1
ATOM 3240 C CA . LEU B 1 96 ? -12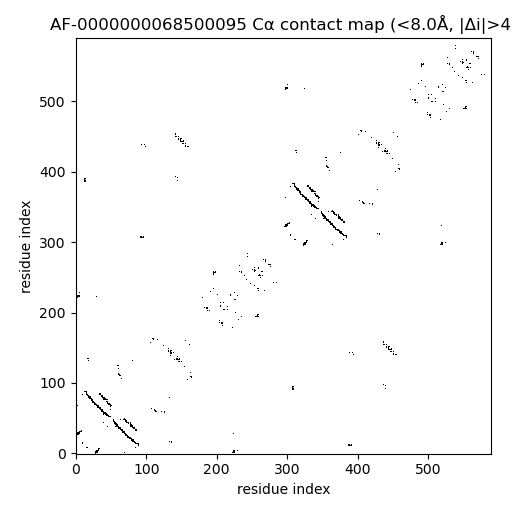.016 0.396 -4.543 1 63.56 96 LEU B CA 1
ATOM 3241 C C . LEU B 1 96 ? -13.32 0.707 -3.814 1 63.56 96 LEU B C 1
ATOM 3243 O O . LEU B 1 96 ? -14.344 0.057 -4.051 1 63.56 96 LEU B O 1
ATOM 3247 N N . ASN B 1 97 ? -13.398 1.818 -3.084 1 60.72 97 ASN B N 1
ATOM 3248 C CA . ASN B 1 97 ? -14.562 2.369 -2.396 1 60.72 97 ASN B CA 1
ATOM 3249 C C . ASN B 1 97 ? -15.328 1.285 -1.647 1 60.72 97 ASN B C 1
ATOM 3251 O O . ASN B 1 97 ? -16.547 1.186 -1.777 1 60.72 97 ASN B O 1
ATOM 3255 N N . GLU B 1 98 ? -14.664 0.459 -0.942 1 70.44 98 GLU B N 1
ATOM 3256 C CA . GLU B 1 98 ? -15.312 -0.64 -0.237 1 70.44 98 GLU B CA 1
ATOM 3257 C C . GLU B 1 98 ? -15.688 -0.237 1.186 1 70.44 98 GLU B C 1
ATOM 3259 O O . GLU B 1 98 ? -16.531 -0.879 1.816 1 70.44 98 GLU B O 1
ATOM 3264 N N . GLU B 1 99 ? -15.148 0.865 1.608 1 77.19 99 GLU B N 1
ATOM 3265 C CA . GLU B 1 99 ? -15.391 1.263 2.992 1 77.19 99 GLU B CA 1
ATOM 3266 C C . GLU B 1 99 ? -16.625 2.162 3.102 1 77.19 99 GLU B C 1
ATOM 3268 O O . GLU B 1 99 ? -16.859 3.01 2.236 1 77.19 99 GLU B O 1
ATOM 3273 N N . LYS B 1 100 ? -17.328 1.932 4.047 1 76.25 100 LYS B N 1
ATOM 3274 C CA . LYS B 1 100 ? -18.5 2.762 4.305 1 76.25 100 LYS B CA 1
ATOM 3275 C C . LYS B 1 100 ? -18.109 4.211 4.559 1 76.25 100 LYS B C 1
ATOM 3277 O O . LYS B 1 100 ? -18.781 5.137 4.113 1 76.25 100 LYS B O 1
ATOM 3282 N N . GLU B 1 101 ? -17.078 4.359 5.238 1 82.38 101 GLU B N 1
ATOM 3283 C CA . GLU B 1 101 ? -16.562 5.684 5.555 1 82.38 101 GLU B CA 1
ATOM 3284 C C . GLU B 1 101 ? -15.266 5.961 4.785 1 82.38 101 GLU B C 1
ATOM 3286 O O . GLU B 1 101 ? -14.328 5.164 4.824 1 82.38 101 GLU B O 1
ATOM 3291 N N . SER B 1 102 ? -15.266 7.055 4.109 1 82.94 102 SER B N 1
ATOM 3292 C CA . SER B 1 102 ? -14.062 7.441 3.379 1 82.94 102 SER B CA 1
ATOM 3293 C C . SER B 1 102 ? -12.922 7.793 4.332 1 82.94 102 SER B C 1
ATOM 3295 O O . SER B 1 102 ? -13.156 8.078 5.508 1 82.94 102 SER B O 1
ATOM 3297 N N . LEU B 1 103 ? -11.773 7.809 3.777 1 87.69 103 LEU B N 1
ATOM 3298 C CA . LEU B 1 103 ? -10.625 8.172 4.594 1 87.69 103 LEU B CA 1
ATOM 3299 C C . LEU B 1 103 ? -10.75 9.609 5.098 1 87.69 103 LEU B C 1
ATOM 3301 O O . LEU B 1 103 ? -10.383 9.898 6.238 1 87.69 103 LEU B O 1
ATOM 3305 N N . ILE B 1 104 ? -11.188 10.422 4.227 1 79.69 104 ILE B N 1
ATOM 3306 C CA . ILE B 1 104 ? -11.352 11.82 4.598 1 79.69 104 ILE B CA 1
ATOM 3307 C C . ILE B 1 104 ? -12.297 11.93 5.793 1 79.69 104 ILE B C 1
ATOM 3309 O O . ILE B 1 104 ? -11.992 12.625 6.77 1 79.69 104 ILE B O 1
ATOM 3313 N N . ASN B 1 105 ? -13.367 11.234 5.738 1 82.75 105 ASN B N 1
ATOM 3314 C CA . ASN B 1 105 ? -14.336 11.234 6.832 1 82.75 105 ASN B CA 1
ATOM 3315 C C . ASN B 1 105 ? -13.766 10.578 8.086 1 82.75 105 ASN B C 1
ATOM 3317 O O . ASN B 1 105 ? -14.039 11.008 9.203 1 82.75 105 ASN B O 1
ATOM 3321 N N . LEU B 1 106 ? -13.023 9.547 7.859 1 90.75 106 LEU B N 1
ATOM 3322 C CA . LEU B 1 106 ? -12.383 8.867 8.977 1 90.75 106 LEU B CA 1
ATOM 3323 C C . LEU B 1 106 ? -11.508 9.828 9.766 1 90.75 106 LEU B C 1
ATOM 3325 O O . LEU B 1 106 ? -11.664 9.961 10.984 1 90.75 106 LEU B O 1
ATOM 3329 N N . PHE B 1 107 ? -10.703 10.547 9.102 1 90.31 107 PHE B N 1
ATOM 3330 C CA . PHE B 1 107 ? -9.758 11.445 9.75 1 90.31 107 PHE B CA 1
ATOM 3331 C C . PHE B 1 107 ? -10.484 12.625 10.383 1 90.31 107 PHE B C 1
ATOM 3333 O O . PHE B 1 107 ? -9.945 13.289 11.273 1 90.31 107 PHE B O 1
ATOM 3340 N N . SER B 1 108 ? -11.656 12.797 9.945 1 84 108 SER B N 1
ATOM 3341 C CA . SER B 1 108 ? -12.445 13.891 10.508 1 84 108 SER B CA 1
ATOM 3342 C C . SER B 1 108 ? -13.211 13.43 11.75 1 84 108 SER B C 1
ATOM 3344 O O . SER B 1 108 ? -13.5 14.234 12.633 1 84 108 SER B O 1
ATOM 3346 N N . SER B 1 109 ? -13.484 12.203 11.875 1 88.81 109 SER B N 1
ATOM 3347 C CA . SER B 1 109 ? -14.461 11.758 12.859 1 88.81 109 SER B CA 1
ATOM 3348 C C . SER B 1 109 ? -13.781 11.094 14.055 1 88.81 109 SER B C 1
ATOM 3350 O O . SER B 1 109 ? -14.398 10.906 15.102 1 88.81 109 SER B O 1
ATOM 3352 N N . ILE B 1 110 ? -12.57 10.734 13.938 1 94 110 ILE B N 1
ATOM 3353 C CA . ILE B 1 110 ? -11.898 10.023 15.016 1 94 110 ILE B CA 1
ATOM 3354 C C . ILE B 1 110 ? -11.406 11.023 16.062 1 94 110 ILE B C 1
ATOM 3356 O O . ILE B 1 110 ? -11.211 12.203 15.758 1 94 110 ILE B O 1
ATOM 3360 N N . LYS B 1 111 ? -11.258 10.555 17.312 1 94.12 111 LYS B N 1
ATOM 3361 C CA . LYS B 1 111 ? -10.531 11.336 18.312 1 94.12 111 LYS B CA 1
ATOM 3362 C C . LYS B 1 111 ? -9.055 11.469 17.938 1 94.12 111 LYS B C 1
ATOM 3364 O O . LYS B 1 111 ? -8.32 10.477 17.953 1 94.12 111 LYS B O 1
ATOM 3369 N N . LYS B 1 112 ? -8.578 12.617 17.781 1 94.12 112 LYS B N 1
ATOM 3370 C CA . LYS B 1 112 ? -7.305 12.898 17.125 1 94.12 112 LYS B CA 1
ATOM 3371 C C . LYS B 1 112 ? -6.152 12.828 18.125 1 94.12 112 LYS B C 1
ATOM 3373 O O . LYS B 1 112 ? -4.992 12.688 17.734 1 94.12 112 LYS B O 1
ATOM 3378 N N . CYS B 1 113 ? -6.414 12.984 19.359 1 96.06 113 CYS B N 1
ATOM 3379 C CA . CYS B 1 113 ? -5.371 12.977 20.375 1 96.06 113 CYS B CA 1
ATOM 3380 C C . CYS B 1 113 ? -5.297 11.625 21.078 1 96.06 113 CYS B C 1
ATOM 3382 O O . CYS B 1 113 ? -6.312 11.102 21.531 1 96.06 113 CYS B O 1
ATOM 3384 N N . SER B 1 114 ? -4.125 11.102 21.25 1 97.38 114 SER B N 1
ATOM 3385 C CA . SER B 1 114 ? -3.918 9.75 21.766 1 97.38 114 SER B CA 1
ATOM 3386 C C . SER B 1 114 ? -4.34 9.648 23.234 1 97.38 114 SER B C 1
ATOM 3388 O O . SER B 1 114 ? -4.5 8.547 23.766 1 97.38 114 SER B O 1
ATOM 3390 N N . ARG B 1 115 ? -4.535 10.773 23.906 1 95.19 115 ARG B N 1
ATOM 3391 C CA . ARG B 1 115 ? -5.02 10.758 25.281 1 95.19 115 ARG B CA 1
ATOM 3392 C C . ARG B 1 115 ? -6.391 10.094 25.375 1 95.19 115 ARG B C 1
ATOM 3394 O O . ARG B 1 115 ? -6.75 9.531 26.406 1 95.19 115 ARG B O 1
ATOM 3401 N N . ASP B 1 116 ? -7.098 10.164 24.297 1 95.88 116 ASP B N 1
ATOM 3402 C CA . ASP B 1 116 ? -8.453 9.625 24.266 1 95.88 116 ASP B CA 1
ATOM 3403 C C . ASP B 1 116 ? -8.445 8.172 23.797 1 95.88 116 ASP B C 1
ATOM 3405 O O . ASP B 1 116 ? -9.508 7.559 23.641 1 95.88 116 ASP B O 1
ATOM 3409 N N . TRP B 1 117 ? -7.266 7.625 23.484 1 97.25 117 TRP B N 1
ATOM 3410 C CA . TRP B 1 117 ? -7.137 6.242 23.031 1 97.25 117 TRP B CA 1
ATOM 3411 C C . TRP B 1 117 ? -6.84 5.309 24.203 1 97.25 117 TRP B C 1
ATOM 3413 O O . TRP B 1 117 ? -6.375 5.754 25.266 1 97.25 117 TRP B O 1
ATOM 3423 N N . SER B 1 118 ? -7.129 4.039 24.047 1 96.94 118 SER B N 1
ATOM 3424 C CA . SER B 1 118 ? -6.68 3.082 25.062 1 96.94 118 SER B CA 1
ATOM 3425 C C . SER B 1 118 ? -5.156 2.998 25.094 1 96.94 118 SER B C 1
ATOM 3427 O O . SER B 1 118 ? -4.488 3.256 24.094 1 96.94 118 SER B O 1
ATOM 3429 N N . ALA B 1 119 ? -4.609 2.621 26.219 1 96.38 119 ALA B N 1
ATOM 3430 C CA . ALA B 1 119 ? -3.164 2.514 26.391 1 96.38 119 ALA B CA 1
ATOM 3431 C C . ALA B 1 119 ? -2.561 1.537 25.391 1 96.38 119 ALA B C 1
ATOM 3433 O O . ALA B 1 119 ? -1.489 1.793 24.828 1 96.38 119 ALA B O 1
ATOM 3434 N N . LYS B 1 120 ? -3.271 0.516 25.141 1 97.44 120 LYS B N 1
ATOM 3435 C CA . LYS B 1 120 ? -2.807 -0.508 24.219 1 97.44 120 LYS B CA 1
ATOM 3436 C C . LYS B 1 120 ? -2.695 0.046 22.797 1 97.44 120 LYS B C 1
ATOM 3438 O O . LYS B 1 120 ? -1.692 -0.175 22.125 1 97.44 120 LYS B O 1
ATOM 3443 N N . ILE B 1 121 ? -3.656 0.794 22.453 1 97.5 121 ILE B N 1
ATOM 3444 C CA . ILE B 1 121 ? -3.705 1.343 21.109 1 97.5 121 ILE B CA 1
ATOM 3445 C C . ILE B 1 121 ? -2.654 2.439 20.953 1 97.5 121 ILE B C 1
ATOM 3447 O O . ILE B 1 121 ? -1.953 2.504 19.938 1 97.5 121 ILE B O 1
ATOM 3451 N N . ARG B 1 122 ? -2.541 3.209 21.953 1 97.44 122 ARG B N 1
ATOM 3452 C CA . ARG B 1 122 ? -1.523 4.254 21.938 1 97.44 122 ARG B CA 1
ATOM 3453 C C . ARG B 1 122 ? -0.13 3.662 21.75 1 97.44 122 ARG B C 1
ATOM 3455 O O . ARG B 1 122 ? 0.663 4.168 20.953 1 97.44 122 ARG B O 1
ATOM 3462 N N . LYS B 1 123 ? 0.138 2.662 22.453 1 97.81 123 LYS B N 1
ATOM 3463 C CA . LYS B 1 123 ? 1.438 2.006 22.344 1 97.81 123 LYS B CA 1
ATOM 3464 C C . LYS B 1 123 ? 1.653 1.421 20.953 1 97.81 123 LYS B C 1
ATOM 3466 O O . LYS B 1 123 ? 2.738 1.547 20.375 1 97.81 123 LYS B O 1
ATOM 3471 N N . SER B 1 124 ? 0.636 0.801 20.438 1 97.62 124 SER B N 1
ATOM 3472 C CA . SER B 1 124 ? 0.719 0.204 19.109 1 97.62 124 SER B CA 1
ATOM 3473 C C . SER B 1 124 ? 1.023 1.257 18.047 1 97.62 124 SER B C 1
ATOM 3475 O O . SER B 1 124 ? 1.912 1.067 17.203 1 97.62 124 SER B O 1
ATOM 3477 N N . VAL B 1 125 ? 0.297 2.367 18.109 1 98.5 125 VAL B N 1
ATOM 3478 C CA . VAL B 1 125 ? 0.494 3.432 17.141 1 98.5 125 VAL B CA 1
ATOM 3479 C C . VAL B 1 125 ? 1.87 4.062 17.328 1 98.5 125 VAL B C 1
ATOM 3481 O O . VAL B 1 125 ? 2.57 4.352 16.359 1 98.5 125 VAL B O 1
ATOM 3484 N N . PHE B 1 126 ? 2.277 4.219 18.562 1 98.5 126 PHE B N 1
ATOM 3485 C CA . PHE B 1 126 ? 3.605 4.73 18.875 1 98.5 126 PHE B CA 1
ATOM 3486 C C . PHE B 1 126 ? 4.684 3.873 18.219 1 98.5 126 PHE B C 1
ATOM 3488 O O . PHE B 1 126 ? 5.566 4.395 17.531 1 98.5 126 PHE B O 1
ATOM 3495 N N . ASP B 1 127 ? 4.594 2.637 18.375 1 98.31 127 ASP B N 1
ATOM 3496 C CA . ASP B 1 127 ? 5.59 1.715 17.844 1 98.31 127 ASP B CA 1
ATOM 3497 C C . ASP B 1 127 ? 5.625 1.763 16.328 1 98.31 127 ASP B C 1
ATOM 3499 O O . ASP B 1 127 ? 6.699 1.74 15.719 1 98.31 127 ASP B O 1
ATOM 3503 N N . ILE B 1 128 ? 4.477 1.82 15.742 1 98.56 128 ILE B N 1
ATOM 3504 C CA . ILE B 1 128 ? 4.383 1.873 14.289 1 98.56 128 ILE B CA 1
ATOM 3505 C C . ILE B 1 128 ? 5.055 3.145 13.773 1 98.56 128 ILE B C 1
ATOM 3507 O O . ILE B 1 128 ? 5.832 3.1 12.82 1 98.56 128 ILE B O 1
ATOM 3511 N N . LEU B 1 129 ? 4.777 4.258 14.422 1 98.62 129 LEU B N 1
ATOM 3512 C CA . LEU B 1 129 ? 5.336 5.535 13.992 1 98.62 129 LEU B CA 1
ATOM 3513 C C . LEU B 1 129 ? 6.852 5.547 14.148 1 98.62 129 LEU B C 1
ATOM 3515 O O . LEU B 1 129 ? 7.566 6.059 13.281 1 98.62 129 LEU B O 1
ATOM 3519 N N . ILE B 1 130 ? 7.32 4.992 15.211 1 98.56 130 ILE B N 1
ATOM 3520 C CA . ILE B 1 130 ? 8.758 4.906 15.422 1 98.56 130 ILE B CA 1
ATOM 3521 C C . ILE B 1 130 ? 9.391 4.062 14.32 1 98.56 130 ILE B C 1
ATOM 3523 O O . ILE B 1 130 ? 10.43 4.438 13.766 1 98.56 130 ILE B O 1
ATOM 3527 N N . ASP B 1 131 ? 8.789 2.971 14.016 1 98.31 131 ASP B N 1
ATOM 3528 C CA . ASP B 1 131 ? 9.289 2.117 12.945 1 98.31 131 ASP B CA 1
ATOM 3529 C C . ASP B 1 131 ? 9.32 2.861 11.609 1 98.31 131 ASP B C 1
ATOM 3531 O O . ASP B 1 131 ? 10.281 2.74 10.844 1 98.31 131 ASP B O 1
ATOM 3535 N N . ILE B 1 132 ? 8.25 3.574 11.359 1 98.5 132 ILE B N 1
ATOM 3536 C CA . ILE B 1 132 ? 8.172 4.34 10.125 1 98.5 132 ILE B CA 1
ATOM 3537 C C . ILE B 1 132 ? 9.32 5.344 10.062 1 98.5 132 ILE B C 1
ATOM 3539 O O . ILE B 1 132 ? 10 5.449 9.039 1 98.5 132 ILE B O 1
ATOM 3543 N N . TYR B 1 133 ? 9.492 6.02 11.109 1 98.25 133 TYR B N 1
ATOM 3544 C CA . TYR B 1 133 ? 10.555 7.016 11.156 1 98.25 133 TYR B CA 1
ATOM 3545 C C . TYR B 1 133 ? 11.914 6.375 10.922 1 98.25 133 TYR B C 1
ATOM 3547 O O . TYR B 1 133 ? 12.734 6.895 10.156 1 98.25 133 TYR B O 1
ATOM 3555 N N . ASN B 1 134 ? 12.156 5.301 11.516 1 97.88 134 ASN B N 1
ATOM 3556 C CA . ASN B 1 134 ? 13.43 4.605 11.367 1 97.88 134 ASN B CA 1
ATOM 3557 C C . ASN B 1 134 ? 13.641 4.125 9.93 1 97.88 134 ASN B C 1
ATOM 3559 O O . ASN B 1 134 ? 14.75 4.215 9.398 1 97.88 134 ASN B O 1
ATOM 3563 N N . GLU B 1 135 ? 12.609 3.561 9.375 1 97.25 135 GLU B N 1
ATOM 3564 C CA . GLU B 1 135 ? 12.711 3.154 7.973 1 97.25 135 GLU B CA 1
ATOM 3565 C C . GLU B 1 135 ? 13.086 4.332 7.082 1 97.25 135 GLU B C 1
ATOM 3567 O O . GLU B 1 135 ? 13.906 4.191 6.172 1 97.25 135 GLU B O 1
ATOM 3572 N N . ASP B 1 136 ? 12.43 5.426 7.344 1 94.88 136 ASP B N 1
ATOM 3573 C CA . ASP B 1 136 ? 12.656 6.617 6.531 1 94.88 136 ASP B CA 1
ATOM 3574 C C . ASP B 1 136 ? 14.055 7.188 6.773 1 94.88 136 ASP B C 1
ATOM 3576 O O . ASP B 1 136 ? 14.68 7.727 5.859 1 94.88 136 ASP B O 1
ATOM 3580 N N . LEU B 1 137 ? 14.508 7.094 7.961 1 94.5 137 LEU B N 1
ATOM 3581 C CA . LEU B 1 137 ? 15.797 7.645 8.359 1 94.5 137 LEU B CA 1
ATOM 3582 C C . LEU B 1 137 ? 16.938 6.809 7.805 1 94.5 137 LEU B C 1
ATOM 3584 O O . LEU B 1 137 ? 17.875 7.352 7.219 1 94.5 137 LEU B O 1
ATOM 3588 N N . TYR B 1 138 ? 16.859 5.52 7.926 1 95.25 138 TYR B N 1
ATOM 3589 C CA . TYR B 1 138 ? 17.984 4.656 7.605 1 95.25 138 TYR B CA 1
ATOM 3590 C C . TYR B 1 138 ? 17.891 4.137 6.176 1 95.25 138 TYR B C 1
ATOM 3592 O O . TYR B 1 138 ? 18.891 3.717 5.598 1 95.25 138 TYR B O 1
ATOM 3600 N N . LYS B 1 139 ? 16.734 4.039 5.672 1 93.75 139 LYS B N 1
ATOM 3601 C CA . LYS B 1 139 ? 16.469 3.674 4.285 1 93.75 139 LYS B CA 1
ATOM 3602 C C . LYS B 1 139 ? 17.141 2.354 3.924 1 93.75 139 LYS B C 1
ATOM 3604 O O . LYS B 1 139 ? 17.828 2.258 2.898 1 93.75 139 LYS B O 1
ATOM 3609 N N . ILE B 1 140 ? 16.969 1.406 4.812 1 93.81 140 ILE B N 1
ATOM 3610 C CA . ILE B 1 140 ? 17.438 0.055 4.547 1 93.81 140 ILE B CA 1
ATOM 3611 C C . ILE B 1 140 ? 16.656 -0.551 3.385 1 93.81 140 ILE B C 1
ATOM 3613 O O . ILE B 1 140 ? 15.523 -0.153 3.121 1 93.81 140 ILE B O 1
ATOM 3617 N N . GLU B 1 141 ? 17.219 -1.499 2.67 1 93.94 141 GLU B N 1
ATOM 3618 C CA . GLU B 1 141 ? 16.609 -2.115 1.497 1 93.94 141 GLU B CA 1
ATOM 3619 C C . GLU B 1 141 ? 15.156 -2.479 1.763 1 93.94 141 GLU B C 1
ATOM 3621 O O . GLU B 1 141 ? 14.836 -3.102 2.777 1 93.94 141 GLU B O 1
ATOM 3626 N N . GLY B 1 142 ? 14.281 -2.004 0.842 1 94.31 142 GLY B N 1
ATOM 3627 C CA . GLY B 1 142 ? 12.859 -2.254 0.962 1 94.31 142 GLY B CA 1
ATOM 3628 C C . GLY B 1 142 ? 12.148 -1.245 1.847 1 94.31 142 GLY B C 1
ATOM 3629 O O . GLY B 1 142 ? 10.992 -1.454 2.234 1 94.31 142 GLY B O 1
ATOM 3630 N N . TYR B 1 143 ? 12.781 -0.149 2.186 1 94.81 143 TYR B N 1
ATOM 3631 C CA . TYR B 1 143 ? 12.242 0.776 3.176 1 94.81 143 TYR B CA 1
ATOM 3632 C C . TYR B 1 143 ? 10.945 1.407 2.684 1 94.81 143 TYR B C 1
ATOM 3634 O O . TYR B 1 143 ? 10.039 1.662 3.473 1 94.81 143 TYR B O 1
ATOM 3642 N N . SER B 1 144 ? 10.852 1.714 1.364 1 93.44 144 SER B N 1
ATOM 3643 C CA . SER B 1 144 ? 9.633 2.328 0.857 1 93.44 144 SER B CA 1
ATOM 3644 C C . SER B 1 144 ? 8.43 1.397 1.027 1 93.44 144 SER B C 1
ATOM 3646 O O . SER B 1 144 ? 7.344 1.841 1.399 1 93.44 144 SER B O 1
ATOM 3648 N N . TYR B 1 145 ? 8.656 0.097 0.845 1 94.38 145 TYR B N 1
ATOM 3649 C CA . TYR B 1 145 ? 7.609 -0.891 1.076 1 94.38 145 TYR B CA 1
ATOM 3650 C C . TYR B 1 145 ? 7.258 -0.976 2.557 1 94.38 145 TYR B C 1
ATOM 3652 O O . TYR B 1 145 ? 6.082 -1.093 2.916 1 94.38 145 TYR B O 1
ATOM 3660 N N . ALA B 1 146 ? 8.281 -0.92 3.342 1 96.62 146 ALA B N 1
ATOM 3661 C CA . ALA B 1 146 ? 8.062 -0.984 4.785 1 96.62 146 ALA B CA 1
ATOM 3662 C C . ALA B 1 146 ? 7.227 0.197 5.27 1 96.62 146 ALA B C 1
ATOM 3664 O O . ALA B 1 146 ? 6.273 0.019 6.027 1 96.62 146 ALA B O 1
ATOM 3665 N N . ILE B 1 147 ? 7.594 1.328 4.816 1 96.62 147 ILE B N 1
ATOM 3666 C CA . ILE B 1 147 ? 6.859 2.527 5.203 1 96.62 147 ILE B CA 1
ATOM 3667 C C . ILE B 1 147 ? 5.414 2.426 4.715 1 96.62 147 ILE B C 1
ATOM 3669 O O . ILE B 1 147 ? 4.477 2.654 5.48 1 96.62 147 ILE B O 1
ATOM 3673 N N . LYS B 1 148 ? 5.242 2.113 3.459 1 94.62 148 LYS B N 1
ATOM 3674 C CA . LYS B 1 148 ? 3.898 1.968 2.906 1 94.62 148 LYS B CA 1
ATOM 3675 C C . LYS B 1 148 ? 3.088 0.943 3.693 1 94.62 148 LYS B C 1
ATOM 3677 O O . LYS B 1 148 ? 1.934 1.197 4.047 1 94.62 148 LYS B O 1
ATOM 3682 N N . GLY B 1 149 ? 3.73 -0.159 3.971 1 96.81 149 GLY B N 1
ATOM 3683 C CA . GLY B 1 149 ? 3.055 -1.193 4.742 1 96.81 149 GLY B CA 1
ATOM 3684 C C . GLY B 1 149 ? 2.607 -0.721 6.109 1 96.81 149 GLY B C 1
ATOM 3685 O O . GLY B 1 149 ? 1.464 -0.955 6.508 1 96.81 149 GLY B O 1
ATOM 3686 N N . LYS B 1 150 ? 3.471 -0.129 6.789 1 97.94 150 LYS B N 1
ATOM 3687 C CA . LYS B 1 150 ? 3.168 0.338 8.141 1 97.94 150 LYS B CA 1
ATOM 3688 C C . LYS B 1 150 ? 2.113 1.441 8.117 1 97.94 150 LYS B C 1
ATOM 3690 O O . LYS B 1 150 ? 1.236 1.486 8.977 1 97.94 150 LYS B O 1
ATOM 3695 N N . MET B 1 151 ? 2.15 2.283 7.133 1 97.06 151 MET B N 1
ATOM 3696 C CA . MET B 1 151 ? 1.131 3.316 6.965 1 97.06 151 MET B CA 1
ATOM 3697 C C . MET B 1 151 ? -0.234 2.693 6.691 1 97.06 151 MET B C 1
ATOM 3699 O O . MET B 1 151 ? -1.237 3.104 7.277 1 97.06 151 MET B O 1
ATOM 3703 N N . TYR B 1 152 ? -0.225 1.765 5.824 1 95.75 152 TYR B N 1
ATOM 3704 C CA . TYR B 1 152 ? -1.479 1.078 5.531 1 95.75 152 TYR B CA 1
ATOM 3705 C C . TYR B 1 152 ? -2.02 0.377 6.773 1 95.75 152 TYR B C 1
ATOM 3707 O O . TYR B 1 152 ? -3.232 0.346 6.996 1 95.75 152 TYR B O 1
ATOM 3715 N N . ASN B 1 153 ? -1.174 -0.143 7.543 1 97.06 153 ASN B N 1
ATOM 3716 C CA . ASN B 1 153 ? -1.59 -0.873 8.734 1 97.06 153 ASN B CA 1
ATOM 3717 C C . ASN B 1 153 ? -2.174 0.062 9.789 1 97.06 153 ASN B C 1
ATOM 3719 O O . ASN B 1 153 ? -2.889 -0.38 10.695 1 97.06 153 ASN B O 1
ATOM 3723 N N . LEU B 1 154 ? -1.905 1.346 9.727 1 97.5 154 LEU B N 1
ATOM 3724 C CA . LEU B 1 154 ? -2.486 2.32 10.641 1 97.5 154 LEU B CA 1
ATOM 3725 C C . LEU B 1 154 ? -3.98 2.486 10.383 1 97.5 154 LEU B C 1
ATOM 3727 O O . LEU B 1 154 ? -4.75 2.744 11.305 1 97.5 154 LEU B O 1
ATOM 3731 N N . ILE B 1 155 ? -4.383 2.291 9.156 1 96.12 155 ILE B N 1
ATOM 3732 C CA . ILE B 1 155 ? -5.723 2.684 8.734 1 96.12 155 ILE B CA 1
ATOM 3733 C C . ILE B 1 155 ? -6.762 1.785 9.406 1 96.12 155 ILE B C 1
ATOM 3735 O O . ILE B 1 155 ? -7.738 2.273 9.977 1 96.12 155 ILE B O 1
ATOM 3739 N N . PRO B 1 156 ? -6.527 0.457 9.484 1 96.5 156 PRO B N 1
ATOM 3740 C CA . PRO B 1 156 ? -7.504 -0.364 10.203 1 96.5 156 PRO B CA 1
ATOM 3741 C C . PRO B 1 156 ? -7.559 -0.042 11.695 1 96.5 156 PRO B C 1
ATOM 3743 O O . PRO B 1 156 ? -8.617 -0.154 12.312 1 96.5 156 PRO B O 1
ATOM 3746 N N . ILE B 1 157 ? -6.461 0.317 12.266 1 97.56 157 ILE B N 1
ATOM 3747 C CA . ILE B 1 157 ? -6.461 0.729 13.664 1 97.56 157 ILE B CA 1
ATOM 3748 C C . ILE B 1 157 ? -7.375 1.94 13.844 1 97.56 157 ILE B C 1
ATOM 3750 O O . ILE B 1 157 ? -8.195 1.979 14.773 1 97.56 157 ILE B O 1
ATOM 3754 N N . LEU B 1 158 ? -7.281 2.904 12.961 1 96.56 158 LEU B N 1
ATOM 3755 C CA . LEU B 1 158 ? -8.109 4.105 13.023 1 96.56 158 LEU B CA 1
ATOM 3756 C C . LEU B 1 158 ? -9.586 3.762 12.852 1 96.56 158 LEU B C 1
ATOM 3758 O O . LEU B 1 158 ? -10.438 4.293 13.562 1 96.56 158 LEU B O 1
ATOM 3762 N N . TYR B 1 159 ? -9.828 2.871 11.984 1 95.5 159 TYR B N 1
ATOM 3763 C CA . TYR B 1 159 ? -11.203 2.486 11.695 1 95.5 159 TYR B CA 1
ATOM 3764 C C . TYR B 1 159 ? -11.82 1.75 12.875 1 95.5 159 TYR B C 1
ATOM 3766 O O . TYR B 1 159 ? -12.984 1.976 13.219 1 95.5 159 TYR B O 1
ATOM 3774 N N . ARG B 1 160 ? -11.023 0.859 13.422 1 96.69 160 ARG B N 1
ATOM 3775 C CA . ARG B 1 160 ? -11.617 -0.169 14.273 1 96.69 160 ARG B CA 1
ATOM 3776 C C . ARG B 1 160 ? -11.469 0.187 15.75 1 96.69 160 ARG B C 1
ATOM 3778 O O . ARG B 1 160 ? -12.273 -0.231 16.578 1 96.69 160 ARG B O 1
ATOM 3785 N N . GLN B 1 161 ? -10.469 0.968 16.078 1 97.06 161 GLN B N 1
ATOM 3786 C CA . GLN B 1 161 ? -10.102 0.944 17.5 1 97.06 161 GLN B CA 1
ATOM 3787 C C . GLN B 1 161 ? -10.039 2.355 18.078 1 97.06 161 GLN B C 1
ATOM 3789 O O . GLN B 1 161 ? -10.039 2.533 19.297 1 97.06 161 GLN B O 1
ATOM 3794 N N . ILE B 1 162 ? -9.945 3.346 17.266 1 96.69 162 ILE B N 1
ATOM 3795 C CA . ILE B 1 162 ? -9.914 4.715 17.75 1 96.69 162 ILE B CA 1
ATOM 3796 C C . ILE B 1 162 ? -11.336 5.227 17.953 1 96.69 162 ILE B C 1
ATOM 3798 O O . ILE B 1 162 ? -12.18 5.109 17.062 1 96.69 162 ILE B O 1
ATOM 3802 N N . PRO B 1 163 ? -11.609 5.781 19.156 1 96.12 163 PRO B N 1
ATOM 3803 C CA . PRO B 1 163 ? -12.953 6.305 19.406 1 96.12 163 PRO B CA 1
ATOM 3804 C C . PRO B 1 163 ? -13.328 7.445 18.469 1 96.12 163 PRO B C 1
ATOM 3806 O O . PRO B 1 163 ? -12.445 8.133 17.938 1 96.12 163 PRO B O 1
ATOM 3809 N N . ARG B 1 164 ? -14.648 7.559 18.312 1 93.81 164 ARG B N 1
ATOM 3810 C CA . ARG B 1 164 ? -15.156 8.609 17.438 1 93.81 164 ARG B CA 1
ATOM 3811 C C . ARG B 1 164 ? -15.523 9.859 18.219 1 93.81 164 ARG B C 1
ATOM 3813 O O . ARG B 1 164 ? -15.852 9.773 19.406 1 93.81 164 ARG B O 1
ATOM 3820 N N . GLU B 1 165 ? -15.359 10.977 17.516 1 87 165 GLU B N 1
ATOM 3821 C CA . GLU B 1 165 ? -15.828 12.227 18.109 1 87 165 GLU B CA 1
ATOM 3822 C C . GLU B 1 165 ? -17.344 12.227 18.266 1 87 165 GLU B C 1
ATOM 3824 O O . GLU B 1 165 ? -18.062 11.695 17.422 1 87 165 GLU B O 1
ATOM 3829 N N . ILE B 1 166 ? -17.906 12.273 19.422 1 69.12 166 ILE B N 1
ATOM 3830 C CA . ILE B 1 166 ? -19.344 12.367 19.656 1 69.12 166 ILE B CA 1
ATOM 3831 C C . ILE B 1 166 ? -19.922 13.492 18.797 1 69.12 166 ILE B C 1
ATOM 3833 O O . ILE B 1 166 ? -19.359 14.578 18.719 1 69.12 166 ILE B O 1
ATOM 3837 N N . GLU B 1 167 ? -20.828 13.125 17.75 1 55.59 167 GLU B N 1
ATOM 3838 C CA . GLU B 1 167 ? -21.516 14.094 16.891 1 55.59 167 GLU B CA 1
ATOM 3839 C C . GLU B 1 167 ? -21.859 15.367 17.656 1 55.59 167 GLU B C 1
ATOM 3841 O O . GLU B 1 167 ? -22.75 15.352 18.516 1 55.59 167 GLU B O 1
ATOM 3846 N N . GLU B 1 168 ? -21.141 15.945 18.328 1 45.53 168 GLU B N 1
ATOM 3847 C CA . GLU B 1 168 ? -21.719 17.219 18.719 1 45.53 168 GLU B CA 1
ATOM 3848 C C . GLU B 1 168 ? -22.266 17.969 17.5 1 45.53 168 GLU B C 1
ATOM 3850 O O . GLU B 1 168 ? -21.781 17.797 16.391 1 45.53 168 GLU B O 1
ATOM 3855 N N . ASN B 1 169 ? -23.594 18.484 17.562 1 38.53 169 ASN B N 1
ATOM 3856 C CA . ASN B 1 169 ? -24.297 19.406 16.688 1 38.53 169 ASN B CA 1
ATOM 3857 C C . ASN B 1 169 ? -23.328 20.375 16.016 1 38.53 169 ASN B C 1
ATOM 3859 O O . ASN B 1 169 ? -23.516 21.594 16.062 1 38.53 169 ASN B O 1
ATOM 3863 N N . THR B 1 170 ? -22.219 20.234 16.047 1 41.78 170 THR B N 1
ATOM 3864 C CA . THR B 1 170 ? -21.344 21.25 15.492 1 41.78 170 THR B CA 1
ATOM 3865 C C . THR B 1 170 ? -21.359 21.203 13.961 1 41.78 170 THR B C 1
ATOM 3867 O O . THR B 1 170 ? -20.453 20.609 13.352 1 41.78 170 THR B O 1
ATOM 3870 N N . VAL B 1 171 ? -22.391 20.844 13.297 1 41.44 171 VAL B N 1
ATOM 3871 C CA . VAL B 1 171 ? -22.766 20.828 11.891 1 41.44 171 VAL B CA 1
ATOM 3872 C C . VAL B 1 171 ? -22.172 22.031 11.172 1 41.44 171 VAL B C 1
ATOM 3874 O O . VAL B 1 171 ? -21.75 21.938 10.016 1 41.44 171 VAL B O 1
ATOM 3877 N N . GLU B 1 172 ? -22.375 23.188 11.711 1 38.94 172 GLU B N 1
ATOM 3878 C CA . GLU B 1 172 ? -22.188 24.438 10.984 1 38.94 172 GLU B CA 1
ATOM 3879 C C . GLU B 1 172 ? -20.719 24.625 10.609 1 38.94 172 GLU B C 1
ATOM 3881 O O . GLU B 1 172 ? -20.406 25.031 9.484 1 38.94 172 GLU B O 1
ATOM 3886 N N . TYR B 1 173 ? -19.844 24.344 11.484 1 37.78 173 TYR B N 1
ATOM 3887 C CA . TYR B 1 173 ? -18.453 24.703 11.242 1 37.78 173 TYR B CA 1
ATOM 3888 C C . TYR B 1 173 ? -17.797 23.703 10.297 1 37.78 173 TYR B C 1
ATOM 3890 O O . TYR B 1 173 ? -16.922 24.078 9.5 1 37.78 173 TYR B O 1
ATOM 3898 N N . GLU B 1 174 ? -18.266 22.469 10.242 1 44.25 174 GLU B N 1
ATOM 3899 C CA . GLU B 1 174 ? -17.688 21.406 9.438 1 44.25 174 GLU B CA 1
ATOM 3900 C C . GLU B 1 174 ? -18.016 21.594 7.957 1 44.25 174 GLU B C 1
ATOM 3902 O O . GLU B 1 174 ? -17.172 21.328 7.09 1 44.25 174 GLU B O 1
ATOM 3907 N N . ILE B 1 175 ? -19.344 21.938 7.695 1 43.88 175 ILE B N 1
ATOM 3908 C CA . ILE B 1 175 ? -19.766 22.188 6.324 1 43.88 175 ILE B CA 1
ATOM 3909 C C . ILE B 1 175 ? -18.891 23.281 5.707 1 43.88 175 ILE B C 1
ATOM 3911 O O . ILE B 1 175 ? -18.422 23.141 4.578 1 43.88 175 ILE B O 1
ATOM 3915 N N . ASN B 1 176 ? -18.672 24.328 6.469 1 50.38 176 ASN B N 1
ATOM 3916 C CA . ASN B 1 176 ? -17.906 25.469 5.992 1 50.38 176 ASN B CA 1
ATOM 3917 C C . ASN B 1 176 ? -16.453 25.109 5.738 1 50.38 176 ASN B C 1
ATOM 3919 O O . ASN B 1 176 ? -15.867 25.5 4.723 1 50.38 176 ASN B O 1
ATOM 3923 N N . SER B 1 177 ? -16.078 24.125 6.555 1 53.62 177 SER B N 1
ATOM 3924 C CA . SER B 1 177 ? -14.664 23.766 6.422 1 53.62 177 SER B CA 1
ATOM 3925 C C . SER B 1 177 ? -14.43 22.859 5.219 1 53.62 177 SER B C 1
ATOM 3927 O O . SER B 1 177 ? -13.461 23.031 4.48 1 53.62 177 SER B O 1
ATOM 3929 N N . LYS B 1 178 ? -15.406 22 5.004 1 55.78 178 LYS B N 1
ATOM 3930 C CA . LYS B 1 178 ? -15.273 21.109 3.855 1 55.78 178 LYS B CA 1
ATOM 3931 C C . LYS B 1 178 ? -15.359 21.875 2.545 1 55.78 178 LYS B C 1
ATOM 3933 O O . LYS B 1 178 ? -14.602 21.609 1.612 1 55.78 178 LYS B O 1
ATOM 3938 N N . GLU B 1 179 ? -16.406 22.703 2.486 1 61.16 179 GLU B N 1
ATOM 3939 C CA . GLU B 1 179 ? -16.562 23.531 1.299 1 61.16 179 GLU B CA 1
ATOM 3940 C C . GLU B 1 179 ? -15.336 24.422 1.08 1 61.16 179 GLU B C 1
ATOM 3942 O O . GLU B 1 179 ? -14.875 24.578 -0.052 1 61.16 179 GLU B O 1
ATOM 3947 N N . ILE B 1 180 ? -14.867 24.906 2.121 1 62.03 180 ILE B N 1
ATOM 3948 C CA . ILE B 1 180 ? -13.672 25.734 2.055 1 62.03 180 ILE B CA 1
ATOM 3949 C C . ILE B 1 180 ? -12.492 24.922 1.535 1 62.03 180 ILE B C 1
ATOM 3951 O O . ILE B 1 180 ? -11.773 25.359 0.632 1 62.03 180 ILE B O 1
ATOM 3955 N N . LEU B 1 181 ? -12.422 23.719 2.033 1 59.31 181 LEU B N 1
ATOM 3956 C CA . LEU B 1 181 ? -11.32 22.875 1.622 1 59.31 181 LEU B CA 1
ATOM 3957 C C . LEU B 1 181 ? -11.453 22.484 0.154 1 59.31 181 LEU B C 1
ATOM 3959 O O . LEU B 1 181 ? -10.461 22.453 -0.576 1 59.31 181 LEU B O 1
ATOM 3963 N N . GLU B 1 182 ? -12.594 22.172 -0.186 1 66.19 182 GLU B N 1
ATOM 3964 C CA . GLU B 1 182 ? -12.828 21.812 -1.583 1 66.19 182 GLU B CA 1
ATOM 3965 C C . GLU B 1 182 ? -12.477 22.984 -2.51 1 66.19 182 GLU B C 1
ATOM 3967 O O . GLU B 1 182 ? -11.867 22.781 -3.564 1 66.19 182 GLU B O 1
ATOM 3972 N N . ARG B 1 183 ? -12.906 24.156 -2.125 1 70.19 183 ARG B N 1
ATOM 3973 C CA . ARG B 1 183 ? -12.602 25.328 -2.928 1 70.19 183 ARG B CA 1
ATOM 3974 C C . ARG B 1 183 ? -11.102 25.594 -2.979 1 70.19 183 ARG B C 1
ATOM 3976 O O . ARG B 1 183 ? -10.555 25.891 -4.043 1 70.19 183 ARG B O 1
ATOM 3983 N N . LEU B 1 184 ? -10.508 25.375 -1.878 1 72.94 184 LEU B N 1
ATOM 3984 C CA . LEU B 1 184 ? -9.062 25.578 -1.844 1 72.94 184 LEU B CA 1
ATOM 3985 C C . LEU B 1 184 ? -8.344 24.531 -2.688 1 72.94 184 LEU B C 1
ATOM 3987 O O . LEU B 1 184 ? -7.41 24.859 -3.43 1 72.94 184 LEU B O 1
ATOM 3991 N N . ASN B 1 185 ? -8.781 23.359 -2.582 1 67.12 185 ASN B N 1
ATOM 3992 C CA . ASN B 1 185 ? -8.188 22.297 -3.395 1 67.12 185 ASN B CA 1
ATOM 3993 C C . ASN B 1 185 ? -8.297 22.609 -4.883 1 67.12 185 ASN B C 1
ATOM 3995 O O . ASN B 1 185 ? -7.363 22.359 -5.648 1 67.12 185 ASN B O 1
ATOM 3999 N N . ASN B 1 186 ? -9.383 23.094 -5.281 1 73.62 186 ASN B N 1
ATOM 4000 C CA . ASN B 1 186 ? -9.57 23.484 -6.676 1 73.62 186 ASN B CA 1
ATOM 4001 C C . ASN B 1 186 ? -8.602 24.594 -7.082 1 73.62 186 ASN B C 1
ATOM 4003 O O . ASN B 1 186 ? -8.07 24.578 -8.195 1 73.62 186 ASN B O 1
ATOM 4007 N N . ILE B 1 187 ? -8.406 25.484 -6.199 1 78.69 187 ILE B N 1
ATOM 4008 C CA . ILE B 1 187 ? -7.48 26.578 -6.453 1 78.69 187 ILE B CA 1
ATOM 4009 C C . ILE B 1 187 ? -6.062 26.047 -6.598 1 78.69 187 ILE B C 1
ATOM 4011 O O . ILE B 1 187 ? -5.34 26.406 -7.527 1 78.69 187 ILE B O 1
ATOM 4015 N N . PHE B 1 188 ? -5.773 25.156 -5.746 1 71.94 188 PHE B N 1
ATOM 4016 C CA . PHE B 1 188 ? -4.426 24.594 -5.766 1 71.94 188 PHE B CA 1
ATOM 4017 C C . PHE B 1 188 ? -4.188 23.797 -7.039 1 71.94 188 PHE B C 1
ATOM 4019 O O . PHE B 1 188 ? -3.133 23.906 -7.668 1 71.94 188 PHE B O 1
ATOM 4026 N N . LYS B 1 189 ? -5.133 23.047 -7.352 1 73.38 189 LYS B N 1
ATOM 4027 C CA . LYS B 1 189 ? -5.043 22.297 -8.602 1 73.38 189 LYS B CA 1
ATOM 4028 C C . LYS B 1 189 ? -4.883 23.234 -9.797 1 73.38 189 LYS B C 1
ATOM 4030 O O . LYS B 1 189 ? -4.105 22.938 -10.711 1 73.38 189 LYS B O 1
ATOM 4035 N N . TYR B 1 190 ? -5.625 24.25 -9.82 1 81.44 190 TYR B N 1
ATOM 4036 C CA . TYR B 1 190 ? -5.535 25.25 -10.883 1 81.44 190 TYR B CA 1
ATOM 4037 C C . TYR B 1 190 ? -4.125 25.812 -10.977 1 81.44 190 TYR B C 1
ATOM 4039 O O . TYR B 1 190 ? -3.57 25.938 -12.07 1 81.44 190 TYR B O 1
ATOM 4047 N N . VAL B 1 191 ? -3.584 26.109 -9.891 1 81.38 191 VAL B N 1
ATOM 4048 C CA . VAL B 1 191 ? -2.24 26.688 -9.852 1 81.38 191 VAL B CA 1
ATOM 4049 C C . VAL B 1 191 ? -1.233 25.656 -10.367 1 81.38 191 VAL B C 1
ATOM 4051 O O . VAL B 1 191 ? -0.354 25.984 -11.164 1 81.38 191 VAL B O 1
ATOM 4054 N N . GLU B 1 192 ? -1.412 24.484 -9.875 1 76.56 192 GLU B N 1
ATOM 4055 C CA . GLU B 1 192 ? -0.506 23.422 -10.289 1 76.56 192 GLU B CA 1
ATOM 4056 C C . GLU B 1 192 ? -0.504 23.25 -11.805 1 76.56 192 GLU B C 1
ATOM 4058 O O . GLU B 1 192 ? 0.551 23.047 -12.406 1 76.56 192 GLU B O 1
ATOM 4063 N N . LYS B 1 193 ? -1.607 23.422 -12.289 1 79.75 193 LYS B N 1
ATOM 4064 C CA . LYS B 1 193 ? -1.778 23.188 -13.727 1 79.75 193 LYS B CA 1
ATOM 4065 C C . LYS B 1 193 ? -1.358 24.422 -14.531 1 79.75 193 LYS B C 1
ATOM 4067 O O . LYS B 1 193 ? -0.896 24.281 -15.664 1 79.75 193 LYS B O 1
ATOM 4072 N N . ASN B 1 194 ? -1.387 25.609 -13.945 1 86.12 194 ASN B N 1
ATOM 4073 C CA . ASN B 1 194 ? -1.336 26.812 -14.773 1 86.12 194 ASN B CA 1
ATOM 4074 C C . ASN B 1 194 ? -0.236 27.766 -14.32 1 86.12 194 ASN B C 1
ATOM 4076 O O . ASN B 1 194 ? -0.065 28.844 -14.898 1 86.12 194 ASN B O 1
ATOM 4080 N N . TYR B 1 195 ? 0.606 27.375 -13.391 1 85.19 195 TYR B N 1
ATOM 4081 C CA . TYR B 1 195 ? 1.498 28.328 -12.742 1 85.19 195 TYR B CA 1
ATOM 4082 C C . TYR B 1 195 ? 2.541 28.859 -13.719 1 85.19 195 TYR B C 1
ATOM 4084 O O . TYR B 1 195 ? 3.148 29.906 -13.477 1 85.19 195 TYR B O 1
ATOM 4092 N N . LYS B 1 196 ? 2.736 28.188 -14.766 1 89.12 196 LYS B N 1
ATOM 4093 C CA . LYS B 1 196 ? 3.771 28.578 -15.719 1 89.12 196 LYS B CA 1
ATOM 4094 C C . LYS B 1 196 ? 3.32 29.766 -16.547 1 89.12 196 LYS B C 1
ATOM 4096 O O . LYS B 1 196 ? 4.141 30.422 -17.203 1 89.12 196 LYS B O 1
ATOM 4101 N N . GLN B 1 197 ? 2.051 30.047 -16.641 1 89.06 197 GLN B N 1
ATOM 4102 C CA . GLN B 1 197 ? 1.478 31.156 -17.391 1 89.06 197 GLN B CA 1
ATOM 4103 C C . GLN B 1 197 ? 0.988 32.25 -16.453 1 89.06 197 GLN B C 1
ATOM 4105 O O . GLN B 1 197 ? 0.794 32.031 -15.258 1 89.06 197 GLN B O 1
ATOM 4110 N N . PRO B 1 198 ? 0.89 33.5 -17.094 1 87.94 198 PRO B N 1
ATOM 4111 C CA . PRO B 1 198 ? 0.292 34.562 -16.25 1 87.94 198 PRO B CA 1
ATOM 4112 C C . PRO B 1 198 ? -1.115 34.188 -15.781 1 87.94 198 PRO B C 1
ATOM 4114 O O . PRO B 1 198 ? -1.934 33.719 -16.578 1 87.94 198 PRO B O 1
ATOM 4117 N N . ILE B 1 199 ? -1.266 34.281 -14.453 1 88.62 199 ILE B N 1
ATOM 4118 C CA . ILE B 1 199 ? -2.576 34 -13.867 1 88.62 199 ILE B CA 1
ATOM 4119 C C . ILE B 1 199 ? -3.17 35.281 -13.312 1 88.62 199 ILE B C 1
ATOM 4121 O O . ILE B 1 199 ? -2.576 35.938 -12.438 1 88.62 199 ILE B O 1
ATOM 4125 N N . LYS B 1 200 ? -4.348 35.656 -13.867 1 88.69 200 LYS B N 1
ATOM 4126 C CA . LYS B 1 200 ? -5.078 36.781 -13.344 1 88.69 200 LYS B CA 1
ATOM 4127 C C . LYS B 1 200 ? -6.043 36.375 -12.234 1 88.69 200 LYS B C 1
ATOM 4129 O O . LYS B 1 200 ? -6.551 35.25 -12.234 1 88.69 200 LYS B O 1
ATOM 4134 N N . LEU B 1 201 ? -6.188 37.312 -11.258 1 90.25 201 LEU B N 1
ATOM 4135 C CA . LEU B 1 201 ? -7.113 37.062 -10.164 1 90.25 201 LEU B CA 1
ATOM 4136 C C . LEU B 1 201 ? -8.5 36.719 -10.695 1 90.25 201 LEU B C 1
ATOM 4138 O O . LEU B 1 201 ? -9.188 35.844 -10.133 1 90.25 201 LEU B O 1
ATOM 4142 N N . GLU B 1 202 ? -8.852 37.312 -11.82 1 90.75 202 GLU B N 1
ATOM 4143 C CA . GLU B 1 202 ? -10.148 37.062 -12.438 1 90.75 202 GLU B CA 1
ATOM 4144 C C . GLU B 1 202 ? -10.297 35.625 -12.891 1 90.75 202 GLU B C 1
ATOM 4146 O O . GLU B 1 202 ? -11.352 35.031 -12.719 1 90.75 202 GLU B O 1
ATOM 4151 N N . ASP B 1 203 ? -9.242 35.125 -13.406 1 87.56 203 ASP B N 1
ATOM 4152 C CA . ASP B 1 203 ? -9.266 33.781 -13.93 1 87.56 203 ASP B CA 1
ATOM 4153 C C . ASP B 1 203 ? -9.469 32.75 -12.812 1 87.56 203 ASP B C 1
ATOM 4155 O O . ASP B 1 203 ? -10.32 31.859 -12.922 1 87.56 203 ASP B O 1
ATOM 4159 N N . VAL B 1 204 ? -8.711 32.906 -11.766 1 86.56 204 VAL B N 1
ATOM 4160 C CA . VAL B 1 204 ? -8.766 31.922 -10.688 1 86.56 204 VAL B CA 1
ATOM 4161 C C . VAL B 1 204 ? -10.055 32.094 -9.891 1 86.56 204 VAL B C 1
ATOM 4163 O O . VAL B 1 204 ? -10.641 31.125 -9.43 1 86.56 204 VAL B O 1
ATOM 4166 N N . SER B 1 205 ? -10.492 33.312 -9.719 1 89.62 205 SER B N 1
ATOM 4167 C CA . SER B 1 205 ? -11.742 33.562 -9.008 1 89.62 205 SER B CA 1
ATOM 4168 C C . SER B 1 205 ? -12.922 32.938 -9.734 1 89.62 205 SER B C 1
ATOM 4170 O O . SER B 1 205 ? -13.797 32.344 -9.102 1 89.62 205 SER B O 1
ATOM 4172 N N . TYR B 1 206 ? -12.883 33.062 -11 1 86.25 206 TYR B N 1
ATOM 4173 C CA . TYR B 1 206 ? -13.945 32.469 -11.812 1 86.25 206 TYR B CA 1
ATOM 4174 C C . TYR B 1 206 ? -13.953 30.953 -11.711 1 86.25 206 TYR B C 1
ATOM 4176 O O . TYR B 1 206 ? -15.016 30.328 -11.664 1 86.25 206 TYR B O 1
ATOM 4184 N N . GLU B 1 207 ? -12.766 30.438 -11.617 1 79.38 207 GLU B N 1
ATOM 4185 C CA . GLU B 1 207 ? -12.625 28.984 -11.531 1 79.38 207 GLU B CA 1
ATOM 4186 C C . GLU B 1 207 ? -13.352 28.438 -10.305 1 79.38 207 GLU B C 1
ATOM 4188 O O . GLU B 1 207 ? -13.883 27.328 -10.344 1 79.38 207 GLU B O 1
ATOM 4193 N N . VAL B 1 208 ? -13.469 29.234 -9.25 1 77.69 208 VAL B N 1
ATOM 4194 C CA . VAL B 1 208 ? -14.07 28.75 -8.016 1 77.69 208 VAL B CA 1
ATOM 4195 C C . VAL B 1 208 ? -15.422 29.422 -7.797 1 77.69 208 VAL B C 1
ATOM 4197 O O . VAL B 1 208 ? -16.016 29.297 -6.727 1 77.69 208 VAL B O 1
ATOM 4200 N N . GLY B 1 209 ? -15.883 30.203 -8.805 1 85.19 209 GLY B N 1
ATOM 4201 C CA . GLY B 1 209 ? -17.203 30.812 -8.797 1 85.19 209 GLY B CA 1
ATOM 4202 C C . GLY B 1 209 ? -17.297 32.031 -7.898 1 85.19 209 GLY B C 1
ATOM 4203 O O . GLY B 1 209 ? -18.375 32.312 -7.355 1 85.19 209 GLY B O 1
ATOM 4204 N N . PHE B 1 210 ? -16.234 32.625 -7.664 1 83 210 PHE B N 1
ATOM 4205 C CA . PHE B 1 210 ? -16.203 33.781 -6.801 1 83 210 PHE B CA 1
ATOM 4206 C C . PHE B 1 210 ? -15.992 35.062 -7.613 1 83 210 PHE B C 1
ATOM 4208 O O . PHE B 1 210 ? -15.461 35.031 -8.727 1 83 210 PHE B O 1
ATOM 4215 N N . SER B 1 211 ? -16.547 36.188 -7.152 1 87.75 211 SER B N 1
ATOM 4216 C CA . SER B 1 211 ? -16.031 37.469 -7.594 1 87.75 211 SER B CA 1
ATOM 4217 C C . SER B 1 211 ? -14.586 37.688 -7.141 1 87.75 211 SER B C 1
ATOM 4219 O O . SER B 1 211 ? -14.125 37 -6.211 1 87.75 211 SER B O 1
ATOM 4221 N N . VAL B 1 212 ? -13.906 38.531 -7.816 1 90.5 212 VAL B N 1
ATOM 4222 C CA . VAL B 1 212 ? -12.516 38.812 -7.473 1 90.5 212 VAL B CA 1
ATOM 4223 C C . VAL B 1 212 ? -12.422 39.281 -6.02 1 90.5 212 VAL B C 1
ATOM 4225 O O . VAL B 1 212 ? -11.516 38.875 -5.289 1 90.5 212 VAL B O 1
ATOM 4228 N N . TYR B 1 213 ? -13.391 40.094 -5.648 1 86.75 213 TYR B N 1
ATOM 4229 C CA . TYR B 1 213 ? -13.414 40.594 -4.281 1 86.75 213 TYR B CA 1
ATOM 4230 C C . TYR B 1 213 ? -13.562 39.469 -3.279 1 86.75 213 TYR B C 1
ATOM 4232 O O . TYR B 1 213 ? -12.758 39.344 -2.348 1 86.75 213 TYR B O 1
ATOM 4240 N N . TYR B 1 214 ? -14.516 38.656 -3.461 1 85.44 214 TYR B N 1
ATOM 4241 C CA . TYR B 1 214 ? -14.781 37.531 -2.547 1 85.44 214 TYR B CA 1
ATOM 4242 C C . TYR B 1 214 ? -13.625 36.531 -2.549 1 85.44 214 TYR B C 1
ATOM 4244 O O . TYR B 1 214 ? -13.258 36 -1.501 1 85.44 214 TYR B O 1
ATOM 4252 N N . PHE B 1 215 ? -13.078 36.375 -3.699 1 89.19 215 PHE B N 1
ATOM 4253 C CA . PHE B 1 215 ? -11.953 35.469 -3.816 1 89.19 215 PHE B CA 1
ATOM 4254 C C . PHE B 1 215 ? -10.773 35.938 -2.971 1 89.19 215 PHE B C 1
ATOM 4256 O O . PHE B 1 215 ? -10.195 35.156 -2.211 1 89.19 215 PHE B O 1
ATOM 4263 N N . THR B 1 216 ? -10.43 37.156 -3.158 1 85.44 216 THR B N 1
ATOM 4264 C CA . THR B 1 216 ? -9.281 37.719 -2.449 1 85.44 216 THR B CA 1
ATOM 4265 C C . THR B 1 216 ? -9.469 37.594 -0.939 1 85.44 216 THR B C 1
ATOM 4267 O O . THR B 1 216 ? -8.547 37.219 -0.221 1 85.44 216 THR B O 1
ATOM 4270 N N . LYS B 1 217 ? -10.664 37.844 -0.433 1 80.69 217 LYS B N 1
ATOM 4271 C CA . LYS B 1 217 ? -10.961 37.75 0.994 1 80.69 217 LYS B CA 1
ATOM 4272 C C . LYS B 1 217 ? -10.953 36.312 1.466 1 80.69 217 LYS B C 1
ATOM 4274 O O . LYS B 1 217 ? -10.359 36 2.5 1 80.69 217 LYS B O 1
ATOM 4279 N N . PHE B 1 218 ? -11.586 35.5 0.699 1 78.38 218 PHE B N 1
ATOM 4280 C CA . PHE B 1 218 ? -11.688 34.094 0.985 1 78.38 218 PHE B CA 1
ATOM 4281 C C . PHE B 1 218 ? -10.297 33.438 1.088 1 78.38 218 PHE B C 1
ATOM 4283 O O . PHE B 1 218 ? -10.008 32.75 2.053 1 78.38 218 PHE B O 1
ATOM 4290 N N . PHE B 1 219 ? -9.492 33.719 -0.014 1 80.56 219 PHE B N 1
ATOM 4291 C CA . PHE B 1 219 ? -8.18 33.094 -0.094 1 80.56 219 PHE B CA 1
ATOM 4292 C C . PHE B 1 219 ? -7.289 33.562 1.054 1 80.56 219 PHE B C 1
ATOM 4294 O O . PHE B 1 219 ? -6.672 32.719 1.731 1 80.56 219 PHE B O 1
ATOM 4301 N N . LYS B 1 220 ? -7.27 34.844 1.314 1 75.81 220 LYS B N 1
ATOM 4302 C CA . LYS B 1 220 ? -6.434 35.375 2.381 1 75.81 220 LYS B CA 1
ATOM 4303 C C . LYS B 1 220 ? -6.895 34.875 3.748 1 75.81 220 LYS B C 1
ATOM 4305 O O . LYS B 1 220 ? -6.074 34.5 4.586 1 75.81 220 LYS B O 1
ATOM 4310 N N . LYS B 1 221 ? -8.188 34.844 3.883 1 67.94 221 LYS B N 1
ATOM 4311 C CA . LYS B 1 221 ? -8.766 34.375 5.145 1 67.94 221 LYS B CA 1
ATOM 4312 C C . LYS B 1 221 ? -8.367 32.938 5.441 1 67.94 221 LYS B C 1
ATOM 4314 O O . LYS B 1 221 ? -8.078 32.594 6.586 1 67.94 221 LYS B O 1
ATOM 4319 N N . ASN B 1 222 ? -8.281 32.219 4.371 1 64.94 222 ASN B N 1
ATOM 4320 C CA . ASN B 1 222 ? -8.156 30.781 4.582 1 64.94 222 ASN B CA 1
ATOM 4321 C C . ASN B 1 222 ? -6.711 30.312 4.414 1 64.94 222 ASN B C 1
ATOM 4323 O O . ASN B 1 222 ? -6.371 29.188 4.789 1 64.94 222 ASN B O 1
ATOM 4327 N N . THR B 1 223 ? -5.883 31.156 3.734 1 64.94 223 THR B N 1
ATOM 4328 C CA . THR B 1 223 ? -4.508 30.734 3.51 1 64.94 223 THR B CA 1
ATOM 4329 C C . THR B 1 223 ? -3.531 31.641 4.246 1 64.94 223 THR B C 1
ATOM 4331 O O . THR B 1 223 ? -2.357 31.297 4.41 1 64.94 223 THR B O 1
ATOM 4334 N N . GLY B 1 224 ? -3.998 32.781 4.668 1 62.25 224 GLY B N 1
ATOM 4335 C CA . GLY B 1 224 ? -3.174 33.719 5.398 1 62.25 224 GLY B CA 1
ATOM 4336 C C . GLY B 1 224 ? -2.355 34.625 4.496 1 62.25 224 GLY B C 1
ATOM 4337 O O . GLY B 1 224 ? -1.624 35.5 4.973 1 62.25 224 GLY B O 1
ATOM 4338 N N . LYS B 1 225 ? -2.447 34.406 3.217 1 68.44 225 LYS B N 1
ATOM 4339 C CA . LYS B 1 225 ? -1.703 35.219 2.271 1 68.44 225 LYS B CA 1
ATOM 4340 C C . LYS B 1 225 ? -2.535 35.531 1.027 1 68.44 225 LYS B C 1
ATOM 4342 O O . LYS B 1 225 ? -3.582 34.906 0.812 1 68.44 225 LYS B O 1
ATOM 4347 N N . THR B 1 226 ? -2.1 36.562 0.293 1 82.06 226 THR B N 1
ATOM 4348 C CA . THR B 1 226 ? -2.771 36.875 -0.965 1 82.06 226 THR B CA 1
ATOM 4349 C C . THR B 1 226 ? -2.488 35.781 -2.006 1 82.06 226 THR B C 1
ATOM 4351 O O . THR B 1 226 ? -1.496 35.062 -1.904 1 82.06 226 THR B O 1
ATOM 4354 N N . PHE B 1 227 ? -3.369 35.656 -2.93 1 85.88 227 PHE B N 1
ATOM 4355 C CA . PHE B 1 227 ? -3.188 34.688 -3.992 1 85.88 227 PHE B CA 1
ATOM 4356 C C . PHE B 1 227 ? -1.883 34.938 -4.738 1 85.88 227 PHE B C 1
ATOM 4358 O O . PHE B 1 227 ? -1.153 34 -5.051 1 85.88 227 PHE B O 1
ATOM 4365 N N . ILE B 1 228 ? -1.563 36.188 -4.949 1 86.69 228 ILE B N 1
ATOM 4366 C CA . ILE B 1 228 ? -0.363 36.5 -5.703 1 86.69 228 ILE B CA 1
ATOM 4367 C C . ILE B 1 228 ? 0.876 36.062 -4.93 1 86.69 228 ILE B C 1
ATOM 4369 O O . ILE B 1 228 ? 1.81 35.5 -5.508 1 86.69 228 ILE B O 1
ATOM 4373 N N . THR B 1 229 ? 0.865 36.312 -3.623 1 82.12 229 THR B N 1
ATOM 4374 C CA . THR B 1 229 ? 1.971 35.844 -2.789 1 82.12 229 THR B CA 1
ATOM 4375 C C . THR B 1 229 ? 2.1 34.312 -2.844 1 82.12 229 THR B C 1
ATOM 4377 O O . THR B 1 229 ? 3.199 33.781 -3.01 1 82.12 229 THR B O 1
ATOM 4380 N N . PHE B 1 230 ? 0.941 33.688 -2.764 1 81.31 230 PHE B N 1
ATOM 4381 C CA . PHE B 1 230 ? 0.904 32.25 -2.828 1 81.31 230 PHE B CA 1
ATOM 4382 C C . PHE B 1 230 ? 1.459 31.734 -4.156 1 81.31 230 PHE B C 1
ATOM 4384 O O . PHE B 1 230 ? 2.297 30.844 -4.188 1 81.31 230 PHE B O 1
ATOM 4391 N N . LEU B 1 231 ? 1.01 32.312 -5.227 1 85.12 231 LEU B N 1
ATOM 4392 C CA . LEU B 1 231 ? 1.432 31.938 -6.574 1 85.12 231 LEU B CA 1
ATOM 4393 C C . LEU B 1 231 ? 2.938 32.125 -6.742 1 85.12 231 LEU B C 1
ATOM 4395 O O . LEU B 1 231 ? 3.617 31.234 -7.258 1 85.12 231 LEU B O 1
ATOM 4399 N N . ASN B 1 232 ? 3.453 33.125 -6.254 1 84.5 232 ASN B N 1
ATOM 4400 C CA . ASN B 1 232 ? 4.879 33.406 -6.371 1 84.5 232 ASN B CA 1
ATOM 4401 C C . ASN B 1 232 ? 5.711 32.438 -5.559 1 84.5 232 ASN B C 1
ATOM 4403 O O . ASN B 1 232 ? 6.777 31.984 -6.004 1 84.5 232 ASN B O 1
ATOM 4407 N N . GLU B 1 233 ? 5.199 32.156 -4.414 1 79.56 233 GLU B N 1
ATOM 4408 C CA . GLU B 1 233 ? 5.906 31.172 -3.59 1 79.56 233 GLU B CA 1
ATOM 4409 C C . GLU B 1 233 ? 5.926 29.797 -4.254 1 79.56 233 GLU B C 1
ATOM 4411 O O . GLU B 1 233 ? 6.938 29.094 -4.203 1 79.56 233 GLU B O 1
ATOM 4416 N N . TYR B 1 234 ? 4.812 29.438 -4.797 1 78.25 234 TYR B N 1
ATOM 4417 C CA . TYR B 1 234 ? 4.73 28.188 -5.535 1 78.25 234 TYR B CA 1
ATOM 4418 C C . TYR B 1 234 ? 5.742 28.156 -6.672 1 78.25 234 TYR B C 1
ATOM 4420 O O . TYR B 1 234 ? 6.488 27.188 -6.824 1 78.25 234 TYR B O 1
ATOM 4428 N N . ARG B 1 235 ? 5.785 29.219 -7.406 1 82.75 235 ARG B N 1
ATOM 4429 C CA . ARG B 1 235 ? 6.711 29.344 -8.531 1 82.75 235 ARG B CA 1
ATOM 4430 C C . ARG B 1 235 ? 8.156 29.312 -8.055 1 82.75 235 ARG B C 1
ATOM 4432 O O . ARG B 1 235 ? 9.023 28.734 -8.703 1 82.75 235 ARG B O 1
ATOM 4439 N N . LEU B 1 236 ? 8.359 29.906 -6.922 1 81.44 236 LEU B N 1
ATOM 4440 C CA . LEU B 1 236 ? 9.703 29.938 -6.355 1 81.44 236 LEU B CA 1
ATOM 4441 C C . LEU B 1 236 ? 10.188 28.531 -5.996 1 81.44 236 LEU B C 1
ATOM 4443 O O . LEU B 1 236 ? 11.352 28.203 -6.223 1 81.44 236 LEU B O 1
ATOM 4447 N N . GLU B 1 237 ? 9.32 27.828 -5.457 1 73 237 GLU B N 1
ATOM 4448 C CA . GLU B 1 237 ? 9.68 26.453 -5.105 1 73 237 GLU B CA 1
ATOM 4449 C C . GLU B 1 237 ? 10.031 25.641 -6.344 1 73 237 GLU B C 1
ATOM 4451 O O . GLU B 1 237 ? 11 24.875 -6.336 1 73 237 GLU B O 1
ATOM 4456 N N . LYS B 1 238 ? 9.289 25.797 -7.34 1 76.19 238 LYS B N 1
ATOM 4457 C CA . LYS B 1 238 ? 9.586 25.156 -8.609 1 76.19 238 LYS B CA 1
ATOM 4458 C C . LYS B 1 238 ? 10.93 25.609 -9.164 1 76.19 238 LYS B C 1
ATOM 4460 O O . LYS B 1 238 ? 11.703 24.812 -9.688 1 76.19 238 LYS B O 1
ATOM 4465 N N . ALA B 1 239 ? 11.188 26.828 -8.961 1 81.12 239 ALA B N 1
ATOM 4466 C CA . ALA B 1 239 ? 12.438 27.406 -9.445 1 81.12 239 ALA B CA 1
ATOM 4467 C C . ALA B 1 239 ? 13.641 26.812 -8.719 1 81.12 239 ALA B C 1
ATOM 4469 O O . ALA B 1 239 ? 14.648 26.484 -9.344 1 81.12 239 ALA B O 1
ATOM 4470 N N . LYS B 1 240 ? 13.43 26.703 -7.48 1 73.44 240 LYS B N 1
ATOM 4471 C CA . LYS B 1 240 ? 14.508 26.125 -6.691 1 73.44 240 LYS B CA 1
ATOM 4472 C C . LYS B 1 240 ? 14.859 24.719 -7.191 1 73.44 240 LYS B C 1
ATOM 4474 O O . LYS B 1 240 ? 16.031 24.391 -7.352 1 73.44 240 LYS B O 1
ATOM 4479 N N . TRP B 1 241 ? 13.844 24.031 -7.402 1 67.31 241 TRP B N 1
ATOM 4480 C CA . TRP B 1 241 ? 14.023 22.656 -7.867 1 67.31 241 TRP B CA 1
ATOM 4481 C C . TRP B 1 241 ? 14.719 22.625 -9.219 1 67.31 241 TRP B C 1
ATOM 4483 O O . TRP B 1 241 ? 15.664 21.859 -9.422 1 67.31 241 TRP B O 1
ATOM 4493 N N . ILE B 1 242 ? 14.305 23.5 -10.062 1 75 242 ILE B N 1
ATOM 4494 C CA . ILE B 1 242 ? 14.867 23.547 -11.406 1 75 242 ILE B CA 1
ATOM 4495 C C . ILE B 1 242 ? 16.312 24.031 -11.344 1 75 242 ILE B C 1
ATOM 4497 O O . ILE B 1 242 ? 17.188 23.484 -12.031 1 75 242 ILE B O 1
ATOM 4501 N N . LEU B 1 243 ? 16.562 24.922 -10.484 1 77.56 243 LEU B N 1
ATOM 4502 C CA . LEU B 1 243 ? 17.906 25.484 -10.32 1 77.56 243 LEU B CA 1
ATOM 4503 C C . LEU B 1 243 ? 18.891 24.406 -9.859 1 77.56 243 LEU B C 1
ATOM 4505 O O . LEU B 1 243 ? 20.047 24.406 -10.273 1 77.56 243 LEU B O 1
ATOM 4509 N N . LEU B 1 244 ? 18.375 23.5 -9.086 1 66.81 244 LEU B N 1
ATOM 4510 C CA . LEU B 1 244 ? 19.234 22.5 -8.469 1 66.81 244 LEU B CA 1
ATOM 4511 C C . LEU B 1 244 ? 19.438 21.312 -9.391 1 66.81 244 LEU B C 1
ATOM 4513 O O . LEU B 1 244 ? 20.438 20.609 -9.297 1 66.81 244 LEU B O 1
ATOM 4517 N N . ASN B 1 245 ? 18.547 21.172 -10.32 1 62.44 245 ASN B N 1
ATOM 4518 C CA . ASN B 1 245 ? 18.547 19.906 -11.047 1 62.44 245 ASN B CA 1
ATOM 4519 C C . ASN B 1 245 ? 18.812 20.125 -12.539 1 62.44 245 ASN B C 1
ATOM 4521 O O . ASN B 1 245 ? 19.016 19.156 -13.281 1 62.44 245 ASN B O 1
ATOM 4525 N N . ASN B 1 246 ? 18.75 21.375 -12.922 1 69.56 246 ASN B N 1
ATOM 4526 C CA . ASN B 1 246 ? 18.922 21.688 -14.336 1 69.56 246 ASN B CA 1
ATOM 4527 C C . ASN B 1 246 ? 19.953 22.781 -14.539 1 69.56 246 ASN B C 1
ATOM 4529 O O . ASN B 1 246 ? 20.234 23.562 -13.625 1 69.56 246 ASN B O 1
ATOM 4533 N N . ASN B 1 247 ? 20.672 22.641 -15.695 1 79.31 247 ASN B N 1
ATOM 4534 C CA . ASN B 1 247 ? 21.516 23.75 -16.141 1 79.31 247 ASN B CA 1
ATOM 4535 C C . ASN B 1 247 ? 20.734 24.734 -17 1 79.31 247 ASN B C 1
ATOM 4537 O O . ASN B 1 247 ? 20.656 24.547 -18.219 1 79.31 247 ASN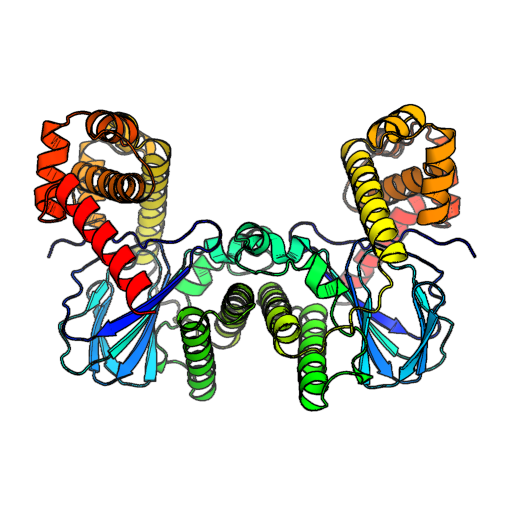 B O 1
ATOM 4541 N N . ILE B 1 248 ? 20.109 25.703 -16.391 1 82.38 248 ILE B N 1
ATOM 4542 C CA . ILE B 1 248 ? 19.219 26.641 -17.078 1 82.38 248 ILE B CA 1
ATOM 4543 C C . ILE B 1 248 ? 19.609 28.078 -16.719 1 82.38 248 ILE B C 1
ATOM 4545 O O . ILE B 1 248 ? 20.047 28.344 -15.594 1 82.38 248 ILE B O 1
ATOM 4549 N N . SER B 1 249 ? 19.562 28.891 -17.781 1 87.62 249 SER B N 1
ATOM 4550 C CA . SER B 1 249 ? 19.781 30.297 -17.484 1 87.62 249 SER B CA 1
ATOM 4551 C C . SER B 1 249 ? 18.656 30.875 -16.625 1 87.62 249 SER B C 1
ATOM 4553 O O . SER B 1 249 ? 17.531 30.375 -16.656 1 87.62 249 SER B O 1
ATOM 4555 N N . ILE B 1 250 ? 18.938 31.891 -15.883 1 88.19 250 ILE B N 1
ATOM 4556 C CA . ILE B 1 250 ? 17.953 32.5 -15 1 88.19 250 ILE B CA 1
ATOM 4557 C C . ILE B 1 250 ? 16.797 33.062 -15.836 1 88.19 250 ILE B C 1
ATOM 4559 O O . ILE B 1 250 ? 15.633 32.969 -15.438 1 88.19 250 ILE B O 1
ATOM 4563 N N . VAL B 1 251 ? 17.141 33.562 -16.984 1 89 251 VAL B N 1
ATOM 4564 C CA . VAL B 1 251 ? 16.125 34.125 -17.859 1 89 251 VAL B CA 1
ATOM 4565 C C . VAL B 1 251 ? 15.156 33.031 -18.297 1 89 251 VAL B C 1
ATOM 4567 O O . VAL B 1 251 ? 13.938 33.219 -18.25 1 89 251 VAL B O 1
ATOM 4570 N N . ASP B 1 252 ? 15.672 31.969 -18.656 1 90.94 252 ASP B N 1
ATOM 4571 C CA . ASP B 1 252 ? 14.852 30.828 -19.078 1 90.94 252 ASP B CA 1
ATOM 4572 C C . ASP B 1 252 ? 14.055 30.266 -17.906 1 90.94 252 ASP B C 1
ATOM 4574 O O . ASP B 1 252 ? 12.898 29.859 -18.078 1 90.94 252 ASP B O 1
ATOM 4578 N N . LEU B 1 253 ? 14.734 30.203 -16.781 1 90.25 253 LEU B N 1
ATOM 4579 C CA . LEU B 1 253 ? 14.094 29.703 -15.57 1 90.25 253 LEU B CA 1
ATOM 4580 C C . LEU B 1 253 ? 12.875 30.547 -15.219 1 90.25 253 LEU B C 1
ATOM 4582 O O . LEU B 1 253 ? 11.805 30 -14.922 1 90.25 253 LEU B O 1
ATOM 4586 N N . VAL B 1 254 ? 13.031 31.828 -15.297 1 91.75 254 VAL B N 1
ATOM 4587 C CA . VAL B 1 254 ? 11.977 32.75 -14.938 1 91.75 254 VAL B CA 1
ATOM 4588 C C . VAL B 1 254 ? 10.773 32.562 -15.859 1 91.75 254 VAL B C 1
ATOM 4590 O O . VAL B 1 254 ? 9.625 32.562 -15.406 1 91.75 254 VAL B O 1
ATOM 4593 N N . GLU B 1 255 ? 11.07 32.344 -17.078 1 88.94 255 GLU B N 1
ATOM 4594 C CA . GLU B 1 255 ? 10.016 32.094 -18.047 1 88.94 255 GLU B CA 1
ATOM 4595 C C . GLU B 1 255 ? 9.352 30.75 -17.812 1 88.94 255 GLU B C 1
ATOM 4597 O O . GLU B 1 255 ? 8.125 30.625 -17.891 1 88.94 255 GLU B O 1
ATOM 4602 N N . GLU B 1 256 ? 10.109 29.812 -17.453 1 88.19 256 GLU B N 1
ATOM 4603 C CA . GLU B 1 256 ? 9.641 28.453 -17.281 1 88.19 256 GLU B CA 1
ATOM 4604 C C . GLU B 1 256 ? 8.711 28.328 -16.094 1 88.19 256 GLU B C 1
ATOM 4606 O O . GLU B 1 256 ? 7.738 27.562 -16.125 1 88.19 256 GLU B O 1
ATOM 4611 N N . VAL B 1 257 ? 9.016 29.156 -15.156 1 87.5 257 VAL B N 1
ATOM 4612 C CA . VAL B 1 257 ? 8.242 29 -13.93 1 87.5 257 VAL B CA 1
ATOM 4613 C C . VAL B 1 257 ? 7.125 30.031 -13.891 1 87.5 257 VAL B C 1
ATOM 4615 O O . VAL B 1 257 ? 6.309 30.031 -12.961 1 87.5 257 VAL B O 1
ATOM 4618 N N . GLY B 1 258 ? 7.098 31.031 -14.781 1 90.06 258 GLY B N 1
ATOM 4619 C CA . GLY B 1 258 ? 5.934 31.875 -14.977 1 90.06 258 GLY B CA 1
ATOM 4620 C C . GLY B 1 258 ? 6.02 33.188 -14.219 1 90.06 258 GLY B C 1
ATOM 4621 O O . GLY B 1 258 ? 5.004 33.844 -14 1 90.06 258 GLY B O 1
ATOM 4622 N N . PHE B 1 259 ? 7.09 33.656 -13.711 1 88.56 259 PHE B N 1
ATOM 4623 C CA . PHE B 1 259 ? 7.211 34.938 -13.023 1 88.56 259 PHE B CA 1
ATOM 4624 C C . PHE B 1 259 ? 7.008 36.094 -14 1 88.56 259 PHE B C 1
ATOM 4626 O O . PHE B 1 259 ? 6.488 37.125 -13.617 1 88.56 259 PHE B O 1
ATOM 4633 N N . GLY B 1 260 ? 7.312 35.969 -15.156 1 78.81 260 GLY B N 1
ATOM 4634 C CA . GLY B 1 260 ? 7.129 36.969 -16.188 1 78.81 260 GLY B CA 1
ATOM 4635 C C . GLY B 1 260 ? 8.156 38.094 -16.141 1 78.81 260 GLY B C 1
ATOM 4636 O O . GLY B 1 260 ? 8.336 38.812 -17.109 1 78.81 260 GLY B O 1
ATOM 4637 N N . SER B 1 261 ? 8.727 38.344 -15.047 1 87.19 261 SER B N 1
ATOM 4638 C CA . SER B 1 261 ? 9.719 39.406 -14.898 1 87.19 261 SER B CA 1
ATOM 4639 C C . SER B 1 261 ? 10.914 38.906 -14.078 1 87.19 261 SER B C 1
ATOM 4641 O O . SER B 1 261 ? 10.758 38.469 -12.945 1 87.19 261 SER B O 1
ATOM 4643 N N . THR B 1 262 ? 12.141 39.125 -14.734 1 89.25 262 THR B N 1
ATOM 4644 C CA . THR B 1 262 ? 13.367 38.75 -14.039 1 89.25 262 THR B CA 1
ATOM 4645 C C . THR B 1 262 ? 13.57 39.625 -12.797 1 89.25 262 THR B C 1
ATOM 4647 O O . THR B 1 262 ? 14.031 39.125 -11.766 1 89.25 262 THR B O 1
ATOM 4650 N N . LYS B 1 263 ? 13.141 40.781 -12.984 1 90.12 263 LYS B N 1
ATOM 4651 C CA . LYS B 1 263 ? 13.266 41.719 -11.859 1 90.12 263 LYS B CA 1
ATOM 4652 C C . LYS B 1 263 ? 12.422 41.25 -10.672 1 90.12 263 LYS B C 1
ATOM 4654 O O . LYS B 1 263 ? 12.914 41.188 -9.539 1 90.12 263 LYS B O 1
ATOM 4659 N N . THR B 1 264 ? 11.258 40.906 -10.922 1 87.06 264 THR B N 1
ATOM 4660 C CA . THR B 1 264 ? 10.352 40.438 -9.883 1 87.06 264 THR B CA 1
ATOM 4661 C C . THR B 1 264 ? 10.859 39.125 -9.273 1 87.06 264 THR B C 1
ATOM 4663 O O . THR B 1 264 ? 10.805 38.938 -8.062 1 87.06 264 THR B O 1
ATOM 4666 N N . PHE B 1 265 ? 11.383 38.344 -10.117 1 92.31 265 PHE B N 1
ATOM 4667 C CA . PHE B 1 265 ? 11.906 37.062 -9.672 1 92.31 265 PHE B CA 1
ATOM 4668 C C . PHE B 1 265 ? 13.055 37.25 -8.688 1 92.31 265 PHE B C 1
ATOM 4670 O O . PHE B 1 265 ? 13.047 36.688 -7.594 1 92.31 265 PHE B O 1
ATOM 4677 N N . TYR B 1 266 ? 13.945 38.062 -9.055 1 89.06 266 TYR B N 1
ATOM 4678 C CA . TYR B 1 266 ? 15.109 38.312 -8.195 1 89.06 266 TYR B CA 1
ATOM 4679 C C . TYR B 1 266 ? 14.688 38.906 -6.855 1 89.06 266 TYR B C 1
ATOM 4681 O O . TYR B 1 266 ? 15.188 38.5 -5.809 1 89.06 266 TYR B O 1
ATOM 4689 N N . ARG B 1 267 ? 13.758 39.781 -6.941 1 88.06 267 ARG B N 1
ATOM 4690 C CA . ARG B 1 267 ? 13.281 40.438 -5.727 1 88.06 267 ARG B CA 1
ATOM 4691 C C . ARG B 1 267 ? 12.609 39.438 -4.793 1 88.06 267 ARG B C 1
ATOM 4693 O O . ARG B 1 267 ? 12.945 39.344 -3.613 1 88.06 267 ARG B O 1
ATOM 4700 N N . VAL B 1 268 ? 11.742 38.688 -5.328 1 85.19 268 VAL B N 1
ATOM 4701 C CA . VAL B 1 268 ? 10.984 37.719 -4.535 1 85.19 268 VAL B CA 1
ATOM 4702 C C . VAL B 1 268 ? 11.914 36.625 -4.008 1 85.19 268 VAL B C 1
ATOM 4704 O O . VAL B 1 268 ? 11.797 36.188 -2.857 1 85.19 268 VAL B O 1
ATOM 4707 N N . PHE B 1 269 ? 12.828 36.156 -4.824 1 87.31 269 PHE B N 1
ATOM 4708 C CA . PHE B 1 269 ? 13.773 35.094 -4.434 1 87.31 269 PHE B CA 1
ATOM 4709 C C . PHE B 1 269 ? 14.633 35.562 -3.262 1 87.31 269 PHE B C 1
ATOM 4711 O O . PHE B 1 269 ? 14.766 34.875 -2.262 1 87.31 269 PHE B O 1
ATOM 4718 N N . LYS B 1 270 ? 15.047 36.781 -3.371 1 83.81 270 LYS B N 1
ATOM 4719 C CA . LYS B 1 270 ? 15.883 37.344 -2.314 1 83.81 270 LYS B CA 1
ATOM 4720 C C . LYS B 1 270 ? 15.086 37.562 -1.03 1 83.81 270 LYS B C 1
ATOM 4722 O O . LYS B 1 270 ? 15.57 37.25 0.064 1 83.81 270 LYS B O 1
ATOM 4727 N N . GLU B 1 271 ? 14 38.062 -1.192 1 80.88 271 GLU B N 1
ATOM 4728 C CA . GLU B 1 271 ? 13.133 38.312 -0.048 1 80.88 271 GLU B CA 1
ATOM 4729 C C . GLU B 1 271 ? 12.781 37.031 0.688 1 80.88 271 GLU B C 1
ATOM 4731 O O . GLU B 1 271 ? 12.797 36.969 1.92 1 80.88 271 GLU B O 1
ATOM 4736 N N . LYS B 1 272 ? 12.594 36 -0.044 1 74.12 272 LYS B N 1
ATOM 4737 C CA . LYS B 1 272 ? 12.07 34.781 0.55 1 74.12 272 LYS B CA 1
ATOM 4738 C C . LYS B 1 272 ? 13.211 33.812 0.948 1 74.12 272 LYS B C 1
ATOM 4740 O O . LYS B 1 272 ? 13.117 33.125 1.958 1 74.12 272 LYS B O 1
ATOM 4745 N N . ILE B 1 273 ? 14.305 33.75 0.166 1 70.5 273 ILE B N 1
ATOM 4746 C CA . ILE B 1 273 ? 15.367 32.75 0.376 1 70.5 273 ILE B CA 1
ATOM 4747 C C . ILE B 1 273 ? 16.547 33.438 1.076 1 70.5 273 ILE B C 1
ATOM 4749 O O . ILE B 1 273 ? 17.344 32.75 1.74 1 70.5 273 ILE B O 1
ATOM 4753 N N . GLY B 1 274 ? 16.609 34.719 0.912 1 75.06 274 GLY B N 1
ATOM 4754 C CA . GLY B 1 274 ? 17.641 35.5 1.595 1 75.06 274 GLY B CA 1
ATOM 4755 C C . GLY B 1 274 ? 18.906 35.656 0.77 1 75.06 274 GLY B C 1
ATOM 4756 O O . GLY B 1 274 ? 19.781 36.469 1.118 1 75.06 274 GLY B O 1
ATOM 4757 N N . VAL B 1 275 ? 19.031 34.844 -0.259 1 77.62 275 VAL B N 1
ATOM 4758 C CA . VAL B 1 275 ? 20.188 34.969 -1.147 1 77.62 275 VAL B CA 1
ATOM 4759 C C . VAL B 1 275 ? 19.703 35 -2.6 1 77.62 275 VAL B C 1
ATOM 4761 O O . VAL B 1 275 ? 18.547 34.719 -2.889 1 77.62 275 VAL B O 1
ATOM 4764 N N . SER B 1 276 ? 20.688 35.375 -3.48 1 85.81 276 SER B N 1
ATOM 4765 C CA . SER B 1 276 ? 20.344 35.375 -4.902 1 85.81 276 SER B CA 1
ATOM 4766 C C . SER B 1 276 ? 20.266 33.969 -5.457 1 85.81 276 SER B C 1
ATOM 4768 O O . SER B 1 276 ? 20.812 33.031 -4.871 1 85.81 276 SER B O 1
ATOM 4770 N N . PRO B 1 277 ? 19.5 33.781 -6.57 1 84.69 277 PRO B N 1
ATOM 4771 C CA . PRO B 1 277 ? 19.391 32.469 -7.176 1 84.69 277 PRO B CA 1
ATOM 4772 C C . PRO B 1 277 ? 20.734 31.812 -7.465 1 84.69 277 PRO B C 1
ATOM 4774 O O . PRO B 1 277 ? 20.938 30.625 -7.223 1 84.69 277 PRO B O 1
ATOM 4777 N N . LEU B 1 278 ? 21.656 32.562 -7.941 1 81.56 278 LEU B N 1
ATOM 4778 C CA . LEU B 1 278 ? 22.969 32.062 -8.273 1 81.56 278 LEU B CA 1
ATOM 4779 C C . LEU B 1 278 ? 23.734 31.641 -7.016 1 81.56 278 LEU B C 1
ATOM 4781 O O . LEU B 1 278 ? 24.406 30.609 -6.996 1 81.56 278 LEU B O 1
ATOM 4785 N N . GLU B 1 279 ? 23.578 32.406 -5.992 1 80.44 279 GLU B N 1
ATOM 4786 C CA . GLU B 1 279 ? 24.203 32.094 -4.715 1 80.44 279 GLU B CA 1
ATOM 4787 C C . GLU B 1 279 ? 23.594 30.828 -4.105 1 80.44 279 GLU B C 1
ATOM 4789 O O . GLU B 1 279 ? 24.297 30 -3.535 1 80.44 279 GLU B O 1
ATOM 4794 N N . PHE B 1 280 ? 22.312 30.797 -4.176 1 79.25 280 PHE B N 1
ATOM 4795 C CA . PHE B 1 280 ? 21.594 29.625 -3.699 1 79.25 280 PHE B CA 1
ATOM 4796 C C . PHE B 1 280 ? 22.109 28.359 -4.367 1 79.25 280 PHE B C 1
ATOM 4798 O O . PHE B 1 280 ? 22.391 27.359 -3.691 1 79.25 280 PHE B O 1
ATOM 4805 N N . LYS B 1 281 ? 22.219 28.359 -5.656 1 76.75 281 LYS B N 1
ATOM 4806 C CA . LYS B 1 281 ? 22.719 27.219 -6.434 1 76.75 281 LYS B CA 1
ATOM 4807 C C . LYS B 1 281 ? 24.141 26.859 -6.016 1 76.75 281 LYS B C 1
ATOM 4809 O O . LYS B 1 281 ? 24.469 25.688 -5.863 1 76.75 281 LYS B O 1
ATOM 4814 N N . LYS B 1 282 ? 24.969 27.781 -5.797 1 74.44 282 LYS B N 1
ATOM 4815 C CA . LYS B 1 282 ? 26.359 27.578 -5.398 1 74.44 282 LYS B CA 1
ATOM 4816 C C . LYS B 1 282 ? 26.438 26.938 -4.02 1 74.44 282 LYS B C 1
ATOM 4818 O O . LYS B 1 282 ? 27.219 26.016 -3.811 1 74.44 282 LYS B O 1
ATOM 4823 N N . ARG B 1 283 ? 25.656 27.406 -3.176 1 66.81 283 ARG B N 1
ATOM 4824 C CA . ARG B 1 283 ? 25.656 26.891 -1.809 1 66.81 283 ARG B CA 1
ATOM 4825 C C . ARG B 1 283 ? 25.188 25.438 -1.771 1 66.81 283 ARG B C 1
ATOM 4827 O O . ARG B 1 283 ? 25.734 24.625 -1.021 1 66.81 283 ARG B O 1
ATOM 4834 N N . TYR B 1 284 ? 24.203 25.203 -2.461 1 60.97 284 TYR B N 1
ATOM 4835 C CA . TYR B 1 284 ? 23.656 23.844 -2.486 1 60.97 284 TYR B CA 1
ATOM 4836 C C . TYR B 1 284 ? 24.641 22.875 -3.123 1 60.97 284 TYR B C 1
ATOM 4838 O O . TYR B 1 284 ? 24.828 21.75 -2.643 1 60.97 284 TYR B O 1
ATOM 4846 N N . ASN B 1 285 ? 25.219 23.297 -4.219 1 59.97 285 ASN B N 1
ATOM 4847 C CA . ASN B 1 285 ? 26.234 22.484 -4.875 1 59.97 285 ASN B CA 1
ATOM 4848 C C . ASN B 1 285 ? 27.453 22.266 -3.977 1 59.97 285 ASN B C 1
ATOM 4850 O O . ASN B 1 285 ? 28.062 21.188 -4.008 1 59.97 285 ASN B O 1
ATOM 4854 N N . SER B 1 286 ? 27.703 23.188 -3.254 1 58.44 286 SER B N 1
ATOM 4855 C CA . SER B 1 286 ? 28.828 23.062 -2.33 1 58.44 286 SER B CA 1
ATOM 4856 C C . SER B 1 286 ? 28.5 22.078 -1.205 1 58.44 286 SER B C 1
ATOM 4858 O O . SER B 1 286 ? 29.391 21.359 -0.732 1 58.44 286 SER B O 1
ATOM 4860 N N . LEU B 1 287 ? 27.359 22.078 -0.822 1 50.25 287 LEU B N 1
ATOM 4861 C CA . LEU B 1 287 ? 26.938 21.156 0.224 1 50.25 287 LEU B CA 1
ATOM 4862 C C . LEU B 1 287 ? 26.891 19.719 -0.302 1 50.25 287 LEU B C 1
ATOM 4864 O O . LEU B 1 287 ? 27.25 18.781 0.415 1 50.25 287 LEU B O 1
ATOM 4868 N N . GLU B 1 288 ? 26.359 19.516 -1.37 1 48.75 288 GLU B N 1
ATOM 4869 C CA . GLU B 1 288 ? 26.359 18.188 -1.979 1 48.75 288 GLU B CA 1
ATOM 4870 C C . GLU B 1 288 ? 27.781 17.688 -2.211 1 48.75 288 GLU B C 1
ATOM 4872 O O . GLU B 1 288 ? 28.062 16.5 -2.039 1 48.75 288 GLU B O 1
ATOM 4877 N N . LYS B 1 289 ? 28.672 18.5 -2.611 1 47.19 289 LYS B N 1
ATOM 4878 C CA . LYS B 1 289 ? 30.078 18.125 -2.75 1 47.19 289 LYS B CA 1
ATOM 4879 C C . LYS B 1 289 ? 30.688 17.797 -1.393 1 47.19 289 LYS B C 1
ATOM 4881 O O . LYS B 1 289 ? 31.5 16.875 -1.276 1 47.19 289 LYS B O 1
ATOM 4886 N N . LYS B 1 290 ? 30.5 18.453 -0.367 1 46.19 290 LYS B N 1
ATOM 4887 C CA . LYS B 1 290 ? 31.062 18.156 0.946 1 46.19 290 LYS B CA 1
ATOM 4888 C C . LYS B 1 290 ? 30.469 16.875 1.516 1 46.19 290 LYS B C 1
ATOM 4890 O O . LYS B 1 290 ? 31.094 16.188 2.322 1 46.19 290 LYS B O 1
ATOM 4895 N N . GLY B 1 291 ? 29.297 16.625 1.246 1 39.72 291 GLY B N 1
ATOM 4896 C CA . GLY B 1 291 ? 28.734 15.352 1.659 1 39.72 291 GLY B CA 1
ATOM 4897 C C . GLY B 1 291 ? 29.328 14.172 0.905 1 39.72 291 GLY B C 1
ATOM 4898 O O . GLY B 1 291 ? 29.188 13.023 1.333 1 39.72 291 GLY B O 1
ATOM 4899 N N . SER B 1 292 ? 29.719 14.305 -0.264 1 38.41 292 SER B N 1
ATOM 4900 C CA . SER B 1 292 ? 30.422 13.258 -1.005 1 38.41 292 SER B CA 1
ATOM 4901 C C . SER B 1 292 ? 31.844 13.086 -0.499 1 38.41 292 SER B C 1
ATOM 4903 O O . SER B 1 292 ? 32.5 12.086 -0.8 1 38.41 292 SER B O 1
ATOM 4905 N N . VAL B 1 293 ? 32.469 14.172 -0.056 1 38.75 293 VAL B N 1
ATOM 4906 C CA . VAL B 1 293 ? 33.875 13.977 0.32 1 38.75 293 VAL B CA 1
ATOM 4907 C C . VAL B 1 293 ? 33.969 13.297 1.688 1 38.75 293 VAL B C 1
ATOM 4909 O O . VAL B 1 293 ? 35.031 12.844 2.1 1 38.75 293 VAL B O 1
ATOM 4912 N N . SER B 1 294 ? 33.031 13.586 2.615 1 31.05 294 SER B N 1
ATOM 4913 C CA . SER B 1 294 ? 33.25 12.961 3.916 1 31.05 294 SER B CA 1
ATOM 4914 C C . SER B 1 294 ? 32.906 11.469 3.871 1 31.05 294 SER B C 1
ATOM 4916 O O . SER B 1 294 ? 32.812 10.812 4.91 1 31.05 294 SER B O 1
ATOM 4918 N N . LYS B 1 295 ? 32.688 10.977 2.574 1 25.23 295 LYS B N 1
ATOM 4919 C CA . LYS B 1 295 ? 33.031 9.57 2.725 1 25.23 295 LYS B CA 1
ATOM 4920 C C . LYS B 1 295 ? 34.531 9.344 2.484 1 25.23 295 LYS B C 1
ATOM 4922 O O . LYS B 1 295 ? 35.094 9.891 1.535 1 25.23 295 LYS B O 1
#

InterPro domains:
  IPR003313 AraC-type arabinose-binding/dimerisation domain [PF02311] (27-94)
  IPR009057 Homedomain-like superfamily [SSF46689] (182-232)
  IPR009057 Homedomain-like superfamily [SSF46689] (234-284)
  IPR014710 RmlC-like jelly roll fold [G3DSA:2.60.120.10] (18-92)
  IPR018060 AraC-like, DNA binding HTH domain [PF12833] (207-283)
  IPR018060 AraC-like, DNA binding HTH domain [PS01124] (185-283)
  IPR018060 AraC-like, DNA binding HTH domain [SM00342] (198-281)
  IPR037923 Transcription regulator HTH-like [SSF51215] (27-92)

Foldseek 3Di:
DQAAEDDDDADPQAFKDKDKDALQDWFPWYFAQWKKKKAKQWFKKWKAWQNDIDIDHHLKMFIDHHLIIMIIHRTHGTMMMMMTGHPCNVVVCQVVVPDPDHPNRLSVWFDGICVQFDPVLSVVLSVLVVLLVVLNVVVPPCSSVSNSVSVVVVSVCSVPGTHTDDPDPPVPVVVVSVLLVVLVVQLVVVLVVDLLEDDDLCNSCVSSPHDSVCSQCSCCVRRSDGPVLVSLVVLLVVLLVCLQPHDDDLVVSCNRSHVPDSVSNQVSNCVVVVDGSVVSNVVVVVVVVVVVVVD/DQAAEDDDDADPQAFKDKDKDALQDWFPWYFAQWKKKKAKQWFKKWKAWQNDIDIDHHLKMFIDHHLITMIIHRTHGTMMMMMTGHPCNVVVCQVVVPDPAHPNRLSVWFDGICVQFDPVLSVVLSVLVVLLVVLNVVVPPCSSVSNSVSVVVVSVCSVPGTHTDDPDVPVVVVVVSVLLVVLVVQLVVCLVVDLLEDDDLCNSCVSSPHDSVCSQCSCCVRRSDGPVLVSLVVLLVVLLVCLQPHDDDLVVSCNRSHVPDSVSNQVSNCVVVVDGSVVSNVVVVVVVVVVVVVD

Sequence (590 aa):
MAIYLEMPKLIHEFPFRSLSNEGEVLTTPHWHKEIEILLITEGVVNLFINDKPMQLKKGEIVIIKGGDIHYILPSPGSERLVFQFDISFFNDLILLNEEKESLINLFSSIKKCSRDWSAKIRKSVFDILIDIYNEDLYKIEGYSYAIKGKMYNLIPILYRQIPREIEENTVEYEINSKEILERLNNIFKYVEKNYKQPIKLEDVSYEVGFSVYYFTKFFKKNTGKTFITFLNEYRLEKAKWILLNNNISIVDLVEEVGFGSTKTFYRVFKEKIGVSPLEFKKRYNSLEKKGSVSKMAIYLEMPKLIHEFPFRSLSNEGEVLTTPHWHKEIEILLITEGVVNLFINDKPMQLKKGEIVIIKGGDIHYILPSPGSERLVFQFDISFFNDLILLNEEKESLINLFSSIKKCSRDWSAKIRKSVFDILIDIYNEDLYKIEGYSYAIKGKMYNLIPILYRQIPREIEENTVEYEINSKEILERLNNIFKYVEKNYKQPIKLEDVSYEVGFSVYYFTKFFKKNTGKTFITFLNEYRLEKAKWILLNNNISIVDLVEEVGFGSTKTFYRVFKEKIGVSPLEFKKRYNSLEKKGSVSK

Organism: Clostridioides difficile (strain 630) (NCBI:txid272563)

pLDDT: mean 80.52, std 15.96, range [25.23, 98.62]

Radius of gyration: 28.66 Å; Cα contacts (8 Å, |Δi|>4): 912; chains: 2; bounding box: 67×78×65 Å

Secondary structure (DSSP, 8-state):
--PEEP----BTTB-EEEEEEETTS-EEEEE-SSEEEEEEEESEEEEEETTEEEEEETT-EEEE-TT--EEE---TT-EEEEEEE-GGGGHHHHTT--SSS-HHHHHHHB--BGGGS-HHHHHHHHHHHHHHHHHHHH--TTHHHHHHHHHHHHHHHHHHTSPB----S-HHHHHHHHHHHHHHHHHHHHHHHHTTS---HHHHHHHTT--HHHHHHHHHHHHSS-HHHHHHHHHHHHHHHHHHH----HHHHHHHHT---HHHHHHHHHHHHSS-HHHHHHHHHHHHHHHHH--/---EE-----BTTB-EEEEEEETTS-EEEEE-SSEEEEEEEESEEEEEETTEEEEEETT-EEEE-TT--EEE---TT-EEEEEEE-GGGGHHHHTT--SSS-HHHHHHHB--BGGGS-HHHHHHHHHHHHHHHHHHHH--TTHHHHHHHHHHHHHHHHHHTSPB----S-HHHHHHHHHHHHHHHHHHHHHHHHTTS---HHHHHHHTT--HHHHHHHHHHHHSS-HHHHHHHHHHHHHHHHHHH----HHHHHHHHT---HHHHHH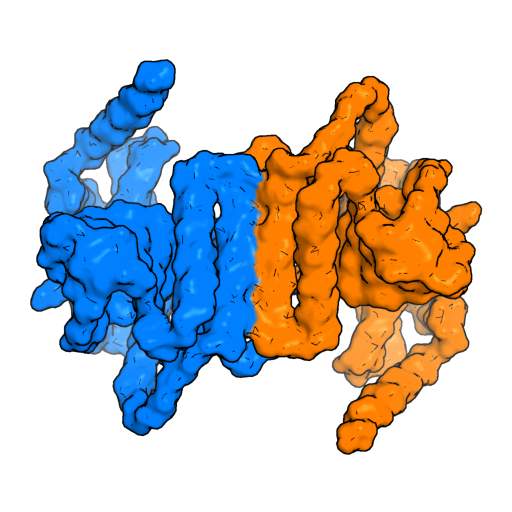HHHHHHSS-HHHHHHHHHHHHHHHHH--

Solvent-accessible surface area (backbone atoms only — not comparable to full-atom values): 31378 Å² total; per-residue (Å²): 129,67,28,36,67,51,76,80,90,49,48,84,69,51,25,50,49,68,48,78,45,60,20,68,54,68,41,66,38,22,27,34,73,39,33,35,38,40,38,26,72,30,47,48,43,47,34,29,49,71,85,41,78,45,79,43,42,56,76,37,36,38,54,42,50,47,60,49,38,32,29,34,52,65,16,75,77,14,30,32,40,40,36,39,32,38,75,67,66,51,44,58,53,60,73,61,61,80,54,92,64,49,68,71,55,46,64,66,39,38,56,44,44,39,86,73,39,54,71,68,54,41,50,52,54,50,51,48,51,52,50,39,46,48,31,68,71,66,54,49,77,40,23,70,38,36,37,51,7,53,55,29,45,47,48,24,47,54,66,69,67,42,47,62,53,74,83,59,89,61,58,69,65,52,54,54,47,50,54,49,46,53,48,48,50,51,51,50,51,49,42,72,73,41,43,47,43,90,76,52,66,62,58,58,15,51,74,70,72,36,53,54,68,56,30,54,53,51,43,25,72,73,33,38,41,49,65,67,59,50,51,50,50,54,32,47,53,52,42,52,51,44,56,72,74,43,97,67,55,68,70,57,45,35,51,61,35,24,63,80,36,67,66,57,44,52,51,51,42,29,72,74,71,68,42,50,73,68,54,50,44,50,52,51,53,49,49,57,50,53,62,59,58,77,97,128,67,27,36,67,50,77,81,89,49,48,84,68,50,26,50,50,71,48,77,44,59,20,72,55,68,42,65,38,23,29,33,73,38,34,36,38,40,37,27,73,29,47,48,42,46,35,29,50,73,84,41,78,44,79,43,40,57,75,36,38,39,54,41,50,48,61,48,38,32,30,34,52,66,16,76,77,14,31,32,40,40,36,39,32,37,75,67,66,50,44,58,53,59,72,63,61,79,53,91,64,48,69,72,54,45,64,65,38,38,56,45,43,39,85,73,39,54,72,68,53,40,50,51,53,49,52,49,50,51,50,38,46,48,32,69,72,66,56,50,77,41,24,70,38,36,36,50,7,52,55,28,45,46,49,24,47,53,67,69,66,44,48,62,53,73,83,57,89,61,59,70,65,52,54,53,47,49,53,47,46,53,50,47,50,52,50,51,51,49,42,73,74,41,44,45,44,88,77,52,66,61,58,58,14,50,72,70,73,35,53,54,69,56,32,53,52,51,43,23,71,73,33,37,41,49,65,68,58,50,51,50,50,54,32,47,54,54,42,51,53,45,55,73,74,43,96,67,55,68,71,58,46,36,51,61,34,23,64,79,36,67,68,57,44,54,52,50,40,28,71,72,72,69,42,49,73,70,54,48,43,50,50,51,54,49,48,57,50,51,62,60,57,76,100